Protein 8TIB (pdb70)

B-factor: mean 60.66, std 15.13, range [31.34, 96.5]

Secondary structure (DSSP, 8-state):
-HHHHHHHHHHHHHHHHHHHHHHHHHHHHHHHHSS--EEE-S-EEEETTT-EEEE-EEESS----EEEEESSS-B-EEEES----SSS--EEEEEESS-HHHHHTTTT-EEEEEEEESSS-EEEEEEEEE-/--TTTHHHHHHHHHHHHHHHHHHHHHHHHHHHHSSPEEE--S-EEEETTT-EEEE--EEESS---EEEEEETTEE-B--BS----SSS--EEEE-B-S-HHHHHHTTTSEEEEEEEESSS--EEEEEEEE-/--HHHHHHHHHHHHHHHHHHHHHHHHHHHHHHHTS---EE-S-EEEESSS--EEE-EEE-SS------EEESS-B-EEEES----SEE--EEEEEESS-TTSSGGGTT-EEEEEEE-TTS-EEEEEEEEE-

Solvent-accessible surface area: 20671 Å² total; per-residue (Å²): 132,91,49,73,29,72,53,27,78,116,93,54,49,64,83,102,101,53,109,90,83,77,28,141,55,108,31,80,100,1,80,168,62,66,102,23,19,19,41,43,60,57,80,2,58,0,26,4,55,105,4,59,0,55,1,32,0,71,8,103,29,78,64,29,98,3,80,10,1,55,10,110,74,81,71,20,64,27,60,58,110,30,90,2,52,64,31,103,64,87,15,44,2,44,12,25,69,33,66,67,83,86,6,63,76,63,3,8,21,84,27,76,1,45,1,73,14,64,88,66,66,82,6,94,0,36,0,60,0,49,79,109,95,49,10,80,72,47,59,103,118,45,81,40,66,44,103,110,58,100,98,78,53,40,138,19,148,26,47,82,6,73,98,48,69,30,7,38,14,66,38,59,64,91,0,60,0,22,13,70,108,6,35,0,50,0,29,0,73,5,91,43,53,34,2,36,3,54,12,2,62,7,105,70,84,83,18,63,23,58,52,105,31,74,1,47,68,36,109,64,84,15,45,0,40,9,34,74,34,72,65,68,62,10,119,124,34,61,28,2,57,17,73,0,38,0,75,11,12,9,38,54,62,6,91,0,56,0,67,6,62,114,201,96,42,75,81,71,63,95,105,92,91,90,41,30,80,27,52,45,84,54,13,72,24,80,33,146,42,48,128,11,43,128,92,63,97,32,56,11,60,37,64,52,96,0,55,0,31,6,49,124,11,42,0,51,0,28,1,90,4,40,21,65,67,12,96,3,82,14,2,62,15,130,73,87,90,17,65,29,68,64,112,22,83,1,59,30,25,93,77,75,12,50,0,49,10,25,81,49,72,77,69,92,11,85,125,60,68,57,48,59,30,30,1,36,0,68,5,63,68,50,48,70,13,45,0,16,0,61,2,48,121

Sequence (393 aa):
LSGAVTALILVIASVIIALVVVGFAFGLFGAFTGQGTVTQVGTATLSAGTGTLTVTLKNTGAATQVTGAIINGNAASVSGQVTISAGQNTYSISLGGISSSTLQNLVGSTISLTLQLSNGQTVTVSAIITSLSGAVTALILVIASVIIALVVVGFAFGLFGAFTGQGTVTQVGTATLSAGTGTLTVTLKNTGAATQVTGAIINGNAASVSGQVTISAGQNTYSISLGGISSSTLQNLVGSTISLTLQLSNGQTVTVSAIITSLSGAVTALILVIASVIIALVVVGFAFGLFGAFTGQGTVTQVGTATLSAGTGTLTVTLKNTGAATQVTGAIINGNAASVSGQVTISAGQNTYSISLGGISSSTLQNLVGSTISLTLQLSNGQTVTVSAIITS

Structure (mmCIF, N/CA/C/O backbone):
data_8TIB
#
_entry.id   8TIB
#
loop_
_atom_site.group_PDB
_atom_site.id
_atom_site.type_symbol
_atom_site.label_atom_id
_atom_site.label_alt_id
_atom_site.label_comp_id
_atom_site.label_asym_id
_atom_site.label_entity_id
_atom_site.label_seq_id
_atom_site.pdbx_PDB_ins_code
_atom_site.Cartn_x
_atom_site.Cartn_y
_atom_site.Cartn_z
_atom_site.occupancy
_atom_site.B_iso_or_equiv
_atom_site.auth_seq_id
_atom_site.auth_comp_id
_atom_site.auth_asym_id
_atom_site.auth_atom_id
_atom_site.pdbx_PDB_model_num
ATOM 1 N N . LEU A 1 13 ? 0.878 4.972 -39.685 1.00 39.73 13 LEU A N 1
ATOM 2 C CA . LEU A 1 13 ? 2.041 5.806 -39.960 1.00 39.73 13 LEU A CA 1
ATOM 3 C C . LEU A 1 13 ? 2.955 5.129 -40.973 1.00 39.73 13 LEU A C 1
ATOM 4 O O . LEU A 1 13 ? 3.511 5.783 -41.853 1.00 39.73 13 LEU A O 1
ATOM 9 N N . SER A 1 14 ? 3.112 3.811 -40.838 1.00 37.32 14 SER A N 1
ATOM 10 C CA . SER A 1 14 ? 3.937 3.066 -41.783 1.00 37.32 14 SER A CA 1
ATOM 11 C C . SER A 1 14 ? 3.301 3.030 -43.166 1.00 37.32 14 SER A C 1
ATOM 12 O O . SER A 1 14 ? 3.996 3.157 -44.183 1.00 37.32 14 SER A O 1
ATOM 15 N N . GLY A 1 15 ? 1.980 2.850 -43.226 1.00 37.52 15 GLY A N 1
ATOM 16 C CA . GLY A 1 15 ? 1.312 2.761 -44.514 1.00 37.52 15 GLY A CA 1
ATOM 17 C C . GLY A 1 15 ? 1.441 4.033 -45.329 1.00 37.52 15 GLY A C 1
ATOM 18 O O . GLY A 1 15 ? 1.671 3.985 -46.540 1.00 37.52 15 GLY A O 1
ATOM 19 N N . ALA A 1 16 ? 1.300 5.188 -44.676 1.00 35.00 16 ALA A N 1
ATOM 20 C CA . ALA A 1 16 ? 1.437 6.456 -45.383 1.00 35.00 16 ALA A CA 1
ATOM 21 C C . ALA A 1 16 ? 2.844 6.629 -45.939 1.00 35.00 16 ALA A C 1
ATOM 22 O O . ALA A 1 16 ? 3.020 7.079 -47.078 1.00 35.00 16 ALA A O 1
ATOM 24 N N . VAL A 1 17 ? 3.860 6.275 -45.150 1.00 34.62 17 VAL A N 1
ATOM 25 C CA . VAL A 1 17 ? 5.240 6.410 -45.607 1.00 34.62 17 VAL A CA 1
ATOM 26 C C . VAL A 1 17 ? 5.505 5.487 -46.789 1.00 34.62 17 VAL A C 1
ATOM 27 O O . VAL A 1 17 ? 6.137 5.883 -47.779 1.00 34.62 17 VAL A O 1
ATOM 31 N N . THR A 1 18 ? 5.029 4.241 -46.707 1.00 34.33 18 THR A N 1
ATOM 32 C CA . THR A 1 18 ? 5.206 3.315 -47.820 1.00 34.33 18 THR A CA 1
ATOM 33 C C . THR A 1 18 ? 4.511 3.825 -49.075 1.00 34.33 18 THR A C 1
ATOM 34 O O . THR A 1 18 ? 5.062 3.739 -50.179 1.00 34.33 18 THR A O 1
ATOM 38 N N . ALA A 1 19 ? 3.301 4.368 -48.924 1.00 33.30 19 ALA A N 1
ATOM 39 C CA . ALA A 1 19 ? 2.592 4.915 -50.075 1.00 33.30 19 ALA A CA 1
ATOM 40 C C . ALA A 1 19 ? 3.355 6.080 -50.687 1.00 33.30 19 ALA A C 1
ATOM 41 O O . ALA A 1 19 ? 3.432 6.204 -51.914 1.00 33.30 19 ALA A O 1
ATOM 43 N N . LEU A 1 20 ? 3.927 6.946 -49.850 1.00 34.15 20 LEU A N 1
ATOM 44 C CA . LEU A 1 20 ? 4.692 8.078 -50.366 1.00 34.15 20 LEU A CA 1
ATOM 45 C C . LEU A 1 20 ? 5.910 7.608 -51.153 1.00 34.15 20 LEU A C 1
ATOM 46 O O . LEU A 1 20 ? 6.187 8.105 -52.257 1.00 34.15 20 LEU A O 1
ATOM 51 N N . ILE A 1 21 ? 6.648 6.641 -50.602 1.00 34.26 21 ILE A N 1
ATOM 52 C CA . ILE A 1 21 ? 7.831 6.134 -51.292 1.00 34.26 21 ILE A CA 1
ATOM 53 C C . ILE A 1 21 ? 7.440 5.499 -52.618 1.00 34.26 21 ILE A C 1
ATOM 54 O O . ILE A 1 21 ? 8.097 5.712 -53.646 1.00 34.26 21 ILE A O 1
ATOM 59 N N . LEU A 1 22 ? 6.363 4.710 -52.618 1.00 34.74 22 LEU A N 1
ATOM 60 C CA . LEU A 1 22 ? 5.931 4.060 -53.848 1.00 34.74 22 LEU A CA 1
ATOM 61 C C . LEU A 1 22 ? 5.475 5.078 -54.886 1.00 34.74 22 L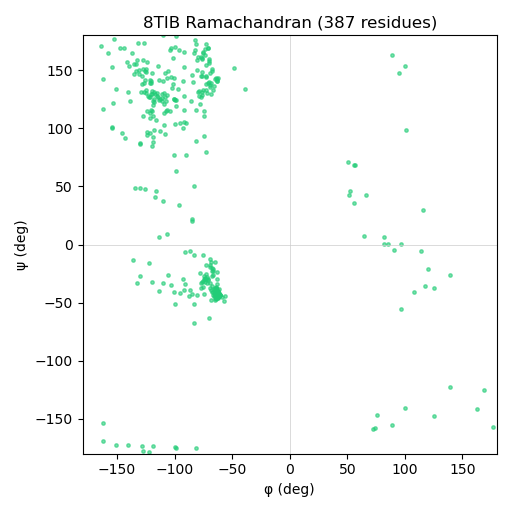EU A C 1
ATOM 62 O O . LEU A 1 22 ? 5.733 4.903 -56.079 1.00 34.74 22 LEU A O 1
ATOM 67 N N . VAL A 1 23 ? 4.809 6.152 -54.455 1.00 34.59 23 VAL A N 1
ATOM 68 C CA . VAL A 1 23 ? 4.372 7.183 -55.395 1.00 34.59 23 VAL A CA 1
ATOM 69 C C . VAL A 1 23 ? 5.574 7.852 -56.051 1.00 34.59 23 VAL A C 1
ATOM 70 O O . VAL A 1 23 ? 5.624 8.025 -57.278 1.00 34.59 23 VAL A O 1
ATOM 74 N N . ILE A 1 24 ? 6.566 8.233 -55.242 1.00 36.08 24 ILE A N 1
ATOM 75 C CA . ILE A 1 24 ? 7.745 8.903 -55.790 1.00 36.08 24 ILE A CA 1
ATOM 76 C C . ILE A 1 24 ? 8.480 7.980 -56.756 1.00 36.08 24 ILE A C 1
ATOM 77 O O . ILE A 1 24 ? 8.871 8.382 -57.864 1.00 36.08 24 ILE A O 1
ATOM 82 N N . ALA A 1 25 ? 8.663 6.720 -56.356 1.00 36.98 25 ALA A N 1
ATOM 83 C CA . ALA A 1 25 ? 9.363 5.772 -57.213 1.00 36.98 25 ALA A CA 1
ATOM 84 C C . ALA A 1 25 ? 8.595 5.516 -58.501 1.00 36.98 25 ALA A C 1
ATOM 85 O O . ALA A 1 25 ? 9.199 5.347 -59.566 1.00 36.98 25 ALA A O 1
ATOM 87 N N . SER A 1 26 ? 7.264 5.466 -58.422 1.00 37.47 26 SER A N 1
ATOM 88 C CA . SER A 1 26 ? 6.457 5.278 -59.619 1.00 37.47 26 SER A CA 1
ATOM 89 C C . SER A 1 26 ? 6.634 6.439 -60.583 1.00 37.47 26 SER A C 1
ATOM 90 O O . SER A 1 26 ? 6.780 6.232 -61.794 1.00 37.47 26 SER A O 1
ATOM 93 N N . VAL A 1 27 ? 6.634 7.668 -60.064 1.00 38.18 27 VAL A N 1
ATOM 94 C CA . VAL A 1 27 ? 6.880 8.826 -60.920 1.00 38.18 27 VAL A CA 1
ATOM 95 C C . VAL A 1 27 ? 8.226 8.686 -61.621 1.00 38.18 27 VAL A C 1
ATOM 96 O O . VAL A 1 27 ? 8.336 8.855 -62.845 1.00 38.18 27 VAL A O 1
ATOM 100 N N . ILE A 1 28 ? 9.268 8.351 -60.854 1.00 39.13 28 ILE A N 1
ATOM 101 C CA . ILE A 1 28 ? 10.614 8.295 -61.423 1.00 39.13 28 ILE A CA 1
ATOM 102 C C . ILE A 1 28 ? 10.704 7.212 -62.496 1.00 39.13 28 ILE A C 1
ATOM 103 O O . ILE A 1 28 ? 11.249 7.438 -63.584 1.00 39.13 28 ILE A O 1
ATOM 108 N N . ILE A 1 29 ? 10.166 6.023 -62.212 1.00 40.16 29 ILE A N 1
ATOM 109 C CA . ILE A 1 29 ? 10.300 4.917 -63.157 1.00 40.16 29 ILE A CA 1
ATOM 110 C C . ILE A 1 29 ? 9.475 5.175 -64.413 1.00 40.16 29 ILE A C 1
ATOM 111 O O . ILE A 1 29 ? 9.903 4.846 -65.527 1.00 40.16 29 ILE A O 1
ATOM 116 N N . ALA A 1 30 ? 8.287 5.770 -64.265 1.00 40.60 30 ALA A N 1
ATOM 117 C CA . ALA A 1 30 ? 7.492 6.098 -65.442 1.00 40.60 30 ALA A CA 1
ATOM 118 C C . ALA A 1 30 ? 8.216 7.105 -66.321 1.00 40.60 30 ALA A C 1
ATOM 119 O O . ALA A 1 30 ? 8.250 6.957 -67.550 1.00 40.60 30 ALA A O 1
ATOM 121 N N . LEU A 1 31 ? 8.820 8.128 -65.710 1.00 42.59 31 LEU A N 1
ATOM 122 C CA . LEU A 1 31 ? 9.559 9.107 -66.499 1.00 42.59 31 LEU A CA 1
ATOM 123 C C . LEU A 1 31 ? 10.761 8.470 -67.185 1.00 42.59 31 LEU A C 1
ATOM 124 O O . LEU A 1 31 ? 11.081 8.807 -68.332 1.00 42.59 31 LEU A O 1
ATOM 129 N N . VAL A 1 32 ? 11.435 7.541 -66.504 1.00 43.31 32 VAL A N 1
ATOM 130 C CA . VAL A 1 32 ? 12.584 6.865 -67.104 1.00 43.31 32 VAL A CA 1
ATOM 131 C C . VAL A 1 32 ? 12.154 6.053 -68.321 1.00 43.31 32 VAL A C 1
ATOM 132 O O . VAL A 1 32 ? 12.802 6.087 -69.375 1.00 43.31 32 VAL A O 1
ATOM 136 N N . VAL A 1 33 ? 11.051 5.309 -68.194 1.00 43.14 33 VAL A N 1
ATOM 137 C CA . VAL A 1 33 ? 10.566 4.504 -69.314 1.00 43.14 33 VAL A CA 1
ATOM 138 C C . VAL A 1 33 ? 10.165 5.397 -70.482 1.00 43.14 33 VAL A C 1
ATOM 139 O O . VAL A 1 33 ? 10.440 5.085 -71.650 1.00 43.14 33 VAL A O 1
ATOM 143 N N . VAL A 1 34 ? 9.506 6.520 -70.188 1.00 46.19 34 VAL A N 1
ATOM 144 C CA . VAL A 1 34 ? 9.106 7.446 -71.245 1.00 46.19 34 VAL A CA 1
ATOM 145 C C . VAL A 1 34 ? 10.329 8.002 -71.963 1.00 46.19 34 VAL A C 1
ATOM 146 O O . VAL A 1 34 ? 10.357 8.095 -73.199 1.00 46.19 34 VAL A O 1
ATOM 150 N N . GLY A 1 35 ? 11.352 8.392 -71.202 1.00 49.41 35 GLY A N 1
ATOM 151 C CA . GLY A 1 35 ? 12.577 8.867 -71.821 1.00 49.41 35 GLY A CA 1
ATOM 152 C C . GLY A 1 35 ? 13.236 7.810 -72.684 1.00 49.41 35 GLY A C 1
ATOM 153 O O . GLY A 1 35 ? 13.770 8.113 -73.753 1.00 49.41 35 GLY A O 1
ATOM 154 N N . PHE A 1 36 ? 13.208 6.555 -72.232 1.00 49.05 36 PHE A N 1
ATOM 155 C CA . PHE A 1 36 ? 13.771 5.473 -73.034 1.00 49.05 36 PHE A CA 1
ATOM 156 C C . PHE A 1 36 ? 13.023 5.317 -74.351 1.00 49.05 36 PHE A C 1
ATOM 157 O O . PHE A 1 36 ? 13.640 5.135 -75.406 1.00 49.05 36 PHE A O 1
ATOM 165 N N . ALA A 1 37 ? 11.690 5.383 -74.309 1.00 50.02 37 ALA A N 1
ATOM 166 C CA . ALA A 1 37 ? 10.911 5.274 -75.541 1.00 50.02 37 ALA A CA 1
ATOM 167 C C . ALA A 1 37 ? 11.211 6.429 -76.490 1.00 50.02 37 ALA A C 1
ATOM 168 O O . ALA A 1 37 ? 11.346 6.231 -77.706 1.00 50.02 37 ALA A O 1
ATOM 170 N N . PHE A 1 38 ? 11.315 7.645 -75.951 1.00 52.88 38 PHE A N 1
ATOM 171 C CA . PHE A 1 38 ? 11.631 8.795 -76.793 1.00 52.88 38 PHE A CA 1
ATOM 172 C C . PHE A 1 38 ? 13.012 8.656 -77.422 1.00 52.88 38 PHE A C 1
ATOM 173 O O . PHE A 1 38 ? 13.201 8.975 -78.602 1.00 52.88 38 PHE A O 1
ATOM 181 N N . GLY A 1 39 ? 13.990 8.189 -76.646 1.00 55.95 39 GLY A N 1
ATOM 182 C CA . GLY A 1 39 ? 15.314 7.963 -77.200 1.00 55.95 39 GLY A CA 1
ATOM 183 C C . GLY A 1 39 ? 15.315 6.893 -78.272 1.00 55.95 39 GLY A C 1
ATOM 184 O O . GLY A 1 39 ? 16.047 6.990 -79.259 1.00 55.95 39 GLY A O 1
ATOM 185 N N . LEU A 1 40 ? 14.499 5.853 -78.089 1.00 55.49 40 LEU A N 1
ATOM 186 C CA . LEU A 1 40 ? 14.366 4.828 -79.119 1.00 55.49 40 LEU A CA 1
ATOM 187 C C . LEU A 1 40 ? 13.819 5.422 -80.410 1.00 55.49 40 LEU A C 1
ATOM 188 O O . LEU A 1 40 ? 14.327 5.134 -81.502 1.00 55.49 40 LEU A O 1
ATOM 193 N N . PHE A 1 41 ? 12.787 6.263 -80.304 1.00 58.72 41 PHE A N 1
ATOM 194 C CA . PHE A 1 41 ? 12.253 6.911 -81.500 1.00 58.72 41 PHE A CA 1
ATOM 195 C C . PHE A 1 41 ? 13.304 7.787 -82.166 1.00 58.72 41 PHE A C 1
ATOM 196 O O . PHE A 1 41 ? 13.450 7.772 -83.395 1.00 58.72 41 PHE A O 1
ATOM 204 N N . GLY A 1 42 ? 14.038 8.566 -81.371 1.00 59.69 42 GLY A N 1
ATOM 205 C CA . GLY A 1 42 ? 15.058 9.433 -81.938 1.00 59.69 42 GLY A CA 1
ATOM 206 C C . GLY A 1 42 ? 16.158 8.659 -82.638 1.00 59.69 42 GLY A C 1
ATOM 207 O O . GLY A 1 42 ? 16.624 9.054 -83.708 1.00 59.69 42 GLY A O 1
ATOM 208 N N . ALA A 1 43 ? 16.590 7.548 -82.042 1.00 58.81 43 ALA A N 1
ATOM 209 C CA . ALA A 1 43 ? 17.592 6.708 -82.688 1.00 58.81 43 ALA A CA 1
ATOM 210 C C . ALA A 1 43 ? 17.061 6.120 -83.987 1.00 58.81 43 ALA A C 1
ATOM 211 O O . ALA A 1 43 ? 17.786 6.045 -84.984 1.00 58.81 43 ALA A O 1
ATOM 213 N N . PHE A 1 44 ? 15.797 5.691 -83.993 1.00 61.46 44 PHE A N 1
ATOM 214 C CA . PHE A 1 44 ? 15.232 5.097 -85.201 1.00 61.46 44 PHE A CA 1
ATOM 215 C C . PHE A 1 44 ? 15.123 6.112 -86.333 1.00 61.46 44 PHE A C 1
ATOM 216 O O . PHE A 1 44 ? 15.468 5.807 -87.480 1.00 61.46 44 PHE A O 1
ATOM 224 N N . THR A 1 45 ? 14.647 7.325 -86.036 1.00 62.80 45 THR A N 1
ATOM 225 C CA . THR A 1 45 ? 14.393 8.282 -87.109 1.00 62.80 45 THR A CA 1
ATOM 226 C C . THR A 1 45 ? 15.676 8.860 -87.693 1.00 62.80 45 THR A C 1
ATOM 227 O O . THR A 1 45 ? 15.700 9.225 -88.873 1.00 62.80 45 THR A O 1
ATOM 231 N N . GLY A 1 46 ? 16.742 8.952 -86.902 1.00 64.37 46 GLY A N 1
ATOM 232 C CA . GLY A 1 46 ? 17.995 9.481 -87.403 1.00 64.37 46 GLY A CA 1
ATOM 233 C C . GLY A 1 46 ? 18.549 10.641 -86.602 1.00 64.37 46 GLY A C 1
ATOM 234 O O . GLY A 1 46 ? 19.765 10.751 -86.425 1.00 64.37 46 GLY A O 1
ATOM 235 N N . GLN A 1 47 ? 17.675 11.514 -86.113 1.00 66.84 47 GLN A N 1
ATOM 236 C CA . GLN A 1 47 ? 18.087 12.670 -85.333 1.00 66.84 47 GLN A CA 1
ATOM 237 C C . GLN A 1 47 ? 17.820 12.438 -83.852 1.00 66.84 47 GLN A C 1
ATOM 238 O O . GLN A 1 47 ? 16.831 11.810 -83.469 1.00 66.84 47 GLN A O 1
ATOM 244 N N . GLY A 1 48 ? 18.713 12.960 -83.019 1.00 72.30 48 GLY A N 1
ATOM 245 C CA . GLY A 1 48 ? 18.593 12.776 -81.589 1.00 72.30 48 GLY A CA 1
ATOM 246 C C . GLY A 1 48 ? 17.467 13.595 -80.991 1.00 72.30 48 GLY A C 1
ATOM 247 O O . GLY A 1 48 ? 16.837 14.430 -81.640 1.00 72.30 48 GLY A O 1
ATOM 248 N N . THR A 1 49 ? 17.213 13.341 -79.710 1.00 70.75 49 THR A N 1
ATOM 249 C CA . THR A 1 49 ? 16.125 13.982 -78.987 1.00 70.75 49 THR A CA 1
ATOM 250 C C . THR A 1 49 ? 16.658 14.631 -77.720 1.00 70.75 49 THR A C 1
ATOM 251 O O . THR A 1 49 ? 17.503 14.059 -77.027 1.00 70.75 49 THR A O 1
ATOM 255 N N . VAL A 1 50 ? 16.155 15.825 -77.422 1.00 68.56 50 VAL A N 1
ATOM 256 C CA . VAL A 1 50 ? 16.538 16.542 -76.210 1.00 68.56 50 VAL A CA 1
ATOM 257 C C . VAL A 1 50 ? 15.733 15.988 -75.043 1.00 68.56 50 VAL A C 1
ATOM 258 O O . VAL A 1 50 ? 14.505 16.110 -75.009 1.00 68.56 50 VAL A O 1
ATOM 262 N N . THR A 1 51 ? 16.422 15.373 -74.084 1.00 68.41 51 THR A N 1
ATOM 263 C CA . THR A 1 51 ? 15.787 14.827 -72.893 1.00 68.41 51 THR A CA 1
ATOM 264 C C . THR A 1 51 ? 16.455 15.415 -71.662 1.00 68.41 51 THR A C 1
ATOM 265 O O . THR A 1 51 ? 17.685 15.406 -71.558 1.00 68.41 51 THR A O 1
ATOM 269 N N . GLN A 1 52 ? 15.647 15.919 -70.734 1.00 64.89 52 GLN A N 1
ATOM 270 C CA . GLN A 1 52 ? 16.182 16.449 -69.489 1.00 64.89 52 GLN A CA 1
ATOM 271 C C . GLN A 1 52 ? 16.689 15.317 -68.605 1.00 64.89 52 GLN A C 1
ATOM 272 O O . GLN A 1 52 ? 16.061 14.261 -68.499 1.00 64.89 52 GLN A O 1
ATOM 278 N N . VAL A 1 53 ? 17.835 15.540 -67.969 1.00 65.80 53 VAL A N 1
ATOM 279 C CA . VAL A 1 53 ? 18.431 14.581 -67.047 1.00 65.80 53 VAL A CA 1
ATOM 280 C C . VAL A 1 53 ? 18.257 15.120 -65.635 1.00 65.80 53 VAL A C 1
ATOM 281 O O . VAL A 1 53 ? 18.694 16.237 -65.332 1.00 65.80 53 VAL A O 1
ATOM 285 N N . GLY A 1 54 ? 17.623 14.330 -64.774 1.00 68.64 54 GLY A N 1
ATOM 286 C CA . GLY A 1 54 ? 17.399 14.774 -63.415 1.00 68.64 54 GLY A CA 1
ATOM 287 C C . GLY A 1 54 ? 16.328 15.852 -63.336 1.00 68.64 54 GLY A C 1
ATOM 288 O O . GLY A 1 54 ? 15.489 16.014 -64.225 1.00 68.64 54 GLY A O 1
ATOM 289 N N . THR A 1 55 ? 16.370 16.600 -62.239 1.00 68.71 55 THR A N 1
ATOM 290 C CA . THR A 1 55 ? 15.422 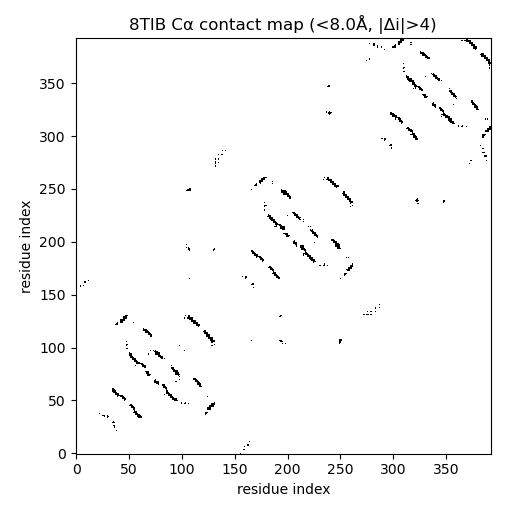17.674 -61.988 1.00 68.71 55 THR A CA 1
ATOM 291 C C . THR A 1 55 ? 16.035 19.024 -62.349 1.00 68.71 55 THR A C 1
ATOM 292 O O . THR A 1 55 ? 17.233 19.147 -62.611 1.00 68.71 55 THR A O 1
ATOM 296 N N . ALA A 1 56 ? 15.185 20.047 -62.361 1.00 65.26 56 ALA A N 1
ATOM 297 C CA . ALA A 1 56 ? 15.587 21.401 -62.705 1.00 65.26 56 ALA A CA 1
ATOM 298 C C . ALA A 1 56 ? 15.016 22.373 -61.684 1.00 65.26 56 ALA A C 1
ATOM 299 O O . ALA A 1 56 ? 14.008 22.096 -61.030 1.00 65.26 56 ALA A O 1
ATOM 301 N N . THR A 1 57 ? 15.676 23.519 -61.548 1.00 65.92 57 THR A N 1
ATOM 302 C CA . THR A 1 57 ? 15.263 24.559 -60.615 1.00 65.92 57 THR A CA 1
ATOM 303 C C . THR A 1 57 ? 14.923 25.823 -61.388 1.00 65.92 57 THR A C 1
ATOM 304 O O . THR A 1 57 ? 15.696 26.256 -62.248 1.00 65.92 57 THR A O 1
ATOM 308 N N . LEU A 1 58 ? 13.769 26.410 -61.080 1.00 65.27 58 LEU A N 1
ATOM 309 C CA . LEU A 1 58 ? 13.301 27.637 -61.716 1.00 65.27 58 LEU A CA 1
ATOM 310 C C . LEU A 1 58 ? 13.106 28.689 -60.633 1.00 65.27 58 LEU A C 1
ATOM 311 O O . LEU A 1 58 ? 12.220 28.552 -59.783 1.00 65.27 58 LEU A O 1
ATOM 316 N N . SER A 1 59 ? 13.928 29.733 -60.663 1.00 71.40 59 SER A N 1
ATOM 317 C CA . SER A 1 59 ? 13.875 30.775 -59.646 1.00 71.40 59 SER A CA 1
ATOM 318 C C . SER A 1 59 ? 12.697 31.700 -59.922 1.00 71.40 59 SER A C 1
ATOM 319 O O . SER A 1 59 ? 12.621 32.316 -60.990 1.00 71.40 59 SER A O 1
ATOM 322 N N . ALA A 1 60 ? 11.780 31.799 -58.960 1.00 75.16 60 ALA A N 1
ATOM 323 C CA . ALA A 1 60 ? 10.599 32.634 -59.140 1.00 75.16 60 ALA A CA 1
ATOM 324 C C . ALA A 1 60 ? 10.915 34.117 -59.014 1.00 75.16 60 ALA A C 1
ATOM 325 O O . ALA A 1 60 ? 10.253 34.942 -59.653 1.00 75.16 60 ALA A O 1
ATOM 327 N N . GLY A 1 61 ? 11.904 34.476 -58.194 1.00 76.48 61 GLY A N 1
ATOM 328 C CA . GLY A 1 61 ? 12.231 35.882 -58.020 1.00 76.48 61 GLY A CA 1
ATOM 329 C C . GLY A 1 61 ? 12.789 36.522 -59.276 1.00 76.48 61 GLY A C 1
ATOM 330 O O . GLY A 1 61 ? 12.415 37.643 -59.631 1.00 76.48 61 GLY A O 1
ATOM 331 N N . THR A 1 62 ? 13.688 35.822 -59.967 1.00 73.25 62 THR A N 1
ATOM 332 C CA . THR A 1 62 ? 14.334 36.346 -61.165 1.00 73.25 62 THR A CA 1
ATOM 333 C C . THR A 1 62 ? 13.704 35.822 -62.449 1.00 73.25 62 THR A C 1
ATOM 334 O O . THR A 1 62 ? 13.360 36.606 -63.337 1.00 73.25 62 THR A O 1
ATOM 338 N N . GLY A 1 63 ? 13.543 34.508 -62.562 1.00 72.71 63 GLY A N 1
ATOM 339 C CA . GLY A 1 63 ? 13.021 33.883 -63.759 1.00 72.71 63 GLY A CA 1
ATOM 340 C C . GLY A 1 63 ? 14.012 33.003 -64.483 1.00 72.71 63 GLY A C 1
ATOM 341 O O . GLY A 1 63 ? 13.631 32.343 -65.458 1.00 72.71 63 GLY A O 1
ATOM 342 N N . THR A 1 64 ? 15.268 32.969 -64.044 1.00 70.22 64 THR A N 1
ATOM 343 C CA . THR A 1 64 ? 16.265 32.128 -64.689 1.00 70.22 64 THR A CA 1
ATOM 344 C C . THR A 1 64 ? 15.966 30.656 -64.439 1.00 70.22 64 THR A C 1
ATOM 345 O O . THR A 1 64 ? 15.623 30.255 -63.324 1.00 70.22 64 THR A O 1
ATOM 349 N N . LEU A 1 65 ? 16.106 29.850 -65.484 1.00 66.61 65 LEU A N 1
ATOM 350 C CA . LEU A 1 65 ? 15.823 28.422 -65.430 1.00 66.61 65 LEU A CA 1
ATOM 351 C C . LEU A 1 65 ? 17.128 27.658 -65.604 1.00 66.61 65 LEU A C 1
ATOM 352 O O . LEU A 1 65 ? 17.845 27.866 -66.587 1.00 66.61 65 LEU A O 1
ATOM 357 N N . THR A 1 66 ? 17.433 26.779 -64.653 1.00 64.94 66 THR A N 1
ATOM 358 C CA . THR A 1 66 ? 18.630 25.946 -64.698 1.00 64.94 66 THR A CA 1
ATOM 359 C C . THR A 1 66 ? 18.203 24.526 -65.041 1.00 64.94 66 THR A C 1
ATOM 360 O O . THR A 1 66 ? 17.496 23.881 -64.261 1.00 64.94 66 THR A O 1
ATOM 364 N N . VAL A 1 67 ? 18.638 24.039 -66.202 1.00 64.72 67 VAL A N 1
ATOM 365 C CA . VAL A 1 67 ? 18.230 22.737 -66.708 1.00 64.72 67 VAL A CA 1
ATOM 366 C C . VAL A 1 67 ? 19.467 21.986 -67.185 1.00 64.72 67 VAL A C 1
ATOM 367 O O . VAL A 1 67 ? 20.507 22.578 -67.482 1.00 64.72 67 VAL A O 1
ATOM 371 N N . THR A 1 68 ? 19.343 20.661 -67.251 1.00 65.23 68 THR A N 1
ATOM 372 C CA . THR A 1 68 ? 20.460 19.794 -67.608 1.00 65.23 68 THR A CA 1
ATOM 373 C C . THR A 1 68 ? 20.176 19.059 -68.913 1.00 65.23 68 THR A C 1
ATOM 374 O O . THR A 1 68 ? 20.379 17.845 -69.007 1.00 65.23 68 THR A O 1
ATOM 378 N N . LEU A 1 69 ? 19.687 19.784 -69.917 1.00 66.14 69 LEU A N 1
ATOM 379 C CA . LEU A 1 69 ? 19.281 19.161 -71.169 1.00 66.14 69 LEU A CA 1
ATOM 380 C C . LEU A 1 69 ? 20.461 18.500 -71.869 1.00 66.14 69 LEU A C 1
ATOM 381 O O . LEU A 1 69 ? 21.582 19.014 -71.857 1.00 66.14 69 LEU A O 1
ATOM 386 N N . LYS A 1 70 ? 20.198 17.347 -72.479 1.00 69.19 70 LYS A N 1
ATOM 387 C CA . LYS A 1 70 ? 21.175 16.630 -73.281 1.00 69.19 70 LYS A CA 1
ATOM 388 C C . LYS A 1 70 ? 20.526 16.199 -74.588 1.00 69.19 70 LYS A C 1
ATOM 389 O O . LYS A 1 70 ? 19.319 15.950 -74.645 1.00 69.19 70 LYS A O 1
ATOM 395 N N . ASN A 1 71 ? 21.332 16.126 -75.645 1.00 71.53 71 ASN A N 1
ATOM 396 C CA . ASN A 1 71 ? 20.822 15.703 -76.941 1.00 71.53 71 ASN A CA 1
ATOM 397 C C . ASN A 1 71 ? 21.928 15.027 -77.733 1.00 71.53 71 ASN A C 1
ATOM 398 O O . ASN A 1 71 ? 23.055 15.524 -77.796 1.00 71.53 71 ASN A O 1
ATOM 403 N N . THR A 1 72 ? 21.600 13.879 -78.319 1.00 75.17 72 THR A N 1
ATOM 404 C CA . THR A 1 72 ? 22.513 13.174 -79.212 1.00 75.17 72 THR A CA 1
ATOM 405 C C . THR A 1 72 ? 22.144 13.483 -80.663 1.00 75.17 72 THR A C 1
ATOM 406 O O . THR A 1 72 ? 21.773 12.611 -81.448 1.00 75.17 72 THR A O 1
ATOM 410 N N . GLY A 1 73 ? 22.262 14.761 -81.010 1.00 75.27 73 GLY A N 1
ATOM 411 C CA . GLY A 1 73 ? 21.913 15.208 -82.344 1.00 75.27 73 GLY A CA 1
ATOM 412 C C . GLY A 1 73 ? 22.494 16.560 -82.698 1.00 75.27 73 GLY A C 1
ATOM 413 O O . GLY A 1 73 ? 23.526 16.961 -82.153 1.00 75.27 73 GLY A O 1
ATOM 414 N N . ALA A 1 74 ? 21.841 17.274 -83.609 1.00 76.09 74 ALA A N 1
ATOM 415 C CA . ALA A 1 74 ? 22.322 18.578 -84.032 1.00 76.09 74 ALA A CA 1
ATOM 416 C C . ALA A 1 74 ? 22.071 19.620 -82.946 1.00 76.09 74 ALA A C 1
ATOM 417 O O . ALA A 1 74 ? 21.353 19.385 -81.970 1.00 76.09 74 ALA A O 1
ATOM 419 N N . ALA A 1 75 ? 22.679 20.789 -83.124 1.00 77.93 75 ALA A N 1
ATOM 420 C CA . ALA A 1 75 ? 22.551 21.888 -82.173 1.00 77.93 75 ALA A CA 1
ATOM 421 C C . ALA A 1 75 ? 21.390 22.776 -82.604 1.00 77.93 75 ALA A C 1
ATOM 422 O O . ALA A 1 75 ? 21.508 23.542 -83.566 1.00 77.93 75 ALA A O 1
ATOM 424 N N . THR A 1 76 ? 20.270 22.673 -81.895 1.00 74.01 76 THR A N 1
ATOM 425 C CA . THR A 1 76 ? 19.070 23.444 -82.190 1.00 74.01 76 THR A CA 1
ATOM 426 C C . THR A 1 76 ? 18.670 24.247 -80.963 1.00 74.01 76 THR A C 1
ATOM 427 O O . THR A 1 76 ? 18.534 23.690 -79.869 1.00 74.01 76 THR A O 1
ATOM 431 N N . GLN A 1 77 ? 18.478 25.549 -81.147 1.00 72.36 77 GLN A N 1
ATOM 432 C CA . GLN A 1 77 ? 18.081 26.417 -80.052 1.00 72.36 77 GLN A CA 1
ATOM 433 C C . GLN A 1 77 ? 16.599 26.241 -79.740 1.00 72.36 77 GLN A C 1
ATOM 434 O O . GLN A 1 77 ? 15.823 25.729 -80.549 1.00 72.36 77 GLN A O 1
ATOM 440 N N . VAL A 1 78 ? 16.210 26.672 -78.543 1.00 71.36 78 VAL A N 1
ATOM 441 C CA . VAL A 1 78 ? 14.812 26.675 -78.133 1.00 71.36 78 VAL A CA 1
ATOM 442 C C . VAL A 1 78 ? 14.274 28.089 -78.292 1.00 71.36 78 VAL A C 1
ATOM 443 O O . VAL A 1 78 ? 14.994 29.071 -78.072 1.00 71.36 78 VAL A O 1
ATOM 447 N N . THR A 1 79 ? 13.016 28.199 -78.713 1.00 73.54 79 THR A N 1
ATOM 448 C CA . THR A 1 79 ? 12.427 29.493 -79.028 1.00 73.54 79 THR A CA 1
ATOM 449 C C . THR A 1 79 ? 11.369 29.949 -78.038 1.00 73.54 79 THR A C 1
ATOM 450 O O . THR A 1 79 ? 11.243 31.152 -77.806 1.00 73.54 79 THR A O 1
ATOM 454 N N . GLY A 1 80 ? 10.607 29.028 -77.449 1.00 71.50 80 GLY A N 1
ATOM 455 C CA . GLY A 1 80 ? 9.560 29.409 -76.525 1.00 71.50 80 GLY A CA 1
ATOM 456 C C . GLY A 1 80 ? 9.380 28.369 -75.442 1.00 71.50 80 GLY A C 1
ATOM 457 O O . GLY A 1 80 ? 9.930 27.268 -75.506 1.00 71.50 80 GLY A O 1
ATOM 458 N N . ALA A 1 81 ? 8.596 28.741 -74.434 1.00 69.99 81 ALA A N 1
ATOM 459 C CA . ALA A 1 81 ? 8.300 27.859 -73.317 1.00 69.99 81 ALA A CA 1
ATOM 460 C C . ALA A 1 81 ? 6.846 28.037 -72.911 1.00 69.99 81 ALA A C 1
ATOM 461 O O . ALA A 1 81 ? 6.228 29.071 -73.177 1.00 69.99 81 ALA A O 1
ATOM 463 N N . ILE A 1 82 ? 6.304 27.013 -72.260 1.00 69.34 82 ILE A N 1
ATOM 464 C CA . ILE A 1 82 ? 4.918 27.001 -71.807 1.00 69.34 82 ILE A CA 1
ATOM 465 C C . ILE A 1 82 ? 4.922 26.890 -70.290 1.00 69.34 82 ILE A C 1
ATOM 466 O O . ILE A 1 82 ? 5.487 25.941 -69.734 1.00 69.34 82 ILE A O 1
ATOM 471 N N . ILE A 1 83 ? 4.292 27.852 -69.623 1.00 70.08 83 ILE A N 1
ATOM 472 C CA . ILE A 1 83 ? 4.191 27.872 -68.169 1.00 70.08 83 ILE A CA 1
ATOM 473 C C . ILE A 1 83 ? 2.714 27.932 -67.811 1.00 70.08 83 ILE A C 1
ATOM 474 O O . ILE A 1 83 ? 2.033 28.920 -68.119 1.00 70.08 83 ILE A O 1
ATOM 479 N N . ASN A 1 84 ? 2.217 26.872 -67.170 1.00 69.75 84 ASN A N 1
ATOM 480 C CA . ASN A 1 84 ? 0.847 26.820 -66.658 1.00 69.75 84 ASN A CA 1
ATOM 481 C C . ASN A 1 84 ? -0.169 27.192 -67.735 1.00 69.75 84 ASN A C 1
ATOM 482 O O . ASN A 1 84 ? -1.127 27.927 -67.490 1.00 69.75 84 ASN A O 1
ATOM 487 N N . GLY A 1 85 ? 0.044 26.681 -68.942 1.00 73.55 85 GLY A N 1
ATOM 488 C CA . GLY A 1 85 ? -0.829 27.013 -70.054 1.00 73.55 85 GLY A CA 1
ATOM 489 C C . GLY A 1 85 ? -0.770 28.466 -70.471 1.00 73.55 85 GLY A C 1
ATOM 490 O O . GLY A 1 85 ? -1.816 29.075 -70.731 1.00 73.55 85 GLY A O 1
ATOM 491 N N . ASN A 1 86 ? 0.428 29.041 -70.539 1.00 75.38 86 ASN A N 1
ATOM 492 C CA . ASN A 1 86 ? 0.589 30.437 -70.928 1.00 75.38 86 ASN A CA 1
ATOM 493 C C . ASN A 1 86 ? 1.976 30.561 -71.538 1.00 75.38 86 ASN A C 1
ATOM 494 O O . ASN A 1 86 ? 2.972 30.258 -70.874 1.00 75.38 86 ASN A O 1
ATOM 499 N N . ALA A 1 87 ? 2.041 31.005 -72.790 1.00 76.90 87 ALA A N 1
ATOM 500 C CA . ALA A 1 87 ? 3.310 31.069 -73.501 1.00 76.90 87 ALA A CA 1
ATOM 501 C C . ALA A 1 87 ? 4.204 32.163 -72.927 1.00 76.90 87 ALA A C 1
ATOM 502 O O . ALA A 1 87 ? 3.736 33.127 -72.318 1.00 76.90 87 ALA A O 1
ATOM 504 N N . ALA A 1 88 ? 5.509 32.004 -73.130 1.00 78.87 88 ALA A N 1
ATOM 505 C CA . ALA A 1 88 ? 6.492 32.942 -72.604 1.00 78.87 88 ALA A CA 1
ATOM 506 C C . ALA A 1 88 ? 7.583 33.140 -73.650 1.00 78.87 88 ALA A C 1
ATOM 507 O O . ALA A 1 88 ? 7.479 32.666 -74.785 1.00 78.87 88 ALA A O 1
ATOM 509 N N . SER A 1 89 ? 8.638 33.851 -73.261 1.00 80.72 89 SER A N 1
ATOM 510 C CA . SER A 1 89 ? 9.777 34.121 -74.125 1.00 80.72 89 SER A CA 1
ATOM 511 C C . SER A 1 89 ? 11.055 33.719 -73.405 1.00 80.72 89 SER A C 1
ATOM 512 O O . SER A 1 89 ? 11.119 33.754 -72.173 1.00 80.72 89 SER A O 1
ATOM 515 N N . VAL A 1 90 ? 12.072 33.339 -74.176 1.00 77.87 90 VAL A N 1
ATOM 516 C CA . VAL A 1 90 ? 13.305 32.804 -73.619 1.00 77.87 90 VAL A CA 1
ATOM 517 C C . VAL A 1 90 ? 14.487 33.626 -74.115 1.00 77.87 90 VAL A C 1
ATOM 518 O O . VAL A 1 90 ? 14.431 34.284 -75.156 1.00 77.87 90 VAL A O 1
ATOM 522 N N . SER A 1 91 ? 15.571 33.577 -73.344 1.00 75.92 91 SER A N 1
ATOM 523 C CA . SER A 1 91 ? 16.812 34.261 -73.681 1.00 75.92 91 SER A CA 1
ATOM 524 C C . SER A 1 91 ? 17.925 33.680 -72.817 1.00 75.92 91 SER A C 1
ATOM 525 O O . SER A 1 91 ? 17.676 32.906 -71.889 1.00 75.92 91 SER A O 1
ATOM 528 N N . GLY A 1 92 ? 19.160 34.065 -73.127 1.00 75.41 92 GLY A N 1
ATOM 529 C CA . GLY A 1 92 ? 20.307 33.602 -72.370 1.00 75.41 92 GLY A CA 1
ATOM 530 C C . GLY A 1 92 ? 21.062 32.474 -73.044 1.00 75.41 92 GLY A C 1
ATOM 531 O O . GLY A 1 92 ? 21.236 32.479 -74.266 1.00 75.41 92 GLY A O 1
ATOM 532 N N . GLN A 1 93 ? 21.515 31.499 -72.257 1.00 73.51 93 GLN A N 1
ATOM 533 C CA . GLN A 1 93 ? 22.218 30.345 -72.803 1.00 73.51 93 GLN A CA 1
ATOM 534 C C . GLN A 1 93 ? 21.223 29.441 -73.515 1.00 73.51 93 GLN A C 1
ATOM 535 O O . GLN A 1 93 ? 20.794 28.421 -72.969 1.00 73.51 93 GLN A O 1
ATOM 541 N N . VAL A 1 94 ? 20.862 29.807 -74.743 1.00 70.90 94 VAL A N 1
ATOM 542 C CA . VAL A 1 94 ? 19.701 29.239 -75.414 1.00 70.90 94 VAL A CA 1
ATOM 543 C C . VAL A 1 94 ? 20.138 28.423 -76.623 1.00 70.90 94 VAL A C 1
ATOM 544 O O . VAL A 1 94 ? 19.304 27.934 -77.393 1.00 70.90 94 VAL A O 1
ATOM 548 N N . THR A 1 95 ? 21.447 28.244 -76.788 1.00 72.83 95 THR A N 1
ATOM 549 C CA . THR A 1 95 ? 21.993 27.596 -77.974 1.00 72.83 95 THR A CA 1
ATOM 550 C C . THR A 1 95 ? 21.800 26.084 -77.982 1.00 72.83 95 THR A C 1
ATOM 551 O O . THR A 1 95 ? 21.536 25.519 -79.049 1.00 72.83 95 THR A O 1
ATOM 555 N N . ILE A 1 96 ? 21.897 25.425 -76.826 1.00 72.11 96 ILE A N 1
ATOM 556 C CA . ILE A 1 96 ? 21.741 23.976 -76.713 1.00 72.11 96 ILE A CA 1
ATOM 557 C C . ILE A 1 96 ? 22.743 23.281 -77.628 1.00 72.11 96 ILE A C 1
ATOM 558 O O . ILE A 1 96 ? 22.368 22.678 -78.640 1.00 72.11 96 ILE A O 1
ATOM 563 N N . SER A 1 97 ? 24.026 23.384 -77.293 1.00 74.89 97 SER A N 1
ATOM 564 C CA . SER A 1 97 ? 25.054 22.697 -78.061 1.00 74.89 97 SER A CA 1
ATOM 565 C C . SER A 1 97 ? 24.966 21.192 -77.837 1.00 74.89 97 SER A C 1
ATOM 566 O O . SER A 1 97 ? 24.390 20.719 -76.854 1.00 74.89 97 SER A O 1
ATOM 569 N N . ALA A 1 98 ? 25.538 20.436 -78.771 1.00 72.44 98 ALA A N 1
ATOM 570 C CA . ALA A 1 98 ? 25.496 18.981 -78.698 1.00 72.44 98 ALA A CA 1
ATOM 571 C C . ALA A 1 98 ? 26.231 18.477 -77.464 1.00 72.44 98 ALA A C 1
ATOM 572 O O . ALA A 1 98 ? 27.284 19.002 -77.094 1.00 72.44 98 ALA A O 1
ATOM 574 N N . GLY A 1 99 ? 25.671 17.462 -76.832 1.00 73.11 99 GLY A N 1
ATOM 575 C CA . GLY A 1 99 ? 26.258 16.874 -75.648 1.00 73.11 99 GLY A CA 1
ATOM 576 C C . GLY A 1 99 ? 25.585 17.371 -74.380 1.00 73.11 99 GLY A C 1
ATOM 577 O O . GLY A 1 99 ? 25.019 18.471 -74.330 1.00 73.11 99 GLY A O 1
ATOM 578 N N . GLN A 1 100 ? 25.647 16.546 -73.337 1.00 71.18 100 GLN A N 1
ATOM 579 C CA . GLN A 1 100 ? 25.037 16.904 -72.063 1.00 71.18 100 GLN A CA 1
ATOM 580 C C . GLN A 1 100 ? 25.762 18.089 -71.438 1.00 71.18 100 GLN A C 1
ATOM 581 O O . GLN A 1 100 ? 26.993 18.113 -71.367 1.00 71.18 100 GLN A O 1
ATOM 587 N N . ASN A 1 101 ? 24.992 19.072 -70.980 1.00 70.87 101 ASN A N 1
ATOM 588 C CA . ASN A 1 101 ? 25.548 20.275 -70.376 1.00 70.87 101 ASN A CA 1
ATOM 589 C C . ASN A 1 101 ? 24.546 20.810 -69.360 1.00 70.87 101 ASN A C 1
ATOM 590 O O . ASN A 1 101 ? 23.530 20.173 -69.068 1.00 70.87 101 ASN A O 1
ATOM 595 N N . THR A 1 102 ? 24.834 21.991 -68.819 1.00 68.89 102 THR A N 1
ATOM 596 C CA . THR A 1 102 ? 23.971 22.662 -67.849 1.00 68.89 102 THR A CA 1
ATOM 597 C C . THR A 1 102 ? 23.648 24.048 -68.399 1.00 68.89 102 THR A C 1
ATOM 598 O O . THR A 1 102 ? 24.434 24.986 -68.250 1.00 68.89 102 THR A O 1
ATOM 602 N N . TYR A 1 103 ? 22.487 24.172 -69.035 1.00 70.67 103 TYR A N 1
ATOM 603 C CA . TYR A 1 103 ? 22.073 25.421 -69.657 1.00 70.67 103 TYR A CA 1
ATOM 604 C C . TYR A 1 103 ? 21.241 26.252 -68.691 1.00 70.67 103 TYR A C 1
ATOM 605 O O . TYR A 1 103 ? 20.415 25.721 -67.946 1.00 70.67 103 TYR A O 1
ATOM 614 N N . SER A 1 104 ? 21.466 27.564 -68.712 1.00 69.84 104 SER A N 1
ATOM 615 C CA . SER A 1 104 ? 20.739 28.509 -67.871 1.00 69.84 104 SER A CA 1
ATOM 616 C C . SER A 1 104 ? 20.050 29.524 -68.772 1.00 69.84 104 SER A C 1
ATOM 617 O O . SER A 1 104 ? 20.713 30.377 -69.371 1.00 69.84 104 SER A O 1
ATOM 620 N N . ILE A 1 105 ? 18.726 29.436 -68.863 1.00 71.11 105 ILE A N 1
ATOM 621 C CA . ILE A 1 105 ? 17.937 30.340 -69.689 1.00 71.11 105 ILE A CA 1
ATOM 622 C C . ILE A 1 105 ? 17.043 31.173 -68.783 1.00 71.11 105 ILE A C 1
ATOM 623 O O . ILE A 1 105 ? 16.689 30.758 -67.675 1.00 71.11 105 ILE A O 1
ATOM 628 N N . SER A 1 106 ? 16.688 32.363 -69.257 1.00 74.34 106 SER A N 1
ATOM 629 C CA . SER A 1 106 ? 15.873 33.307 -68.500 1.00 74.34 106 SER A CA 1
ATOM 630 C C . SER A 1 106 ? 14.483 33.353 -69.121 1.00 74.34 106 SER A C 1
ATOM 631 O O . SER A 1 106 ? 14.321 33.791 -70.264 1.00 74.34 106 SER A O 1
ATOM 634 N N . LEU A 1 107 ? 13.486 32.902 -68.366 1.00 76.47 107 LEU A N 1
ATOM 635 C CA . LEU A 1 107 ? 12.112 32.941 -68.843 1.00 76.47 107 LEU A CA 1
ATOM 636 C C . LEU A 1 107 ? 11.592 34.372 -68.833 1.00 76.47 107 LEU A C 1
ATOM 637 O O . LEU A 1 107 ? 11.924 35.165 -67.947 1.00 76.47 107 LEU A O 1
ATOM 642 N N . GLY A 1 108 ? 10.771 34.703 -69.825 1.00 81.99 108 GLY A N 1
ATOM 643 C CA . GLY A 1 108 ? 10.219 36.040 -69.920 1.00 81.99 108 GLY A CA 1
ATOM 644 C C . GLY A 1 108 ? 8.769 36.064 -70.352 1.00 81.99 108 GLY A C 1
ATOM 645 O O . GLY A 1 108 ? 8.397 35.421 -71.338 1.00 81.99 108 GLY A O 1
ATOM 646 N N . GLY A 1 109 ? 7.940 36.806 -69.622 1.00 89.69 109 GLY A N 1
ATOM 647 C CA . GLY A 1 109 ? 6.525 36.934 -69.915 1.00 89.69 109 GLY A CA 1
ATOM 648 C C . GLY A 1 109 ? 5.610 36.476 -68.799 1.00 89.69 109 GLY A C 1
ATOM 649 O O . GLY A 1 109 ? 4.439 36.880 -68.768 1.00 89.69 109 GLY A O 1
ATOM 650 N N . ILE A 1 110 ? 6.099 35.647 -67.883 1.00 89.21 110 ILE A N 1
ATOM 651 C CA . ILE A 1 110 ? 5.292 35.165 -66.769 1.00 89.21 110 ILE A CA 1
ATOM 652 C C . ILE A 1 110 ? 5.159 36.261 -65.720 1.00 89.21 110 ILE A C 1
ATOM 653 O O . ILE A 1 110 ? 6.058 37.090 -65.533 1.00 89.21 110 ILE A O 1
ATOM 658 N N . SER A 1 111 ? 4.021 36.270 -65.029 1.00 90.25 111 SER A N 1
ATOM 659 C CA . SER A 1 111 ? 3.776 37.242 -63.970 1.00 90.25 111 SER A CA 1
ATOM 660 C C . SER A 1 111 ? 4.555 36.834 -62.725 1.00 90.25 111 SER A C 1
ATOM 661 O O . SER A 1 111 ? 4.444 35.693 -62.264 1.00 90.25 111 SER A O 1
ATOM 664 N N . SER A 1 112 ? 5.331 37.772 -62.174 1.00 88.87 112 SER A N 1
ATOM 665 C CA . SER A 1 112 ? 6.254 37.438 -61.093 1.00 88.87 112 SER A CA 1
ATOM 666 C C . SER A 1 112 ? 5.517 36.966 -59.845 1.00 88.87 112 SER A C 1
ATOM 667 O O . SER A 1 112 ? 5.956 36.022 -59.180 1.00 88.87 112 SER A O 1
ATOM 670 N N . SER A 1 113 ? 4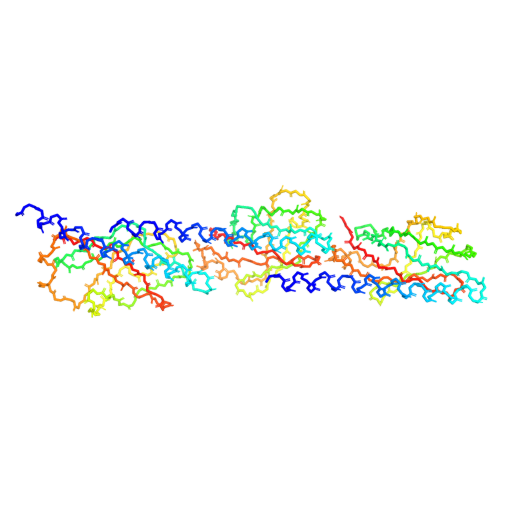.404 37.618 -59.503 1.00 88.08 113 SER A N 1
ATOM 671 C CA . SER A 1 113 ? 3.705 37.290 -58.264 1.00 88.08 113 SER A CA 1
ATOM 672 C C . SER A 1 113 ? 3.140 35.873 -58.293 1.00 88.08 113 SER A C 1
ATOM 673 O O . SER A 1 113 ? 3.208 35.149 -57.291 1.00 88.08 113 SER A O 1
ATOM 676 N N . THR A 1 114 ? 2.574 35.461 -59.430 1.00 84.59 114 THR A N 1
ATOM 677 C CA . THR A 1 114 ? 1.952 34.143 -59.509 1.00 84.59 114 THR A CA 1
ATOM 678 C C . THR A 1 114 ? 2.971 33.033 -59.286 1.00 84.59 114 THR A C 1
ATOM 679 O O . THR A 1 114 ? 2.708 32.079 -58.544 1.00 84.59 114 THR A O 1
ATOM 683 N N . LEU A 1 115 ? 4.143 33.139 -59.915 1.00 80.17 115 LEU A N 1
ATOM 684 C CA . LEU A 1 115 ? 5.170 32.122 -59.719 1.00 80.17 115 LEU A CA 1
ATOM 685 C C . LEU A 1 115 ? 5.834 32.255 -58.356 1.00 80.17 115 LEU A C 1
ATOM 686 O O . LEU A 1 115 ? 6.290 31.255 -57.790 1.00 80.17 115 LEU A O 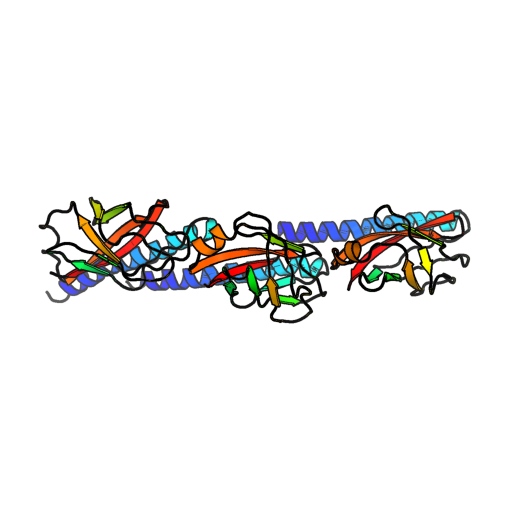1
ATOM 691 N N . GLN A 1 116 ? 5.902 33.476 -57.821 1.00 78.84 116 GLN A N 1
ATOM 692 C CA . GLN A 1 116 ? 6.422 33.683 -56.475 1.00 78.84 116 GLN A CA 1
ATOM 693 C C . GLN A 1 116 ? 5.545 32.981 -55.446 1.00 78.84 116 GLN A C 1
ATOM 694 O O . GLN A 1 116 ? 6.046 32.469 -54.440 1.00 78.84 116 GLN A O 1
ATOM 700 N N . ASN A 1 117 ? 4.239 32.926 -55.700 1.00 75.78 117 ASN A N 1
ATOM 701 C CA . ASN A 1 117 ? 3.295 32.309 -54.777 1.00 75.78 117 ASN A CA 1
ATOM 702 C C . ASN A 1 117 ? 3.507 30.806 -54.612 1.00 75.78 117 ASN A C 1
ATOM 703 O O . ASN A 1 117 ? 2.975 30.228 -53.660 1.00 75.78 117 ASN A O 1
ATOM 708 N N . LEU A 1 118 ? 4.268 30.162 -55.496 1.00 68.13 118 LEU A N 1
ATOM 709 C CA . LEU A 1 118 ? 4.386 28.707 -55.531 1.00 68.13 118 LEU A CA 1
ATOM 710 C C . LEU A 1 118 ? 5.805 28.223 -55.247 1.00 68.13 118 LEU A C 1
ATOM 711 O O . LEU A 1 118 ? 6.290 27.286 -55.882 1.00 68.13 118 LEU A O 1
ATOM 716 N N . VAL A 1 119 ? 6.485 28.839 -54.282 1.00 65.04 119 VAL A N 1
ATOM 717 C CA . VAL A 1 119 ? 7.861 28.458 -53.983 1.00 65.04 119 VAL A CA 1
ATOM 718 C C . VAL A 1 119 ? 7.885 27.099 -53.299 1.00 65.04 119 VAL A C 1
ATOM 719 O O . VAL A 1 119 ? 7.149 26.857 -52.334 1.00 65.04 119 VAL A O 1
ATOM 723 N N . GLY A 1 120 ? 8.735 26.205 -53.797 1.00 62.27 120 GLY A N 1
ATOM 724 C CA . GLY A 1 120 ? 8.935 24.913 -53.172 1.00 62.27 120 GLY A CA 1
ATOM 725 C C . GLY A 1 120 ? 8.333 23.752 -53.935 1.00 62.27 120 GLY A C 1
ATOM 726 O O . GLY A 1 120 ? 8.945 22.685 -54.033 1.00 62.27 120 GLY A O 1
ATOM 727 N N . SER A 1 121 ? 7.135 23.943 -54.475 1.00 61.93 121 SER A N 1
ATOM 728 C CA . SER A 1 121 ? 6.475 22.880 -55.214 1.00 61.93 121 SER A CA 1
ATOM 729 C C . SER A 1 121 ? 7.103 22.716 -56.594 1.00 61.93 121 SER A C 1
ATOM 730 O O . SER A 1 121 ? 7.844 23.575 -57.077 1.00 61.93 121 SER A O 1
ATOM 733 N N . THR A 1 122 ? 6.794 21.592 -57.232 1.00 60.95 122 THR A N 1
ATOM 734 C CA . THR A 1 122 ? 7.319 21.262 -58.549 1.00 60.95 122 THR A CA 1
ATOM 735 C C . THR A 1 122 ? 6.203 21.329 -59.582 1.00 60.95 122 THR A C 1
ATOM 736 O O . THR A 1 122 ? 5.071 20.915 -59.314 1.00 60.95 122 THR A O 1
ATOM 740 N N . ILE A 1 123 ? 6.528 21.851 -60.762 1.00 58.91 123 ILE A N 1
ATOM 741 C CA . ILE A 1 123 ? 5.590 21.975 -61.863 1.00 58.91 123 ILE A CA 1
ATOM 742 C C . ILE A 1 123 ? 6.212 21.341 -63.102 1.00 58.91 123 ILE A C 1
ATOM 743 O O . ILE A 1 123 ? 7.309 20.788 -63.056 1.00 58.91 123 ILE A O 1
ATOM 748 N N . SER A 1 124 ? 5.491 21.423 -64.216 1.00 57.58 124 SER A N 1
ATOM 749 C CA . SER A 1 124 ? 5.945 20.879 -65.488 1.00 57.58 124 SER A CA 1
ATOM 750 C C . SER A 1 124 ? 6.013 21.993 -66.521 1.00 57.58 124 SER A C 1
ATOM 751 O O . SER A 1 124 ? 5.031 22.712 -66.729 1.00 57.58 124 SER A O 1
ATOM 754 N N . LEU A 1 125 ? 7.167 22.127 -67.165 1.00 60.83 125 LEU A N 1
ATOM 755 C CA . LEU A 1 125 ? 7.361 23.090 -68.234 1.00 60.83 125 LEU A CA 1
ATOM 756 C C . LEU A 1 125 ? 7.228 22.392 -69.583 1.00 60.83 125 LEU A C 1
ATOM 757 O O . LEU A 1 125 ? 7.005 21.183 -69.671 1.00 60.83 125 LEU A O 1
ATOM 762 N N . THR A 1 126 ? 7.367 23.172 -70.655 1.00 65.70 126 THR A N 1
ATOM 763 C CA . THR A 1 126 ? 7.369 22.609 -72.002 1.00 65.70 126 THR A CA 1
ATOM 764 C C . THR A 1 126 ? 8.158 23.572 -72.888 1.00 65.70 126 THR A C 1
ATOM 765 O O . THR A 1 126 ? 7.627 24.603 -73.307 1.00 65.70 126 THR A O 1
ATOM 769 N N . LEU A 1 127 ? 9.413 23.231 -73.154 1.00 64.08 127 LEU A N 1
ATOM 770 C CA . LEU A 1 127 ? 10.245 24.046 -74.022 1.00 64.08 127 LEU A CA 1
ATOM 771 C C . LEU A 1 127 ? 9.926 23.748 -75.480 1.00 64.08 127 LEU A C 1
ATOM 772 O O . LEU A 1 127 ? 9.527 22.636 -75.834 1.00 64.08 127 LEU A O 1
ATOM 777 N N . GLN A 1 128 ? 10.101 24.755 -76.331 1.00 69.94 128 GLN A N 1
ATOM 778 C CA . GLN A 1 128 ? 9.801 24.639 -77.754 1.00 69.94 128 GLN A CA 1
ATOM 779 C C . GLN A 1 128 ? 11.092 24.814 -78.539 1.00 69.94 128 GLN A C 1
ATOM 780 O O . GLN A 1 128 ? 11.612 25.929 -78.648 1.00 69.94 128 GLN A O 1
ATOM 786 N N . LEU A 1 129 ? 11.602 23.717 -79.089 1.00 67.07 129 LEU A N 1
ATOM 787 C CA . LEU A 1 129 ? 12.829 23.765 -79.864 1.00 67.07 129 LEU A CA 1
ATOM 788 C C . LEU A 1 129 ? 12.575 24.370 -81.240 1.00 67.07 129 LEU A C 1
ATOM 789 O O . LEU A 1 129 ? 11.436 24.499 -81.695 1.00 67.07 129 LEU A O 1
ATOM 794 N N . SER A 1 130 ? 13.667 24.748 -81.907 1.00 71.15 130 SER A N 1
ATOM 795 C CA . SER A 1 130 ? 13.553 25.333 -83.238 1.00 71.15 130 SER A CA 1
ATOM 796 C C . SER A 1 130 ? 13.258 24.281 -84.298 1.00 71.15 130 SER A C 1
ATOM 797 O O . SER A 1 130 ? 12.578 24.577 -85.287 1.00 71.15 130 SER A O 1
ATOM 800 N N . ASN A 1 131 ? 13.760 23.057 -84.119 1.00 71.65 131 ASN A N 1
ATOM 801 C CA . ASN A 1 131 ? 13.590 22.026 -85.137 1.00 71.65 131 ASN A CA 1
ATOM 802 C C . ASN A 1 131 ? 12.139 21.600 -85.305 1.00 71.65 131 ASN A C 1
ATOM 803 O O . ASN A 1 131 ? 11.779 21.083 -86.367 1.00 71.65 131 ASN A O 1
ATOM 808 N N . GLY A 1 132 ? 11.303 21.801 -84.292 1.00 69.61 132 GLY A N 1
ATOM 809 C CA . GLY A 1 132 ? 9.911 21.413 -84.384 1.00 69.61 132 GLY A CA 1
ATOM 810 C C . GLY A 1 132 ? 9.536 20.326 -83.401 1.00 69.61 132 GLY A C 1
ATOM 811 O O . GLY A 1 132 ? 8.642 19.517 -83.664 1.00 69.61 132 GLY A O 1
ATOM 812 N N . GLN A 1 133 ? 10.220 20.297 -82.261 1.00 68.76 133 GLN A N 1
ATOM 813 C CA . GLN A 1 133 ? 9.957 19.314 -81.223 1.00 68.76 133 GLN A CA 1
ATOM 814 C C . GLN A 1 133 ? 9.968 20.009 -79.872 1.00 68.76 133 GLN A C 1
ATOM 815 O O . GLN A 1 133 ? 10.432 21.143 -79.738 1.00 68.76 133 GLN A O 1
ATOM 821 N N . THR A 1 134 ? 9.445 19.317 -78.867 1.00 66.50 134 THR A N 1
ATOM 822 C CA . THR A 1 134 ? 9.345 19.851 -77.520 1.00 66.50 134 THR A CA 1
ATOM 823 C C . THR A 1 134 ? 9.998 18.897 -76.531 1.00 66.50 134 THR A C 1
ATOM 824 O O . THR A 1 134 ? 10.015 17.680 -76.735 1.00 66.50 134 THR A O 1
ATOM 828 N N . VAL A 1 135 ? 10.541 19.464 -75.458 1.00 61.81 135 VAL A N 1
ATOM 829 C CA . VAL A 1 135 ? 11.125 18.696 -74.366 1.00 61.81 135 VAL A CA 1
ATOM 830 C C . VAL A 1 135 ? 10.414 19.079 -73.077 1.00 61.81 135 VAL A C 1
ATOM 831 O O . VAL A 1 135 ? 10.310 20.265 -72.746 1.00 61.81 135 VAL A O 1
ATOM 835 N N . THR A 1 136 ? 9.910 18.077 -72.362 1.00 59.54 136 THR A N 1
ATOM 836 C CA . THR A 1 136 ? 9.257 18.311 -71.083 1.00 59.54 136 THR A CA 1
ATOM 837 C C . THR A 1 136 ? 10.308 18.499 -69.999 1.00 59.54 136 THR A C 1
ATOM 838 O O . THR A 1 136 ? 11.248 17.706 -69.892 1.00 59.54 136 THR A O 1
ATOM 842 N N . VAL A 1 137 ? 10.151 19.549 -69.198 1.00 59.27 137 VAL A N 1
ATOM 843 C CA . VAL A 1 137 ? 11.108 19.904 -68.155 1.00 59.27 137 VAL A CA 1
ATOM 844 C C . VAL A 1 137 ? 10.326 20.055 -66.857 1.00 59.27 137 VAL A C 1
ATOM 845 O O . VAL A 1 137 ? 9.548 21.002 -66.702 1.00 59.27 137 VAL A O 1
ATOM 849 N N . SER A 1 138 ? 10.523 19.127 -65.925 1.00 60.39 138 SER A N 1
ATOM 850 C CA . SER A 1 138 ? 9.942 19.278 -64.599 1.00 60.39 138 SER A CA 1
ATOM 851 C C . SER A 1 138 ? 10.870 20.120 -63.736 1.00 60.39 138 SER A C 1
ATOM 852 O O . SER A 1 138 ? 12.045 19.786 -63.563 1.00 60.39 138 SER A O 1
ATOM 855 N N . ALA A 1 139 ? 10.345 21.213 -63.191 1.00 60.80 139 ALA A N 1
ATOM 856 C CA . ALA A 1 139 ? 11.175 22.204 -62.527 1.00 60.80 139 ALA A CA 1
ATOM 857 C C . ALA A 1 139 ? 10.673 22.461 -61.117 1.00 60.80 139 ALA A C 1
ATOM 858 O O . ALA A 1 139 ? 9.464 22.497 -60.876 1.00 60.80 139 ALA A O 1
ATOM 860 N N . ILE A 1 140 ? 11.610 22.639 -60.194 1.00 61.95 140 ILE A N 1
ATOM 861 C CA . ILE A 1 140 ? 11.300 23.006 -58.819 1.00 61.95 140 ILE A CA 1
ATOM 862 C C . ILE A 1 140 ? 11.321 24.523 -58.713 1.00 61.95 140 ILE A C 1
ATOM 863 O O . ILE A 1 140 ? 12.298 25.167 -59.111 1.00 61.95 140 ILE A O 1
ATOM 868 N N . ILE A 1 141 ? 10.248 25.097 -58.177 1.00 63.51 141 ILE A N 1
ATOM 869 C CA . ILE A 1 141 ? 10.144 26.546 -58.064 1.00 63.51 141 ILE A CA 1
ATOM 870 C C . ILE A 1 141 ? 10.906 27.007 -56.832 1.00 63.51 141 ILE A C 1
ATOM 871 O O . ILE A 1 141 ? 10.342 27.100 -55.737 1.00 63.51 141 ILE A O 1
ATOM 876 N N . THR A 1 142 ? 12.190 27.298 -57.000 1.00 69.37 142 THR A N 1
ATOM 877 C CA . THR A 1 142 ? 13.015 27.775 -55.904 1.00 69.37 142 THR A CA 1
ATOM 878 C C . THR A 1 142 ? 13.006 29.298 -55.852 1.00 69.37 142 THR A C 1
ATOM 879 O O . THR A 1 142 ? 12.592 29.974 -56.796 1.00 69.37 142 THR A O 1
ATOM 883 N N . SER A 1 143 ? 13.469 29.830 -54.727 1.00 75.17 143 SER A N 1
ATOM 884 C CA . SER A 1 143 ? 13.565 31.273 -54.540 1.00 75.17 143 SER A CA 1
ATOM 885 C C . SER A 1 143 ? 14.476 31.606 -53.367 1.00 75.17 143 SER A C 1
ATOM 886 O O . SER A 1 143 ? 14.816 30.737 -52.565 1.00 75.17 143 SER A O 1
ATOM 890 N N . LEU B 1 13 ? -1.634 3.957 -2.276 1.00 36.55 13 LEU B N 1
ATOM 891 C CA . LEU B 1 13 ? -1.110 5.316 -2.308 1.00 36.55 13 LEU B CA 1
ATOM 892 C C . LEU B 1 13 ? 0.156 5.371 -3.157 1.00 36.55 13 LEU B C 1
ATOM 893 O O . LEU B 1 13 ? 0.411 6.354 -3.850 1.00 36.55 13 LEU B O 1
ATOM 898 N N . SER B 1 14 ? 0.947 4.299 -3.095 1.00 36.66 14 SER B N 1
ATOM 899 C CA . SER B 1 14 ? 2.167 4.224 -3.890 1.00 36.66 14 SER B CA 1
ATOM 900 C C . SER B 1 14 ? 1.875 3.901 -5.349 1.00 36.66 14 SER B C 1
ATOM 901 O O . SER B 1 14 ? 2.587 4.365 -6.244 1.00 36.66 14 SER B O 1
ATOM 904 N N . GLY B 1 15 ? 0.840 3.104 -5.606 1.00 36.36 15 GLY B N 1
ATOM 905 C CA . GLY B 1 15 ? 0.527 2.693 -6.961 1.00 36.36 15 GLY B CA 1
ATOM 906 C C . GLY B 1 15 ? -0.121 3.750 -7.824 1.00 36.36 15 GLY B C 1
ATOM 907 O O . GLY B 1 15 ? -0.265 3.538 -9.030 1.00 36.36 15 GLY B O 1
ATOM 908 N N . ALA B 1 16 ? -0.519 4.877 -7.240 1.00 34.84 16 ALA B N 1
ATOM 909 C CA . ALA B 1 16 ? -1.125 5.959 -8.000 1.00 34.84 16 ALA B CA 1
ATOM 910 C C . ALA B 1 16 ? -0.111 6.972 -8.510 1.00 34.84 16 ALA B C 1
ATOM 911 O O . ALA B 1 16 ? -0.487 7.870 -9.268 1.00 34.84 16 ALA B O 1
ATOM 913 N N . VAL B 1 17 ? 1.152 6.856 -8.111 1.00 34.98 17 VAL B N 1
ATOM 914 C CA . VAL B 1 17 ? 2.193 7.751 -8.606 1.00 34.98 17 VAL B CA 1
ATOM 915 C C . VAL B 1 17 ? 2.936 7.132 -9.782 1.00 34.98 17 VAL B C 1
ATOM 916 O O . VAL B 1 17 ? 3.246 7.817 -10.762 1.00 34.98 17 VAL B O 1
ATOM 920 N N . THR B 1 18 ? 3.240 5.836 -9.698 1.00 33.50 18 THR B N 1
ATOM 921 C CA . THR B 1 18 ? 3.816 5.142 -10.839 1.00 33.50 18 THR B CA 1
ATOM 922 C C . THR B 1 18 ? 2.824 5.011 -11.984 1.00 33.50 18 THR B C 1
ATOM 923 O O . THR B 1 18 ? 3.240 4.790 -13.123 1.00 33.50 18 THR B O 1
ATOM 927 N N . ALA B 1 19 ? 1.528 5.139 -11.710 1.00 33.98 19 ALA B N 1
ATOM 928 C CA . ALA B 1 19 ? 0.522 5.136 -12.760 1.00 33.98 19 ALA B CA 1
ATOM 929 C C . ALA B 1 19 ? 0.346 6.501 -13.404 1.00 33.98 19 ALA B C 1
ATOM 930 O O . ALA B 1 19 ? -0.353 6.604 -14.417 1.00 33.98 19 ALA B O 1
ATOM 932 N N . LEU B 1 20 ? 0.950 7.542 -12.840 1.00 32.89 20 LEU B N 1
ATOM 933 C CA . LEU B 1 20 ? 0.944 8.867 -13.442 1.00 32.89 20 LEU B CA 1
ATOM 934 C C . LEU B 1 20 ? 2.262 9.210 -14.114 1.00 32.89 20 LEU B C 1
ATOM 935 O O . LEU B 1 20 ? 2.261 9.893 -15.145 1.00 32.89 20 LEU B O 1
ATOM 940 N N . ILE B 1 21 ? 3.382 8.747 -13.557 1.00 33.32 21 ILE B N 1
ATOM 941 C CA . ILE B 1 21 ? 4.667 8.954 -14.218 1.00 33.32 21 ILE B CA 1
ATOM 942 C C . ILE B 1 21 ? 4.660 8.299 -15.591 1.00 33.32 21 ILE B C 1
ATOM 943 O O . ILE B 1 21 ? 5.115 8.886 -16.582 1.00 33.32 21 ILE B O 1
ATOM 948 N N . LEU B 1 22 ? 4.132 7.079 -15.675 1.00 32.76 22 LEU B N 1
ATOM 949 C CA . LEU B 1 22 ? 4.026 6.381 -16.946 1.00 32.76 22 LEU B CA 1
ATOM 950 C C . LEU B 1 22 ? 3.095 7.073 -17.930 1.00 32.76 22 LEU B C 1
ATOM 951 O O . LEU B 1 22 ? 3.410 7.104 -19.120 1.00 32.76 22 LEU B O 1
ATOM 956 N N . VAL B 1 23 ? 1.972 7.625 -17.480 1.00 33.28 23 VAL B N 1
ATOM 957 C CA . VAL B 1 23 ? 1.101 8.386 -18.374 1.00 33.28 23 VAL B CA 1
ATOM 958 C C . VAL B 1 23 ? 1.806 9.624 -18.914 1.00 33.28 23 VAL B C 1
ATOM 959 O O . VAL B 1 23 ? 1.749 9.909 -20.117 1.00 33.28 23 VAL B O 1
ATOM 963 N N . ILE B 1 24 ? 2.489 10.359 -18.033 1.00 32.40 24 ILE B N 1
ATOM 964 C CA . ILE B 1 24 ? 3.205 11.559 -18.453 1.00 32.40 24 ILE B CA 1
ATOM 965 C C . ILE B 1 24 ? 4.278 11.209 -19.475 1.00 32.40 24 ILE B C 1
ATOM 966 O O . ILE B 1 24 ? 4.450 11.908 -20.480 1.00 32.40 24 ILE B O 1
ATOM 971 N N . ALA B 1 25 ? 5.010 10.119 -19.243 1.00 32.29 25 ALA B N 1
ATOM 972 C CA . ALA B 1 25 ? 6.053 9.719 -20.180 1.00 32.29 25 ALA B CA 1
ATOM 973 C C . ALA B 1 25 ? 5.489 9.158 -21.479 1.00 32.29 25 ALA B C 1
ATOM 974 O O . ALA B 1 25 ? 6.112 9.313 -22.536 1.00 32.29 25 ALA B O 1
ATOM 976 N N . SER B 1 26 ? 4.340 8.485 -21.421 1.00 34.11 26 SER B N 1
ATOM 977 C CA . SER B 1 26 ? 3.740 7.936 -22.627 1.00 34.11 26 SER B CA 1
ATOM 978 C C . SER B 1 26 ? 3.177 9.031 -23.515 1.00 34.11 26 SER B C 1
ATOM 979 O O . SER B 1 26 ? 3.129 8.871 -24.738 1.00 34.11 26 SER B O 1
ATOM 982 N N . VAL B 1 27 ? 2.743 10.141 -22.924 1.00 33.17 27 VAL B N 1
ATOM 983 C CA . VAL B 1 27 ? 2.307 11.288 -23.712 1.00 33.17 27 VAL B CA 1
ATOM 984 C C . VAL B 1 27 ? 3.489 11.814 -24.521 1.00 33.17 27 VAL B C 1
ATOM 985 O O . VAL B 1 27 ? 3.316 12.338 -25.627 1.00 33.17 27 VAL B O 1
ATOM 989 N N . ILE B 1 28 ? 4.702 11.637 -24.000 1.00 32.97 28 ILE B N 1
ATOM 990 C CA . ILE B 1 28 ? 5.904 12.200 -24.598 1.00 32.97 28 ILE B CA 1
ATOM 991 C C . ILE B 1 28 ? 6.510 11.273 -25.646 1.00 32.97 28 ILE B C 1
ATOM 992 O O . ILE B 1 28 ? 6.907 11.729 -26.721 1.00 32.97 28 ILE B O 1
ATOM 997 N N . ILE B 1 29 ? 6.608 9.973 -25.349 1.00 34.88 29 ILE B N 1
ATOM 998 C CA . ILE B 1 29 ? 7.208 9.045 -26.311 1.00 34.88 29 ILE B CA 1
ATOM 999 C C . ILE B 1 29 ? 6.378 8.987 -27.585 1.00 34.88 29 ILE B C 1
ATOM 1000 O O . ILE B 1 29 ? 6.919 8.969 -28.700 1.00 34.88 29 ILE B O 1
ATOM 1005 N N . ALA B 1 30 ? 5.053 8.929 -27.440 1.00 32.56 30 ALA B N 1
ATOM 1006 C CA . ALA B 1 30 ? 4.186 8.891 -28.609 1.00 32.56 30 ALA B CA 1
ATOM 1007 C C . ALA B 1 30 ? 4.359 10.142 -29.455 1.00 32.56 30 ALA B C 1
ATOM 1008 O O . ALA B 1 30 ? 4.429 10.061 -30.685 1.00 32.56 30 ALA B O 1
ATOM 1010 N N . LEU B 1 31 ? 4.446 11.307 -28.813 1.00 32.48 31 LEU B N 1
ATOM 1011 C CA . LEU B 1 31 ? 4.642 12.547 -29.554 1.00 32.48 31 LEU B CA 1
ATOM 1012 C C . LEU B 1 31 ? 5.996 12.579 -30.253 1.00 32.48 31 LEU B C 1
ATOM 1013 O O . LEU B 1 31 ? 6.097 13.082 -31.378 1.00 32.48 31 LEU B O 1
ATOM 1018 N N . VAL B 1 32 ? 7.041 12.052 -29.613 1.00 32.22 32 VAL B N 1
ATOM 1019 C CA . VAL B 1 32 ? 8.358 12.020 -30.244 1.00 32.22 32 VAL B CA 1
ATOM 1020 C C . VAL B 1 32 ? 8.335 11.131 -31.481 1.00 32.22 32 VAL B C 1
ATOM 1021 O O . VAL B 1 32 ? 8.846 11.503 -32.546 1.00 32.22 32 VAL B O 1
ATOM 1025 N N . VAL B 1 33 ? 7.737 9.944 -31.361 1.00 31.34 33 VAL B N 1
ATOM 1026 C CA . VAL B 1 33 ? 7.647 9.044 -32.509 1.00 31.34 33 VAL B CA 1
ATOM 1027 C C . VAL B 1 33 ? 6.808 9.673 -33.613 1.00 31.34 33 VAL B C 1
ATOM 1028 O O . VAL B 1 33 ? 7.117 9.541 -34.805 1.00 31.34 33 VAL B O 1
ATOM 1032 N N . VAL B 1 34 ? 5.738 10.375 -33.235 1.00 32.81 34 VAL B N 1
ATOM 1033 C CA . VAL B 1 34 ? 4.886 11.033 -34.219 1.00 32.81 34 VAL B CA 1
ATOM 1034 C C . VAL B 1 34 ? 5.664 12.103 -34.969 1.00 32.81 34 VAL B C 1
ATOM 1035 O O . VAL B 1 34 ? 5.551 12.227 -36.191 1.00 32.81 34 VAL B O 1
ATOM 1039 N N . GLY B 1 35 ? 6.461 12.896 -34.253 1.00 34.02 35 GLY B N 1
ATOM 1040 C CA . GLY B 1 35 ? 7.280 13.895 -34.923 1.00 34.02 35 GLY B CA 1
ATOM 1041 C C . GLY B 1 35 ? 8.307 13.276 -35.851 1.00 34.02 35 GLY B C 1
ATOM 1042 O O . GLY B 1 35 ? 8.542 13.772 -36.959 1.00 34.02 35 GLY B O 1
ATOM 1043 N N . PHE B 1 36 ? 8.932 12.180 -35.414 1.00 34.52 36 PHE B N 1
ATOM 1044 C CA . PHE B 1 36 ? 9.913 11.510 -36.261 1.00 34.52 36 PHE B CA 1
ATOM 1045 C C . PHE B 1 36 ? 9.267 10.979 -37.534 1.00 34.52 36 PHE B C 1
ATOM 1046 O O . PHE B 1 36 ? 9.859 11.059 -38.615 1.00 34.52 36 PHE B O 1
ATOM 1054 N N . ALA B 1 37 ? 8.056 10.432 -37.428 1.00 34.84 37 ALA B N 1
ATOM 1055 C CA . ALA B 1 37 ? 7.348 9.957 -38.610 1.00 34.84 37 ALA B CA 1
ATOM 1056 C C . ALA B 1 37 ? 6.827 11.093 -39.479 1.00 34.84 37 ALA B C 1
ATOM 1057 O O . ALA B 1 37 ? 6.708 10.919 -40.695 1.00 34.84 37 ALA B O 1
ATOM 1059 N N . PHE B 1 38 ? 6.497 12.241 -38.884 1.00 37.82 38 PHE B N 1
ATOM 1060 C CA . PHE B 1 38 ? 6.121 13.410 -39.671 1.00 37.82 38 PHE B CA 1
ATOM 1061 C C . PHE B 1 38 ? 7.291 13.886 -40.518 1.00 37.82 38 PHE B C 1
ATOM 1062 O O . PHE B 1 38 ? 7.127 14.216 -41.697 1.00 37.82 38 PHE B O 1
ATOM 1070 N N . GLY B 1 39 ? 8.484 13.932 -39.925 1.00 39.96 39 GLY B N 1
ATOM 1071 C CA . GLY B 1 39 ? 9.656 14.396 -40.647 1.00 39.96 39 GLY B CA 1
ATOM 1072 C C . GLY B 1 39 ? 10.039 13.547 -41.841 1.00 39.96 39 GLY B C 1
ATOM 1073 O O . GLY B 1 39 ? 10.690 14.059 -42.759 1.00 39.96 39 GLY B O 1
ATOM 1074 N N . LEU B 1 40 ? 9.647 12.272 -41.853 1.00 39.14 40 LEU B N 1
ATOM 1075 C CA . LEU B 1 40 ? 9.993 11.387 -42.957 1.00 39.14 40 LEU B CA 1
ATOM 1076 C C . LEU B 1 40 ? 9.306 11.780 -44.256 1.00 39.14 40 LEU B C 1
ATOM 1077 O O . LEU B 1 40 ? 9.789 11.411 -45.331 1.00 39.14 40 LEU B O 1
ATOM 1082 N N . PHE B 1 41 ? 8.190 12.506 -44.188 1.00 41.43 41 PHE B N 1
ATOM 1083 C CA . PHE B 1 41 ? 7.558 12.982 -45.411 1.00 41.43 41 PHE B CA 1
ATOM 1084 C C . PHE B 1 41 ? 8.408 14.035 -46.107 1.00 41.43 41 PHE B C 1
ATOM 1085 O O . PHE B 1 41 ? 8.643 13.939 -47.317 1.00 41.43 41 PHE B O 1
ATOM 1093 N N . GLY B 1 42 ? 8.888 15.027 -45.366 1.00 44.56 42 GLY B N 1
ATOM 1094 C CA . GLY B 1 42 ? 9.748 16.038 -45.939 1.00 44.56 42 GLY B CA 1
ATOM 1095 C C . GLY B 1 42 ? 11.132 15.515 -46.255 1.00 44.56 42 GLY B C 1
ATOM 1096 O O . GLY B 1 42 ? 11.796 16.018 -47.165 1.00 44.56 42 GLY B O 1
ATOM 1097 N N . ALA B 1 43 ? 11.583 14.501 -45.514 1.00 43.43 43 ALA B N 1
ATOM 1098 C CA . ALA B 1 43 ? 12.895 13.931 -45.794 1.00 43.43 43 ALA B CA 1
ATOM 1099 C C . ALA B 1 43 ? 12.920 13.214 -47.136 1.00 43.43 43 ALA B C 1
ATOM 1100 O O . ALA B 1 43 ? 13.935 13.255 -47.839 1.00 43.43 43 ALA B O 1
ATOM 1102 N N . PHE B 1 44 ? 11.821 12.563 -47.511 1.00 42.76 44 PHE B N 1
ATOM 1103 C CA . PHE B 1 44 ? 11.763 11.816 -48.760 1.00 42.76 44 PHE B CA 1
ATOM 1104 C C . PHE B 1 44 ? 11.256 12.651 -49.925 1.00 42.76 44 PHE B C 1
ATOM 1105 O O . PHE B 1 44 ? 11.706 12.450 -51.059 1.00 42.76 44 PHE B O 1
ATOM 1113 N N . THR B 1 45 ? 10.329 13.579 -49.679 1.00 46.25 45 THR B N 1
ATOM 1114 C CA . THR B 1 45 ? 9.829 14.420 -50.762 1.00 46.25 45 THR B CA 1
ATOM 1115 C C . THR B 1 45 ? 10.905 15.361 -51.284 1.00 46.25 45 THR B C 1
ATOM 1116 O O . THR B 1 45 ? 10.863 15.762 -52.452 1.00 46.25 45 THR B O 1
ATOM 1120 N N . GLY B 1 46 ? 11.876 15.716 -50.448 1.00 50.81 46 GLY B N 1
ATOM 1121 C CA . GLY B 1 46 ? 12.909 16.657 -50.820 1.00 50.81 46 GLY B CA 1
ATOM 1122 C C . GLY B 1 46 ? 12.661 18.081 -50.378 1.00 50.81 46 GLY B C 1
ATOM 1123 O O . GLY B 1 46 ? 13.489 18.952 -50.665 1.00 50.81 46 GLY B O 1
ATOM 1124 N N . GLN B 1 47 ? 11.555 18.345 -49.692 1.00 53.43 47 GLN B N 1
ATOM 1125 C CA . GLN B 1 47 ? 11.230 19.671 -49.192 1.00 53.43 47 GLN B CA 1
ATOM 1126 C C . GLN B 1 47 ? 11.423 19.708 -47.684 1.00 53.43 47 GLN B C 1
ATOM 1127 O O . GLN B 1 47 ? 11.148 18.726 -46.989 1.00 53.43 47 GLN B O 1
ATOM 1133 N N . GLY B 1 48 ? 11.898 20.842 -47.182 1.00 57.08 48 GLY B N 1
ATOM 1134 C CA . GLY B 1 48 ? 12.103 20.978 -45.756 1.00 57.08 48 GLY B CA 1
ATOM 1135 C C . GLY B 1 48 ? 10.797 20.985 -44.986 1.00 57.08 48 GLY B C 1
ATOM 1136 O O . GLY B 1 48 ? 9.751 21.403 -45.482 1.00 57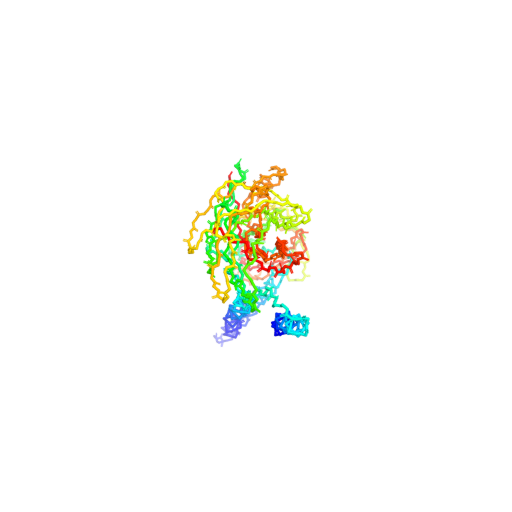.08 48 GLY B O 1
ATOM 1137 N N . THR B 1 49 ? 10.866 20.513 -43.746 1.00 55.50 49 THR B N 1
ATOM 1138 C CA . THR B 1 49 ? 9.720 20.485 -42.849 1.00 55.50 49 THR B CA 1
ATOM 1139 C C . THR B 1 49 ? 9.820 21.660 -41.886 1.00 55.50 49 THR B C 1
ATOM 1140 O O . THR B 1 49 ? 10.831 21.814 -41.193 1.00 55.50 49 THR B O 1
ATOM 1144 N N . VAL B 1 50 ? 8.774 22.479 -41.841 1.00 54.46 50 VAL B N 1
ATOM 1145 C CA . VAL B 1 50 ? 8.729 23.656 -40.984 1.00 54.46 50 VAL B CA 1
ATOM 1146 C C . VAL B 1 50 ? 7.929 23.320 -39.736 1.00 54.46 50 VAL B C 1
ATOM 1147 O O . VAL B 1 50 ? 6.775 22.882 -39.828 1.00 54.46 50 VAL B O 1
ATOM 1151 N N . THR B 1 51 ? 8.539 23.519 -38.572 1.00 55.80 51 THR B N 1
ATOM 1152 C CA . THR B 1 51 ? 7.872 23.299 -37.300 1.00 55.80 51 THR B CA 1
ATOM 1153 C C . THR B 1 51 ? 8.174 24.467 -36.376 1.00 55.80 51 THR B C 1
ATOM 1154 O O . THR B 1 51 ? 9.255 25.057 -36.431 1.00 55.80 51 THR B O 1
ATOM 1158 N N . GLN B 1 52 ? 7.206 24.801 -35.530 1.00 56.35 52 GLN B N 1
ATOM 1159 C CA . GLN B 1 52 ? 7.375 25.920 -34.621 1.00 56.35 52 GLN B CA 1
ATOM 1160 C C . GLN B 1 52 ? 8.204 25.507 -33.409 1.00 56.35 52 GLN B C 1
ATOM 1161 O O . GLN B 1 52 ? 8.325 24.326 -33.075 1.00 56.35 52 GLN B O 1
ATOM 1167 N N . VAL B 1 53 ? 8.791 26.506 -32.756 1.00 57.54 53 VAL B N 1
ATOM 1168 C CA . VAL B 1 53 ? 9.605 26.309 -31.564 1.00 57.54 53 VAL B CA 1
ATOM 1169 C C . VAL B 1 53 ? 9.098 27.259 -30.490 1.00 57.54 53 VAL B C 1
ATOM 1170 O O . VAL B 1 53 ? 8.917 28.453 -30.750 1.00 57.54 53 VAL B O 1
ATOM 1174 N N . GLY B 1 54 ? 8.867 26.733 -29.289 1.00 59.84 54 GLY B N 1
ATOM 1175 C CA . GLY B 1 54 ? 8.353 27.581 -28.234 1.00 59.84 54 GLY B CA 1
ATOM 1176 C C . GLY B 1 54 ? 6.877 27.883 -28.430 1.00 59.84 54 GLY B C 1
ATOM 1177 O O . GLY B 1 54 ? 6.104 27.062 -28.931 1.00 59.84 54 GLY B O 1
ATOM 1178 N N . THR B 1 55 ? 6.480 29.087 -28.027 1.00 61.61 55 THR B N 1
ATOM 1179 C CA . THR B 1 55 ? 5.093 29.513 -28.118 1.00 61.61 55 THR B CA 1
ATOM 1180 C C . THR B 1 55 ? 5.008 30.846 -28.848 1.00 61.61 55 THR B C 1
ATOM 1181 O O . THR B 1 55 ? 5.983 31.595 -28.941 1.00 61.61 55 THR B O 1
ATOM 1185 N N . ALA B 1 56 ? 3.821 31.125 -29.377 1.00 64.17 56 ALA B N 1
ATOM 1186 C CA . ALA B 1 56 ? 3.550 32.342 -30.124 1.00 64.17 56 ALA B CA 1
ATOM 1187 C C . ALA B 1 56 ? 2.445 33.130 -29.436 1.00 64.17 56 ALA B C 1
ATOM 1188 O O . ALA B 1 56 ? 1.541 32.556 -28.823 1.00 64.17 56 ALA B O 1
ATOM 1190 N N . THR B 1 57 ? 2.526 34.453 -29.538 1.00 67.49 57 THR B N 1
ATOM 1191 C CA . THR B 1 57 ? 1.573 35.354 -28.893 1.00 67.49 57 THR B CA 1
ATOM 1192 C C . THR B 1 57 ? 0.871 36.174 -29.969 1.00 67.49 57 THR B C 1
ATOM 1193 O O . THR B 1 57 ? 1.357 37.238 -30.363 1.00 67.49 57 THR B O 1
ATOM 1197 N N . LEU B 1 58 ? -0.271 35.683 -30.441 1.00 69.34 58 LEU B N 1
ATOM 1198 C CA . LEU B 1 58 ? -1.081 36.430 -31.392 1.00 69.34 58 LEU B CA 1
ATOM 1199 C C . LEU B 1 58 ? -1.766 37.587 -30.678 1.00 69.34 58 LEU B C 1
ATOM 1200 O O . LEU B 1 58 ? -2.338 37.409 -29.599 1.00 69.34 58 LEU B O 1
ATOM 1205 N N . SER B 1 59 ? -1.707 38.772 -31.277 1.00 73.37 59 SER B N 1
ATOM 1206 C CA . SER B 1 59 ? -2.256 39.978 -30.674 1.00 73.37 59 SER B CA 1
ATOM 1207 C C . SER B 1 59 ? -3.607 40.297 -31.297 1.00 73.37 59 SER B C 1
ATOM 1208 O O . SER B 1 59 ? -3.720 40.415 -32.520 1.00 73.37 59 SER B O 1
ATOM 1211 N N . ALA B 1 60 ? -4.629 40.438 -30.451 1.00 80.39 60 ALA B N 1
ATOM 1212 C CA . ALA B 1 60 ? -5.965 40.739 -30.952 1.00 80.39 60 ALA B CA 1
ATOM 1213 C C . ALA B 1 60 ? -6.081 42.180 -31.427 1.00 80.39 60 ALA B C 1
ATOM 1214 O O . ALA B 1 60 ? -6.833 42.462 -32.367 1.00 80.39 60 ALA B O 1
ATOM 1216 N N . GLY B 1 61 ? -5.356 43.103 -30.793 1.00 76.91 61 GLY B N 1
ATOM 1217 C CA . GLY B 1 61 ? -5.469 44.503 -31.166 1.00 76.91 61 GLY B CA 1
ATOM 1218 C C . GLY B 1 61 ? -4.948 44.793 -32.561 1.00 76.91 61 GLY B C 1
ATOM 1219 O O . GLY B 1 61 ? -5.552 45.566 -33.310 1.00 76.91 61 GLY B O 1
ATOM 1220 N N . THR B 1 62 ? -3.825 44.181 -32.931 1.00 73.90 62 THR B N 1
ATOM 1221 C CA . THR B 1 62 ? -3.192 44.441 -34.218 1.00 73.90 62 THR B CA 1
ATOM 1222 C C . THR B 1 62 ? -3.381 43.316 -35.224 1.00 73.90 62 THR B C 1
ATOM 1223 O O . THR B 1 62 ? -3.359 43.571 -36.432 1.00 73.90 62 THR B O 1
ATOM 1227 N N . GLY B 1 63 ? -3.579 42.085 -34.762 1.00 69.69 63 GLY B N 1
ATOM 1228 C CA . GLY B 1 63 ? -3.609 40.938 -35.640 1.00 69.69 63 GLY B CA 1
ATOM 1229 C C . GLY B 1 63 ? -2.252 40.352 -35.954 1.00 69.69 63 GLY B C 1
ATOM 1230 O O . GLY B 1 63 ? -2.177 39.374 -36.708 1.00 69.69 63 GLY B O 1
ATOM 1231 N N . THR B 1 64 ? -1.183 40.916 -35.402 1.00 67.64 64 THR B N 1
ATOM 1232 C CA . THR B 1 64 ? 0.165 40.424 -35.647 1.00 67.64 64 THR B CA 1
ATOM 1233 C C . THR B 1 64 ? 0.406 39.134 -34.874 1.00 67.64 64 THR B C 1
ATOM 1234 O O . THR B 1 64 ? 0.097 39.047 -33.682 1.00 67.64 64 THR B O 1
ATOM 1238 N N . LEU B 1 65 ? 0.957 38.135 -35.555 1.00 62.18 65 LEU B N 1
ATOM 1239 C CA . LEU B 1 65 ? 1.309 36.859 -34.949 1.00 62.18 65 LEU B CA 1
ATOM 1240 C C . LEU B 1 65 ? 2.825 36.738 -34.901 1.00 62.18 65 LEU B C 1
ATOM 1241 O O . LEU B 1 65 ? 3.495 36.892 -35.927 1.00 62.18 65 LEU B O 1
ATOM 1246 N N . THR B 1 66 ? 3.362 36.467 -33.717 1.00 61.42 66 THR B N 1
ATOM 1247 C CA . THR B 1 66 ? 4.805 36.413 -33.491 1.00 61.42 66 THR B CA 1
ATOM 1248 C C . THR B 1 66 ? 5.201 34.955 -33.276 1.00 61.42 66 THR B C 1
ATOM 1249 O O . THR B 1 66 ? 5.134 34.437 -32.161 1.00 61.42 66 THR B O 1
ATOM 1253 N N . VAL B 1 67 ? 5.627 34.301 -34.349 1.00 58.84 67 VAL B N 1
ATOM 1254 C CA . VAL B 1 67 ? 6.000 32.903 -34.307 1.00 58.84 67 VAL B CA 1
ATOM 1255 C C . VAL B 1 67 ? 7.519 32.781 -34.332 1.00 58.84 67 VAL B C 1
ATOM 1256 O O . VAL B 1 67 ? 8.239 33.738 -34.602 1.00 58.84 67 VAL B O 1
ATOM 1260 N N . THR B 1 68 ? 8.013 31.580 -34.045 1.00 56.21 68 THR B N 1
ATOM 1261 C CA . THR B 1 68 ? 9.438 31.266 -34.055 1.00 56.21 68 THR B CA 1
ATOM 1262 C C . THR B 1 68 ? 9.689 30.007 -34.876 1.00 56.21 68 THR B C 1
ATOM 1263 O O . THR B 1 68 ? 10.363 29.070 -34.444 1.00 56.21 68 THR B O 1
ATOM 1267 N N . LEU B 1 69 ? 9.123 29.969 -36.080 1.00 55.87 69 LEU B N 1
ATOM 1268 C CA . LEU B 1 69 ? 9.195 28.773 -36.907 1.00 55.87 69 LEU B CA 1
ATOM 1269 C C . LEU B 1 69 ? 10.633 28.452 -37.290 1.00 55.87 69 LEU B C 1
ATOM 1270 O O . LEU B 1 69 ? 11.432 29.345 -37.582 1.00 55.87 69 LEU B O 1
ATOM 1275 N N . LYS B 1 70 ? 10.955 27.162 -37.291 1.00 55.94 70 LYS B N 1
ATOM 1276 C CA . LYS B 1 70 ? 12.251 26.660 -37.725 1.00 55.94 70 LYS B CA 1
ATOM 1277 C C . LYS B 1 70 ? 12.030 25.629 -38.820 1.00 55.94 70 LYS B C 1
ATOM 1278 O O . LYS B 1 70 ? 11.185 24.740 -38.674 1.00 55.94 70 LYS B O 1
ATOM 1284 N N . ASN B 1 71 ? 12.783 25.745 -39.911 1.00 57.72 71 ASN B N 1
ATOM 1285 C CA . ASN B 1 71 ? 12.656 24.829 -41.032 1.00 57.72 71 ASN B CA 1
ATOM 1286 C C . ASN B 1 71 ? 14.028 24.318 -41.444 1.00 57.72 71 ASN B C 1
ATOM 1287 O O . ASN B 1 71 ? 15.032 25.026 -41.334 1.00 57.72 71 ASN B O 1
ATOM 1292 N N . THR B 1 72 ? 14.060 23.073 -41.911 1.00 59.08 72 THR B N 1
ATOM 1293 C CA . THR B 1 72 ? 15.287 22.413 -42.354 1.00 59.08 72 THR B CA 1
ATOM 1294 C C . THR B 1 72 ? 15.119 22.051 -43.824 1.00 59.08 72 THR B C 1
ATOM 1295 O O . THR B 1 72 ? 14.752 20.924 -44.160 1.00 59.08 72 THR B O 1
ATOM 1299 N N . GLY B 1 73 ? 15.416 23.004 -44.703 1.00 59.24 73 GLY B N 1
ATOM 1300 C CA . GLY B 1 73 ? 15.272 22.779 -46.127 1.00 59.24 73 GLY B CA 1
ATOM 1301 C C . GLY B 1 73 ? 15.241 24.053 -46.943 1.00 59.24 73 GLY B C 1
ATOM 1302 O O . GLY B 1 73 ? 15.977 25.002 -46.656 1.00 59.24 73 GLY B O 1
ATOM 1303 N N . ALA B 1 74 ? 14.395 24.085 -47.969 1.00 59.98 74 ALA B N 1
ATOM 1304 C CA . ALA B 1 74 ? 14.303 25.249 -48.833 1.00 59.98 74 ALA B CA 1
ATOM 1305 C C . ALA B 1 74 ? 13.583 26.394 -48.125 1.00 59.98 74 ALA B C 1
ATOM 1306 O O . ALA B 1 74 ? 12.904 26.209 -47.111 1.00 59.98 74 ALA B O 1
ATOM 1308 N N . ALA B 1 75 ? 13.741 27.595 -48.676 1.00 59.20 75 ALA B N 1
ATOM 1309 C CA . ALA B 1 75 ? 13.108 28.796 -48.136 1.00 59.20 75 ALA B CA 1
ATOM 1310 C C . ALA B 1 75 ? 11.743 28.956 -48.794 1.00 59.20 75 ALA B C 1
ATOM 1311 O O . ALA B 1 75 ? 11.644 29.361 -49.953 1.00 59.20 75 ALA B O 1
ATOM 1313 N N . THR B 1 76 ? 10.686 28.639 -48.050 1.00 59.99 76 THR B N 1
ATOM 1314 C CA . THR B 1 76 ? 9.321 28.692 -48.550 1.00 59.99 76 THR B CA 1
ATOM 1315 C C . THR B 1 76 ? 8.491 29.642 -47.699 1.00 59.99 76 THR B C 1
ATOM 1316 O O . THR B 1 76 ? 8.636 29.686 -46.476 1.00 59.99 76 THR B O 1
ATOM 1320 N N . GLN B 1 77 ? 7.606 30.390 -48.352 1.00 61.62 77 GLN B N 1
ATOM 1321 C CA . GLN B 1 77 ? 6.777 31.391 -47.696 1.00 61.62 77 GLN B CA 1
ATOM 1322 C C . GLN B 1 77 ? 5.346 30.886 -47.575 1.00 61.62 77 GLN B C 1
ATOM 1323 O O . GLN B 1 77 ? 4.877 30.113 -48.413 1.00 61.62 77 GLN B O 1
ATOM 1329 N N . VAL B 1 78 ? 4.650 31.320 -46.519 1.00 60.94 78 VAL B N 1
ATOM 1330 C CA . VAL B 1 78 ? 3.281 30.863 -46.312 1.00 60.94 78 VAL B CA 1
ATOM 1331 C C . VAL B 1 78 ? 2.337 31.653 -47.212 1.00 60.94 78 VAL B C 1
ATOM 1332 O O . VAL B 1 78 ? 2.668 32.727 -47.720 1.00 60.94 78 VAL B O 1
ATOM 1336 N N . THR B 1 79 ? 1.144 31.109 -47.412 1.00 63.68 79 THR B N 1
ATOM 1337 C CA . THR B 1 79 ? 0.150 31.721 -48.284 1.00 63.68 79 THR B CA 1
ATOM 1338 C C . THR B 1 79 ? -1.137 32.084 -47.566 1.00 63.68 79 THR B C 1
ATOM 1339 O O . THR B 1 79 ? -1.787 33.065 -47.936 1.00 63.68 79 THR B O 1
ATOM 1343 N N . GLY B 1 80 ? -1.525 31.320 -46.550 1.00 61.98 80 GLY B N 1
ATOM 1344 C CA . GLY B 1 80 ? -2.743 31.603 -45.817 1.00 61.98 80 GLY B CA 1
ATOM 1345 C C . GLY B 1 80 ? -2.691 30.981 -44.440 1.00 61.98 80 GLY B C 1
ATOM 1346 O O . GLY B 1 80 ? -1.858 30.116 -44.155 1.00 61.98 80 GLY B O 1
ATOM 1347 N N . ALA B 1 81 ? -3.595 31.438 -43.583 1.00 61.37 81 ALA B N 1
ATOM 1348 C CA . ALA B 1 81 ? -3.700 30.947 -42.221 1.00 61.37 81 ALA B CA 1
ATOM 1349 C C . ALA B 1 81 ? -5.149 30.603 -41.911 1.00 61.37 81 ALA B C 1
ATOM 1350 O O . ALA B 1 81 ? -6.077 31.202 -42.460 1.00 61.37 81 ALA B O 1
ATOM 1352 N N . ILE B 1 82 ? -5.335 29.628 -41.027 1.00 63.12 82 ILE B N 1
ATOM 1353 C CA . ILE B 1 82 ? -6.658 29.170 -40.623 1.00 63.12 82 ILE B CA 1
ATOM 1354 C C . ILE B 1 82 ? -6.798 29.409 -39.128 1.00 63.12 82 ILE B C 1
ATOM 1355 O O . ILE B 1 82 ? -6.020 28.869 -38.332 1.00 63.12 82 ILE B O 1
ATOM 1360 N N . ILE B 1 83 ? -7.786 30.214 -38.747 1.00 67.66 83 ILE B N 1
ATOM 1361 C CA . ILE B 1 83 ? -8.053 30.537 -37.350 1.00 67.66 83 ILE B CA 1
ATOM 1362 C C . ILE B 1 83 ? -9.461 30.069 -37.018 1.00 67.66 83 ILE B C 1
ATOM 1363 O O . ILE B 1 83 ? -10.439 30.591 -37.570 1.00 67.66 83 ILE B O 1
ATOM 1368 N N . ASN B 1 84 ? -9.563 29.090 -36.118 1.00 71.70 84 ASN B N 1
ATOM 1369 C CA . ASN B 1 84 ? -10.849 28.582 -35.637 1.00 71.70 84 ASN B CA 1
ATOM 1370 C C . ASN B 1 84 ? -11.737 28.119 -36.790 1.00 71.70 84 ASN B C 1
ATOM 1371 O O . ASN B 1 84 ? -12.960 28.266 -36.754 1.00 71.70 84 ASN B O 1
ATOM 1376 N N . GLY B 1 85 ? -11.118 27.551 -37.821 1.00 71.16 85 GLY B N 1
ATOM 1377 C CA . GLY B 1 85 ? -11.855 27.083 -38.976 1.00 71.16 85 GLY B CA 1
ATOM 1378 C C . GLY B 1 85 ? -12.207 28.144 -39.992 1.00 71.16 85 GLY B C 1
ATOM 1379 O O . GLY B 1 85 ? -12.845 27.822 -41.000 1.00 71.16 85 GLY B O 1
ATOM 1380 N N . ASN B 1 86 ? -11.814 29.393 -39.768 1.00 71.46 86 ASN B N 1
ATOM 1381 C CA . ASN B 1 86 ? -12.086 30.485 -40.693 1.00 71.46 86 ASN B CA 1
ATOM 1382 C C . ASN B 1 86 ? -10.800 30.867 -41.409 1.00 71.46 86 ASN B C 1
ATOM 1383 O O . ASN B 1 86 ? -9.772 31.097 -40.765 1.00 71.46 86 ASN B O 1
ATOM 1388 N N . ALA B 1 87 ? -10.861 30.933 -42.734 1.00 67.10 87 ALA B N 1
ATOM 1389 C CA . ALA B 1 87 ? -9.682 31.262 -43.520 1.00 67.10 87 ALA B CA 1
ATOM 1390 C C . ALA B 1 87 ? -9.275 32.715 -43.309 1.00 67.10 87 ALA B C 1
ATOM 1391 O O . ALA B 1 87 ? -10.111 33.595 -43.095 1.00 67.10 87 ALA B O 1
ATOM 1393 N N . ALA B 1 88 ? -7.970 32.960 -43.375 1.00 64.50 88 ALA B N 1
ATOM 1394 C CA . ALA B 1 88 ? -7.406 34.291 -43.222 1.00 64.50 88 ALA B CA 1
ATOM 1395 C C . ALA B 1 88 ? -6.476 34.577 -44.395 1.00 64.50 88 ALA B C 1
ATOM 1396 O O . ALA B 1 88 ? -6.386 33.801 -45.349 1.00 64.50 88 ALA B O 1
ATOM 1398 N N . SER B 1 89 ? -5.782 35.711 -44.320 1.00 66.58 89 SER B N 1
ATOM 1399 C CA . SER B 1 89 ? -4.832 36.115 -45.349 1.00 66.58 89 SER B CA 1
ATOM 1400 C C . SER B 1 89 ? -3.608 36.698 -44.665 1.00 66.58 89 SER B C 1
ATOM 1401 O O . SER B 1 89 ? -3.725 37.648 -43.887 1.00 66.58 89 SER B O 1
ATOM 1404 N N . VAL B 1 90 ? -2.439 36.131 -44.955 1.00 63.88 90 VAL B N 1
ATOM 1405 C CA . VAL B 1 90 ? -1.207 36.516 -44.276 1.00 63.88 90 VAL B CA 1
ATOM 1406 C C . VAL B 1 90 ? -0.610 37.760 -44.918 1.00 63.88 90 VAL B C 1
ATOM 1407 O O . VAL B 1 90 ? -0.992 38.148 -46.028 1.00 63.88 90 VAL B O 1
ATOM 1411 N N . SER B 1 91 ? 0.330 38.386 -44.220 1.00 65.01 91 SER B N 1
ATOM 1412 C CA . SER B 1 91 ? 1.030 39.571 -44.700 1.00 65.01 91 SER B CA 1
ATOM 1413 C C . SER B 1 91 ? 2.298 39.728 -43.869 1.00 65.01 91 SER B C 1
ATOM 1414 O O . SER B 1 91 ? 2.680 38.828 -43.114 1.00 65.01 91 SER B O 1
ATOM 1417 N N . GLY B 1 92 ? 2.955 40.875 -44.006 1.00 64.01 92 GLY B N 1
ATOM 1418 C CA . GLY B 1 92 ? 4.133 41.127 -43.203 1.00 64.01 92 GLY B CA 1
ATOM 1419 C C . GLY B 1 92 ? 5.337 40.321 -43.667 1.00 64.01 92 GLY B C 1
ATOM 1420 O O . GLY B 1 92 ? 5.424 39.868 -44.810 1.00 64.01 92 GLY B O 1
ATOM 1421 N N . GLN B 1 93 ? 6.279 40.143 -42.744 1.00 61.71 93 GLN B N 1
ATOM 1422 C CA . GLN B 1 93 ? 7.534 39.454 -43.041 1.00 61.71 93 GLN B CA 1
ATOM 1423 C C . GLN B 1 93 ? 7.257 37.962 -43.149 1.00 61.71 93 GLN B C 1
ATOM 1424 O O . GLN B 1 93 ? 7.266 37.226 -42.161 1.00 61.71 93 GLN B O 1
ATOM 1430 N N . VAL B 1 94 ? 7.007 37.512 -44.370 1.00 60.34 94 VAL B N 1
ATOM 1431 C CA . VAL B 1 94 ? 6.725 36.108 -44.657 1.00 60.34 94 VAL B CA 1
ATOM 1432 C C . VAL B 1 94 ? 7.729 35.638 -45.707 1.00 60.34 94 VAL B C 1
ATOM 1433 O O . VAL B 1 94 ? 7.559 35.825 -46.915 1.00 60.34 94 VAL B O 1
ATOM 1437 N N . THR B 1 95 ? 8.825 35.044 -45.243 1.00 60.76 95 THR B N 1
ATOM 1438 C CA . THR B 1 95 ? 9.754 34.383 -46.148 1.00 60.76 95 THR B CA 1
ATOM 1439 C C . THR B 1 95 ? 10.119 33.004 -45.612 1.00 60.76 95 THR B C 1
ATOM 1440 O O . THR B 1 95 ? 10.287 32.054 -46.385 1.00 60.76 95 THR B O 1
ATOM 1444 N N . ILE B 1 96 ? 10.179 32.878 -44.285 1.00 59.22 96 ILE B N 1
ATOM 1445 C CA . ILE B 1 96 ? 10.607 31.658 -43.604 1.00 59.22 96 ILE B CA 1
ATOM 1446 C C . ILE B 1 96 ? 11.931 31.173 -44.181 1.00 59.22 96 ILE B C 1
ATOM 1447 O O . ILE B 1 96 ? 11.984 30.150 -44.871 1.00 59.22 96 ILE B O 1
ATOM 1452 N N . SER B 1 97 ? 13.006 31.904 -43.901 1.00 60.89 97 SER B N 1
ATOM 1453 C CA . SER B 1 97 ? 14.325 31.518 -44.373 1.00 60.89 97 SER B CA 1
ATOM 1454 C C . SER B 1 97 ? 14.821 30.288 -43.615 1.00 60.89 97 SER B C 1
ATOM 1455 O O . SER B 1 97 ? 14.244 29.867 -42.610 1.00 60.89 97 SER B O 1
ATOM 1458 N N . ALA B 1 98 ? 15.909 29.708 -44.115 1.00 59.21 98 ALA B N 1
ATOM 1459 C CA . ALA B 1 98 ? 16.484 28.527 -43.486 1.00 59.21 98 ALA B CA 1
ATOM 1460 C C . ALA B 1 98 ? 17.012 28.860 -42.097 1.00 59.21 98 ALA B C 1
ATOM 1461 O O . ALA B 1 98 ? 17.559 29.941 -41.864 1.00 59.21 98 ALA B O 1
ATOM 1463 N N . GLY B 1 99 ? 16.845 27.923 -41.172 1.00 59.96 99 GLY B N 1
ATOM 1464 C CA . GLY B 1 99 ? 17.260 28.120 -39.800 1.00 59.96 99 GLY B CA 1
ATOM 1465 C C . GLY B 1 99 ? 16.173 28.755 -38.949 1.00 59.96 99 GLY B C 1
ATOM 1466 O O . GLY B 1 99 ? 15.206 29.333 -39.443 1.00 59.96 99 GLY B O 1
ATOM 1467 N N . GLN B 1 100 ? 16.346 28.637 -37.636 1.00 60.20 100 GLN B N 1
ATOM 1468 C CA . GLN B 1 100 ? 15.374 29.185 -36.701 1.00 60.20 100 GLN B CA 1
ATOM 1469 C C . GLN B 1 100 ? 15.401 30.708 -36.725 1.00 60.20 100 GLN B C 1
ATOM 1470 O O . GLN B 1 100 ? 16.468 31.327 -36.721 1.00 60.20 100 GLN B O 1
ATOM 1476 N N . ASN B 1 101 ? 14.215 31.314 -36.742 1.00 59.45 101 ASN B N 1
ATOM 1477 C CA . ASN B 1 101 ? 14.089 32.762 -36.810 1.00 59.45 101 ASN B CA 1
ATOM 1478 C C . ASN B 1 101 ? 12.775 33.175 -36.158 1.00 59.45 101 ASN B C 1
ATOM 1479 O O . ASN B 1 101 ? 11.981 32.336 -35.726 1.00 59.45 101 ASN B O 1
ATOM 1484 N N . THR B 1 102 ? 12.552 34.486 -36.088 1.00 58.16 102 THR B N 1
ATOM 1485 C CA . THR B 1 102 ? 11.345 35.062 -35.511 1.00 58.16 102 THR B CA 1
ATOM 1486 C C . THR B 1 102 ? 10.640 35.895 -36.571 1.00 58.16 102 THR B C 1
ATOM 1487 O O . THR B 1 102 ? 11.266 36.747 -37.210 1.00 58.16 102 THR B O 1
ATOM 1491 N N . TYR B 1 103 ? 9.342 35.655 -36.755 1.00 58.88 103 TYR B N 1
ATOM 1492 C CA . TYR B 1 103 ? 8.574 36.288 -37.819 1.00 58.88 103 TYR B CA 1
ATOM 1493 C C . TYR B 1 103 ? 7.347 36.974 -37.240 1.00 58.88 103 TYR B C 1
ATOM 1494 O O . TYR B 1 103 ? 6.611 36.372 -36.452 1.00 58.88 103 TYR B O 1
ATOM 1503 N N . SER B 1 104 ? 7.132 38.229 -37.630 1.00 58.80 104 SER B N 1
ATOM 1504 C CA . SER B 1 104 ? 5.954 38.987 -37.211 1.00 58.80 104 SER B CA 1
ATOM 1505 C C . SER B 1 104 ? 4.916 38.997 -38.334 1.00 58.80 104 SER B C 1
ATOM 1506 O O . SER B 1 104 ? 4.737 39.977 -39.056 1.00 58.80 104 SER B O 1
ATOM 1509 N N . ILE B 1 105 ? 4.221 37.868 -38.468 1.00 61.38 105 ILE B N 1
ATOM 1510 C CA . ILE B 1 105 ? 3.177 37.748 -39.477 1.00 61.38 105 ILE B CA 1
ATOM 1511 C C . ILE B 1 105 ? 1.911 38.437 -38.989 1.00 61.38 105 ILE B C 1
ATOM 1512 O O . ILE B 1 105 ? 1.469 38.231 -37.851 1.00 61.38 105 ILE B O 1
ATOM 1517 N N . SER B 1 106 ? 1.317 39.259 -39.849 1.00 64.90 106 SER B N 1
ATOM 1518 C CA . SER B 1 106 ? 0.098 39.997 -39.523 1.00 64.90 106 SER B CA 1
ATOM 1519 C C . SER B 1 106 ? -1.034 39.444 -40.380 1.00 64.90 106 SER B C 1
ATOM 1520 O O . SER B 1 106 ? -1.189 39.835 -41.541 1.00 64.90 106 SER B O 1
ATOM 1523 N N . LEU B 1 107 ? -1.822 38.539 -39.810 1.00 66.67 107 LEU B N 1
ATOM 1524 C CA . LEU B 1 107 ? -2.946 37.957 -40.528 1.00 66.67 107 LEU B CA 1
ATOM 1525 C C . LEU B 1 107 ? -4.179 38.842 -40.407 1.00 66.67 107 LEU B C 1
ATOM 1526 O O . LEU B 1 107 ? -4.394 39.499 -39.386 1.00 66.67 107 LEU B O 1
ATOM 1531 N N . GLY B 1 108 ? -4.980 38.863 -41.461 1.00 71.10 108 GLY B N 1
ATOM 1532 C CA . GLY B 1 108 ? -6.182 39.678 -41.480 1.00 71.10 108 GLY B CA 1
ATOM 1533 C C . GLY B 1 108 ? -7.207 39.097 -42.423 1.00 71.10 108 GLY B C 1
ATOM 1534 O O . GLY B 1 108 ? -6.869 38.416 -43.396 1.00 71.10 108 GLY B O 1
ATOM 1535 N N . GLY B 1 109 ? -8.474 39.376 -42.134 1.00 81.33 109 GLY B N 1
ATOM 1536 C CA . GLY B 1 109 ? -9.565 38.871 -42.941 1.00 81.33 109 GLY B CA 1
ATOM 1537 C C . GLY B 1 109 ? -10.738 38.411 -42.102 1.00 81.33 109 GLY B C 1
ATOM 1538 O O . GLY B 1 109 ? -11.882 38.406 -42.566 1.00 81.33 109 GLY B O 1
ATOM 1539 N N . ILE B 1 110 ? -10.465 38.024 -40.866 1.00 86.78 110 ILE B N 1
ATOM 1540 C CA . ILE B 1 110 ? -11.499 37.592 -39.934 1.00 86.78 110 ILE B CA 1
ATOM 1541 C C . ILE B 1 110 ? -11.970 38.793 -39.130 1.00 86.78 110 ILE B C 1
ATOM 1542 O O . ILE B 1 110 ? -11.232 39.763 -38.929 1.00 86.78 110 ILE B O 1
ATOM 1547 N N . SER B 1 111 ? -13.216 38.730 -38.667 1.00 94.78 111 SER B N 1
ATOM 1548 C CA . SER B 1 111 ? -13.751 39.794 -37.830 1.00 94.78 111 SER B CA 1
ATOM 1549 C C . SER B 1 111 ? -13.004 39.848 -36.504 1.00 94.78 111 SER B C 1
ATOM 1550 O O . SER B 1 111 ? -12.727 38.817 -35.885 1.00 94.78 111 SER B O 1
ATOM 1553 N N . SER B 1 112 ? -12.678 41.065 -36.067 1.00 95.87 112 SER B N 1
ATOM 1554 C CA . SER B 1 112 ? -11.920 41.245 -34.835 1.00 95.87 112 SER B CA 1
ATOM 1555 C C . SER B 1 112 ? -12.716 40.883 -33.589 1.00 95.87 112 SER B C 1
ATOM 1556 O O . SER B 1 112 ? -12.119 40.767 -32.511 1.00 95.87 112 SER B O 1
ATOM 1559 N N . SER B 1 113 ? -14.033 40.696 -33.712 1.00 96.06 113 SER B N 1
ATOM 1560 C CA . SER B 1 113 ? -14.858 40.403 -32.544 1.00 96.06 113 SER B CA 1
ATOM 1561 C C . SER B 1 113 ? -14.425 39.108 -31.870 1.00 96.06 113 SER B C 1
ATOM 1562 O O . SER B 1 113 ? -14.328 39.043 -30.639 1.00 96.06 113 SER B O 1
ATOM 1565 N N . THR B 1 114 ? -14.154 38.068 -32.661 1.00 95.85 114 THR B N 1
ATOM 1566 C CA . THR B 1 114 ? -13.685 36.811 -32.089 1.00 95.85 114 THR B CA 1
ATOM 1567 C C . THR B 1 114 ? -12.348 36.996 -31.385 1.00 95.85 114 THR B C 1
ATOM 1568 O O . THR B 1 114 ? -12.117 36.426 -30.312 1.00 95.85 114 THR B O 1
ATOM 1572 N N . LEU B 1 115 ? -11.453 37.791 -31.976 1.00 92.88 115 LEU B N 1
ATOM 1573 C CA . LEU B 1 115 ? -10.147 38.013 -31.366 1.00 92.88 115 LEU B CA 1
ATOM 1574 C C . LEU B 1 115 ? -10.267 38.735 -30.029 1.00 92.88 115 LEU B C 1
ATOM 1575 O O . LEU B 1 115 ? -9.587 38.370 -29.064 1.00 92.88 115 LEU B O 1
ATOM 1580 N N . GLN B 1 116 ? -11.123 39.757 -29.943 1.00 95.01 116 GLN B N 1
ATOM 1581 C CA . GLN B 1 116 ? -11.250 40.462 -28.670 1.00 95.01 116 GLN B CA 1
ATOM 1582 C C . GLN B 1 116 ? -12.029 39.643 -27.649 1.00 95.01 116 GLN B C 1
ATOM 1583 O O . GLN B 1 116 ? -11.824 39.807 -26.441 1.00 95.01 116 GLN B O 1
ATOM 1589 N N . ASN B 1 117 ? -12.922 38.763 -28.106 1.00 92.99 117 ASN B N 1
ATOM 1590 C CA . ASN B 1 117 ? -13.688 37.942 -27.175 1.00 92.99 117 ASN B CA 1
ATOM 1591 C C . ASN B 1 117 ? -12.806 36.845 -26.587 1.00 92.99 117 ASN B C 1
ATOM 1592 O O . ASN B 1 117 ? -12.833 36.600 -25.375 1.00 92.99 117 ASN B O 1
ATOM 1597 N N . LEU B 1 118 ? -11.984 36.208 -27.420 1.00 84.10 118 LEU B N 1
ATOM 1598 C CA . LEU B 1 118 ? -11.248 35.012 -27.039 1.00 84.10 118 LEU B CA 1
ATOM 1599 C C . LEU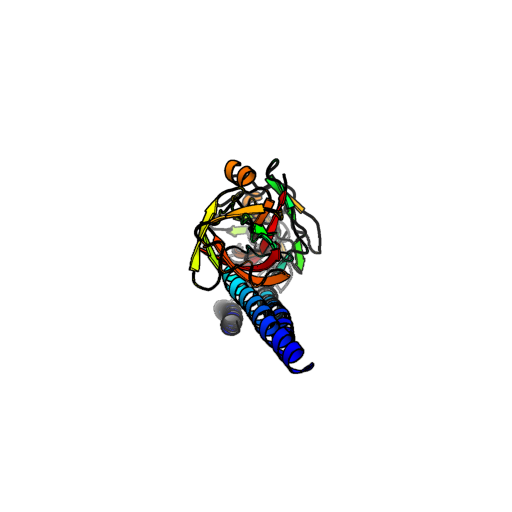 B 1 118 ? -9.939 35.329 -26.319 1.00 84.10 118 LEU B C 1
ATOM 1600 O O . LEU B 1 118 ? -9.037 34.485 -26.290 1.00 84.10 118 LEU B O 1
ATOM 1605 N N . VAL B 1 119 ? -9.817 36.523 -25.736 1.00 81.99 119 VAL B N 1
ATOM 1606 C CA . VAL B 1 119 ? -8.566 36.936 -25.110 1.00 81.99 119 VAL B CA 1
ATOM 1607 C C . VAL B 1 119 ? -8.307 36.096 -23.868 1.00 81.99 119 VAL B C 1
ATOM 1608 O O . VAL B 1 119 ? -9.174 35.962 -22.995 1.00 81.99 119 VAL B O 1
ATOM 1612 N N . GLY B 1 120 ? -7.100 35.530 -23.779 1.00 74.63 120 GLY B N 1
ATOM 1613 C CA . GLY B 1 120 ? -6.661 34.759 -22.628 1.00 74.63 120 GLY B CA 1
ATOM 1614 C C . GLY B 1 120 ? -6.359 33.307 -22.944 1.00 74.63 120 GLY B C 1
ATOM 1615 O O . GLY B 1 120 ? -5.435 32.731 -22.361 1.00 74.63 120 GLY B O 1
ATOM 1616 N N . SER B 1 121 ? -7.117 32.708 -23.856 1.00 73.57 121 SER B N 1
ATOM 1617 C CA . SER B 1 121 ? -6.951 31.302 -24.181 1.00 73.57 121 SER B CA 1
ATOM 1618 C C . SER B 1 121 ? -5.807 31.105 -25.171 1.00 73.57 121 SER B C 1
ATOM 1619 O O . SER B 1 121 ? -5.192 32.057 -25.656 1.00 73.57 121 SER B O 1
ATOM 1622 N N . THR B 1 122 ? -5.525 29.839 -25.471 1.00 70.87 122 THR B N 1
ATOM 1623 C CA . THR B 1 122 ? -4.486 29.455 -26.424 1.00 70.87 122 THR B CA 1
ATOM 1624 C C . THR B 1 122 ? -5.150 28.706 -27.576 1.00 70.87 122 THR B C 1
ATOM 1625 O O . THR B 1 122 ? -5.433 27.509 -27.466 1.00 70.87 122 THR B O 1
ATOM 1629 N N . ILE B 1 123 ? -5.397 29.409 -28.680 1.00 67.73 123 ILE B N 1
ATOM 1630 C CA . ILE B 1 123 ? -5.982 28.800 -29.868 1.00 67.73 123 ILE B CA 1
ATOM 1631 C C . ILE B 1 123 ? -4.884 28.110 -30.663 1.00 67.73 123 ILE B C 1
ATOM 1632 O O . ILE B 1 123 ? -3.694 28.313 -30.401 1.00 67.73 123 ILE B O 1
ATOM 1637 N N . SER B 1 124 ? -5.272 27.289 -31.637 1.00 63.06 124 SER B N 1
ATOM 1638 C CA . SER B 1 124 ? -4.329 26.557 -32.477 1.00 63.06 124 SER B CA 1
ATOM 1639 C C . SER B 1 124 ? -4.528 26.985 -33.925 1.00 63.06 124 SER B C 1
ATOM 1640 O O . SER B 1 124 ? -5.554 26.668 -34.535 1.00 63.06 124 SER B O 1
ATOM 1643 N N . LEU B 1 125 ? -3.547 27.698 -34.471 1.00 61.02 125 LEU B N 1
ATOM 1644 C CA . LEU B 1 125 ? -3.578 28.116 -35.861 1.00 61.02 125 LEU B CA 1
ATOM 1645 C C . LEU B 1 125 ? -3.117 26.981 -36.770 1.00 61.02 125 LEU B C 1
ATOM 1646 O O . LEU B 1 125 ? -2.654 25.932 -36.318 1.00 61.02 125 LEU B O 1
ATOM 1651 N N . THR B 1 126 ? -3.253 27.201 -38.077 1.00 59.81 126 THR B N 1
ATOM 1652 C CA . THR B 1 126 ? -2.741 26.272 -39.087 1.00 59.81 126 THR B CA 1
ATOM 1653 C C . THR B 1 126 ? -2.214 27.114 -40.247 1.00 59.81 126 THR B C 1
ATOM 1654 O O . THR B 1 126 ? -2.960 27.458 -41.166 1.00 59.81 126 THR B O 1
ATOM 1658 N N . LEU B 1 127 ? -0.926 27.441 -40.198 1.00 55.68 127 LEU B N 1
ATOM 1659 C CA . LEU B 1 127 ? -0.317 28.218 -41.268 1.00 55.68 127 LEU B CA 1
ATOM 1660 C C . LEU B 1 127 ? -0.079 27.336 -42.485 1.00 55.68 127 LEU B C 1
ATOM 1661 O O . LEU B 1 127 ? 0.482 26.244 -42.379 1.00 55.68 127 LEU B O 1
ATOM 1666 N N . GLN B 1 128 ? -0.501 27.819 -43.649 1.00 57.96 128 GLN B N 1
ATOM 1667 C CA . GLN B 1 128 ? -0.449 27.046 -44.883 1.00 57.96 128 GLN B CA 1
ATOM 1668 C C . GLN B 1 128 ? 0.779 27.452 -45.687 1.00 57.96 128 GLN B C 1
ATOM 1669 O O . GLN B 1 128 ? 0.906 28.611 -46.091 1.00 57.96 128 GLN B O 1
ATOM 1675 N N . LEU B 1 129 ? 1.669 26.495 -45.926 1.00 57.48 129 LEU B N 1
ATOM 1676 C CA . LEU B 1 129 ? 2.862 26.750 -46.713 1.00 57.48 129 LEU B CA 1
ATOM 1677 C C . LEU B 1 129 ? 2.522 26.826 -48.197 1.00 57.48 129 LEU B C 1
ATOM 1678 O O . LEU B 1 129 ? 1.476 26.354 -48.649 1.00 57.48 129 LEU B O 1
ATOM 1683 N N . SER B 1 130 ? 3.428 27.437 -48.960 1.00 59.16 130 SER B N 1
ATOM 1684 C CA . SER B 1 130 ? 3.262 27.470 -50.408 1.00 59.16 130 SER B CA 1
ATOM 1685 C C . SER B 1 130 ? 3.636 26.136 -51.039 1.00 59.16 130 SER B C 1
ATOM 1686 O O . SER B 1 130 ? 2.989 25.692 -51.993 1.00 59.16 130 SER B O 1
ATOM 1689 N N . ASN B 1 131 ? 4.673 25.481 -50.515 1.00 57.70 131 ASN B N 1
ATOM 1690 C CA . ASN B 1 131 ? 5.209 24.299 -51.178 1.00 57.70 131 ASN B CA 1
ATOM 1691 C C . ASN B 1 131 ? 4.297 23.090 -51.025 1.00 57.70 131 ASN B C 1
ATOM 1692 O O . ASN B 1 131 ? 4.267 22.226 -51.908 1.00 57.70 131 ASN B O 1
ATOM 1697 N N . GLY B 1 132 ? 3.554 23.008 -49.929 1.00 55.70 132 GLY B N 1
ATOM 1698 C CA . GLY B 1 132 ? 2.878 21.772 -49.598 1.00 55.70 132 GLY B CA 1
ATOM 1699 C C . GLY B 1 132 ? 2.292 21.754 -48.204 1.00 55.70 132 GLY B C 1
ATOM 1700 O O . GLY B 1 132 ? 1.492 22.623 -47.843 1.00 55.70 132 GLY B O 1
ATOM 1701 N N . GLN B 1 133 ? 2.671 20.735 -47.433 1.00 53.34 133 GLN B N 1
ATOM 1702 C CA . GLN B 1 133 ? 2.134 20.513 -46.098 1.00 53.34 133 GLN B CA 1
ATOM 1703 C C . GLN B 1 133 ? 2.160 21.787 -45.263 1.00 53.34 133 GLN B C 1
ATOM 1704 O O . GLN B 1 133 ? 2.998 22.672 -45.456 1.00 53.34 133 GLN B O 1
ATOM 1710 N N . THR B 1 134 ? 1.222 21.870 -44.328 1.00 56.33 134 THR B N 1
ATOM 1711 C CA . THR B 1 134 ? 1.054 23.028 -43.468 1.00 56.33 134 THR B CA 1
ATOM 1712 C C . THR B 1 134 ? 1.757 22.809 -42.134 1.00 56.33 134 THR B C 1
ATOM 1713 O O . THR B 1 134 ? 2.164 21.699 -41.789 1.00 56.33 134 THR B O 1
ATOM 1717 N N . VAL B 1 135 ? 1.891 23.893 -41.377 1.00 55.51 135 VAL B N 1
ATOM 1718 C CA . VAL B 1 135 ? 2.491 23.867 -40.049 1.00 55.51 135 VAL B CA 1
ATOM 1719 C C . VAL B 1 135 ? 1.436 24.289 -39.036 1.00 55.51 135 VAL B C 1
ATOM 1720 O O . VAL B 1 135 ? 0.763 25.309 -39.218 1.00 55.51 135 VAL B O 1
ATOM 1724 N N . THR B 1 136 ? 1.277 23.489 -37.985 1.00 56.97 136 THR B N 1
ATOM 1725 C CA . THR B 1 136 ? 0.285 23.748 -36.948 1.00 56.97 136 THR B CA 1
ATOM 1726 C C . THR B 1 136 ? 0.936 24.567 -35.841 1.00 56.97 136 THR B C 1
ATOM 1727 O O . THR B 1 136 ? 1.859 24.095 -35.171 1.00 56.97 136 THR B O 1
ATOM 1731 N N . VAL B 1 137 ? 0.451 25.788 -35.644 1.00 58.98 137 VAL B N 1
ATOM 1732 C CA . VAL B 1 137 ? 1.011 26.711 -34.665 1.00 58.98 137 VAL B CA 1
ATOM 1733 C C . VAL B 1 137 ? 0.027 26.851 -33.514 1.00 58.98 137 VAL B C 1
ATOM 1734 O O . VAL B 1 137 ? -1.122 27.261 -33.715 1.00 58.98 137 VAL B O 1
ATOM 1738 N N . SER B 1 138 ? 0.477 26.513 -32.309 1.00 63.20 138 SER B N 1
ATOM 1739 C CA . SER B 1 138 ? -0.302 26.699 -31.090 1.00 63.20 138 SER B CA 1
ATOM 1740 C C . SER B 1 138 ? 0.111 28.029 -30.473 1.00 63.20 138 SER B C 1
ATOM 1741 O O . SER B 1 138 ? 1.187 28.135 -29.877 1.00 63.20 138 SER B O 1
ATOM 1744 N N . ALA B 1 139 ? -0.742 29.038 -30.613 1.00 65.63 139 ALA B N 1
ATOM 1745 C CA . ALA B 1 139 ? -0.407 30.404 -30.237 1.00 65.63 139 ALA B CA 1
ATOM 1746 C C . ALA B 1 139 ? -1.358 30.903 -29.162 1.00 65.63 139 ALA B C 1
ATOM 1747 O O . ALA B 1 139 ? -2.577 30.753 -29.287 1.00 65.63 139 ALA B O 1
ATOM 1749 N N . ILE B 1 140 ? -0.796 31.497 -28.112 1.00 66.90 140 ILE B N 1
ATOM 1750 C CA . ILE B 1 140 ? -1.603 32.161 -27.099 1.00 66.90 140 ILE B CA 1
ATOM 1751 C C . ILE B 1 140 ? -2.081 33.508 -27.633 1.00 66.90 140 ILE B C 1
ATOM 1752 O O . ILE B 1 140 ? -1.516 34.072 -28.574 1.00 66.90 140 ILE B O 1
ATOM 1757 N N . ILE B 1 141 ? -3.144 34.028 -27.028 1.00 70.40 141 ILE B N 1
ATOM 1758 C CA . ILE B 1 141 ? -3.742 35.293 -27.437 1.00 70.40 141 ILE B CA 1
ATOM 1759 C C . ILE B 1 141 ? -3.481 36.319 -26.346 1.00 70.40 141 ILE B C 1
ATOM 1760 O O . ILE B 1 141 ? -3.849 36.109 -25.184 1.00 70.40 141 ILE B O 1
ATOM 1765 N N . THR B 1 142 ? -2.849 37.424 -26.718 1.00 76.70 142 THR B N 1
ATOM 1766 C CA . THR B 1 142 ? -2.571 38.517 -25.801 1.00 76.70 142 THR B CA 1
ATOM 1767 C C . THR B 1 142 ? -3.543 39.667 -26.044 1.00 76.70 142 THR B C 1
ATOM 1768 O O . THR B 1 142 ? -4.286 39.693 -27.027 1.00 76.70 142 THR B O 1
ATOM 1772 N N . SER B 1 143 ? -3.531 40.625 -25.124 1.00 82.77 143 SER B N 1
ATOM 1773 C CA . SER B 1 143 ? -4.425 41.775 -25.204 1.00 82.77 143 SER B CA 1
ATOM 1774 C C . SER B 1 143 ? -4.102 42.649 -26.409 1.00 82.77 143 SER B C 1
ATOM 1775 O O . SER B 1 143 ? -4.936 43.430 -26.865 1.00 82.77 143 SER B O 1
ATOM 1779 N N . LEU C 1 13 ? -4.377 -0.433 18.360 1.00 37.23 13 LEU C N 1
ATOM 1780 C CA . LEU C 1 13 ? -5.209 0.751 18.526 1.00 37.23 13 LEU C CA 1
ATOM 1781 C C . LEU C 1 13 ? -4.632 1.925 17.746 1.00 37.23 13 LEU C C 1
ATOM 1782 O O . LEU C 1 13 ? -5.365 2.795 17.280 1.00 37.23 13 LEU C O 1
ATOM 1787 N N . SER C 1 14 ? -3.308 1.941 17.606 1.00 37.46 14 SER C N 1
ATOM 1788 C CA . SER C 1 14 ? -2.635 2.997 16.863 1.00 37.46 14 SER C CA 1
ATOM 1789 C C . SER C 1 14 ? -2.548 2.691 15.375 1.00 37.46 14 SER C C 1
ATOM 1790 O O . SER C 1 14 ? -2.709 3.594 14.549 1.00 37.46 14 SER C O 1
ATOM 1793 N N . GLY C 1 15 ? -2.291 1.433 15.016 1.00 37.80 15 GLY C N 1
ATOM 1794 C CA . GLY C 1 15 ? -2.191 1.083 13.611 1.00 37.80 15 GLY C CA 1
ATOM 1795 C C . GLY C 1 15 ? -3.526 1.079 12.896 1.00 37.80 15 GLY C C 1
ATOM 1796 O O . GLY C 1 15 ? -3.581 1.279 11.680 1.00 37.80 15 GLY C O 1
ATOM 1797 N N . ALA C 1 16 ? -4.617 0.868 13.634 1.00 35.79 16 ALA C N 1
ATOM 1798 C CA . ALA C 1 16 ? -5.933 0.796 13.015 1.00 35.79 16 ALA C CA 1
ATOM 1799 C C . ALA C 1 16 ? -6.398 2.139 12.474 1.00 35.79 16 ALA C C 1
ATOM 1800 O O . ALA C 1 16 ? -7.295 2.170 11.626 1.00 35.79 16 ALA C O 1
ATOM 1802 N N . VAL C 1 17 ? -5.822 3.241 12.941 1.00 37.79 17 VAL C N 1
ATOM 1803 C CA . VAL C 1 17 ? -6.178 4.560 12.430 1.00 37.79 17 VAL C CA 1
ATOM 1804 C C . VAL C 1 17 ? -5.277 4.964 11.270 1.00 37.79 17 VAL C C 1
ATOM 1805 O O . VAL C 1 17 ? -5.739 5.564 10.293 1.00 37.79 17 VAL C O 1
ATOM 1809 N N . THR C 1 18 ? -3.984 4.652 11.363 1.00 36.02 18 THR C N 1
ATOM 1810 C CA . THR C 1 18 ? -3.076 4.954 10.267 1.00 36.02 18 THR C CA 1
ATOM 1811 C C . THR C 1 18 ? -3.282 4.024 9.081 1.00 36.02 18 THR C C 1
ATOM 1812 O O . THR C 1 18 ? -2.836 4.346 7.976 1.00 36.02 18 THR C O 1
ATOM 1816 N N . ALA C 1 19 ? -3.943 2.885 9.276 1.00 36.81 19 ALA C N 1
ATOM 1817 C CA . ALA C 1 19 ? -4.330 2.028 8.167 1.00 36.81 19 ALA C CA 1
ATOM 1818 C C . ALA C 1 19 ? -5.671 2.421 7.569 1.00 36.81 19 ALA C C 1
ATOM 1819 O O . ALA C 1 19 ? -6.077 1.843 6.556 1.00 36.81 19 ALA C O 1
ATOM 1821 N N . LEU C 1 20 ? -6.367 3.380 8.173 1.00 36.70 20 LEU C N 1
ATOM 1822 C CA . LEU C 1 20 ? -7.607 3.922 7.636 1.00 36.70 20 LEU C CA 1
ATOM 1823 C C . LEU C 1 20 ? -7.401 5.256 6.937 1.00 36.70 20 LEU C C 1
ATOM 1824 O O . LEU C 1 20 ? -7.988 5.492 5.873 1.00 36.70 20 LEU C O 1
ATOM 1829 N N . ILE C 1 21 ? -6.573 6.131 7.514 1.00 35.98 21 ILE C N 1
ATOM 1830 C CA . ILE C 1 21 ? -6.259 7.396 6.852 1.00 35.98 21 ILE C CA 1
ATOM 1831 C C . ILE C 1 21 ? -5.629 7.135 5.494 1.00 35.98 21 ILE C C 1
ATOM 1832 O O . ILE C 1 21 ? -5.994 7.760 4.488 1.00 35.98 21 ILE C O 1
ATOM 1837 N N . LEU C 1 22 ? -4.676 6.204 5.442 1.00 35.27 22 LEU C N 1
ATOM 1838 C CA . LEU C 1 22 ? -4.006 5.872 4.195 1.00 35.27 22 LEU C CA 1
ATOM 1839 C C . LEU C 1 22 ? -4.955 5.310 3.150 1.00 35.27 22 LEU C C 1
ATOM 1840 O O . LEU C 1 22 ? -4.843 5.692 1.987 1.00 35.27 22 LEU C O 1
ATOM 1845 N N . VAL C 1 23 ? -5.886 4.438 3.525 1.00 35.62 23 VAL C N 1
ATOM 1846 C CA . VAL C 1 23 ? -6.863 3.916 2.572 1.00 35.62 23 VAL C CA 1
ATOM 1847 C C . VAL C 1 23 ? -7.779 5.018 2.050 1.00 35.62 23 VAL C C 1
ATOM 1848 O O . VAL C 1 23 ? -7.995 5.137 0.835 1.00 35.62 23 VAL C O 1
ATOM 1852 N N . ILE C 1 24 ? -8.313 5.838 2.960 1.00 36.25 24 ILE C N 1
ATOM 1853 C CA . ILE C 1 24 ? -9.247 6.887 2.562 1.00 36.25 24 ILE C CA 1
ATOM 1854 C C . ILE C 1 24 ? -8.575 7.857 1.602 1.00 36.25 24 ILE C C 1
ATOM 1855 O O . ILE C 1 24 ? -9.155 8.257 0.587 1.00 36.25 24 ILE C O 1
ATOM 1860 N N . ALA C 1 25 ? -7.337 8.246 1.903 1.00 35.71 25 ALA C N 1
ATOM 1861 C CA . ALA C 1 25 ? -6.635 9.180 1.035 1.00 35.71 25 ALA C CA 1
ATOM 1862 C C . ALA C 1 25 ? -6.067 8.522 -0.216 1.00 35.71 25 ALA C C 1
ATOM 1863 O O . ALA C 1 25 ? -5.866 9.209 -1.224 1.00 35.71 25 ALA C O 1
ATOM 1865 N N . SER C 1 26 ? -5.802 7.214 -0.181 1.00 36.33 26 SER C N 1
ATOM 1866 C CA . SER C 1 26 ? -5.395 6.508 -1.388 1.00 36.33 26 SER C CA 1
ATOM 1867 C C . SER C 1 26 ? -6.517 6.497 -2.408 1.00 36.33 26 SER C C 1
ATOM 1868 O O . SER C 1 26 ? -6.277 6.655 -3.611 1.00 36.33 26 SER C O 1
ATOM 1871 N N . VAL C 1 27 ? -7.754 6.316 -1.943 1.00 36.75 27 VAL C N 1
ATOM 1872 C CA . VAL C 1 27 ? -8.894 6.443 -2.847 1.00 36.75 27 VAL C CA 1
ATOM 1873 C C . VAL C 1 27 ? -8.889 7.813 -3.515 1.00 36.75 27 VAL C C 1
ATOM 1874 O O . VAL C 1 27 ? -9.082 7.929 -4.732 1.00 36.75 27 VAL C O 1
ATOM 1878 N N . ILE C 1 28 ? -8.640 8.868 -2.735 1.00 38.17 28 ILE C N 1
ATOM 1879 C CA . ILE C 1 28 ? -8.687 10.228 -3.267 1.00 38.17 28 ILE C CA 1
ATOM 1880 C C . ILE C 1 28 ? -7.591 10.443 -4.305 1.00 38.17 28 ILE C C 1
ATOM 1881 O O . ILE C 1 28 ? -7.835 11.003 -5.380 1.00 38.17 28 ILE C O 1
ATOM 1886 N N . ILE C 1 29 ? -6.364 10.015 -3.997 1.00 36.60 29 ILE C N 1
ATOM 1887 C CA . ILE C 1 29 ? -5.262 10.274 -4.923 1.00 36.60 29 ILE C CA 1
ATOM 1888 C C . ILE C 1 29 ? -5.433 9.458 -6.199 1.00 36.60 29 ILE C C 1
ATOM 1889 O O . ILE C 1 29 ? -5.168 9.951 -7.302 1.00 36.60 29 ILE C O 1
ATOM 1894 N N . ALA C 1 30 ? -5.891 8.206 -6.082 1.00 36.07 30 ALA C N 1
ATOM 1895 C CA . ALA C 1 30 ? -6.164 7.420 -7.279 1.00 36.07 30 ALA C CA 1
ATOM 1896 C C . ALA C 1 30 ? -7.269 8.033 -8.125 1.00 36.07 30 ALA C C 1
ATOM 1897 O O . ALA C 1 30 ? -7.143 8.068 -9.355 1.00 36.07 30 ALA C O 1
ATOM 1899 N N . LEU C 1 31 ? -8.339 8.527 -7.498 1.00 37.11 31 LEU C N 1
ATOM 1900 C CA . LEU C 1 31 ? -9.404 9.174 -8.253 1.00 37.11 31 LEU C CA 1
ATOM 1901 C C . LEU C 1 31 ? -8.911 10.437 -8.947 1.00 37.11 31 LEU C C 1
ATOM 1902 O O . LEU C 1 31 ? -9.280 10.695 -10.094 1.00 37.11 31 LEU C O 1
ATOM 1907 N N . VAL C 1 32 ? -8.077 11.232 -8.274 1.00 36.41 32 VAL C N 1
ATOM 1908 C CA . VAL C 1 32 ? -7.547 12.445 -8.896 1.00 36.41 32 VAL C CA 1
ATOM 1909 C C . VAL C 1 32 ? -6.648 12.095 -10.076 1.00 36.41 32 VAL C C 1
ATOM 1910 O O . VAL C 1 32 ? -6.723 12.721 -11.143 1.00 36.41 32 VAL C O 1
ATOM 1914 N N . VAL C 1 33 ? -5.785 11.090 -9.907 1.00 35.75 33 VAL C N 1
ATOM 1915 C CA . VAL C 1 33 ? -4.880 10.695 -10.984 1.00 35.75 33 VAL C CA 1
ATOM 1916 C C . VAL C 1 33 ? -5.672 10.209 -12.190 1.00 35.75 33 VAL C C 1
ATOM 1917 O O . VAL C 1 33 ? -5.389 10.583 -13.336 1.00 35.75 33 VAL C O 1
ATOM 1921 N N . VAL C 1 34 ? -6.682 9.370 -11.953 1.00 36.28 34 VAL C N 1
ATOM 1922 C CA . VAL C 1 34 ? -7.444 8.857 -13.082 1.00 36.28 34 VAL C CA 1
ATOM 1923 C C . VAL C 1 34 ? -8.310 9.949 -13.695 1.00 36.28 34 VAL C C 1
ATOM 1924 O O . VAL C 1 34 ? -8.568 9.933 -14.901 1.00 36.28 34 VAL C O 1
ATOM 1928 N N . GLY C 1 35 ? -8.763 10.918 -12.900 1.00 38.74 35 GLY C N 1
ATOM 1929 C CA . GLY C 1 35 ? -9.468 12.049 -13.475 1.00 38.74 35 GLY C CA 1
ATOM 1930 C C . GLY C 1 35 ? -8.584 12.861 -14.397 1.00 38.74 35 GLY C C 1
ATOM 1931 O O . GLY C 1 35 ? -9.019 13.300 -15.463 1.00 38.74 35 GLY C O 1
ATOM 1932 N N . PHE C 1 36 ? -7.327 13.068 -14.001 1.00 37.43 36 PHE C N 1
ATOM 1933 C CA . PHE C 1 36 ? -6.381 13.751 -14.876 1.00 37.43 36 PHE C CA 1
ATOM 1934 C C . PHE C 1 36 ? -6.155 12.960 -16.159 1.00 37.43 36 PHE C C 1
ATOM 1935 O O . PHE C 1 36 ? -6.188 13.517 -17.263 1.00 37.43 36 PHE C O 1
ATOM 1943 N N . ALA C 1 37 ? -5.940 11.648 -16.031 1.00 37.95 37 ALA C N 1
ATOM 1944 C CA . ALA C 1 37 ? -5.700 10.819 -17.208 1.00 37.95 37 ALA C CA 1
ATOM 1945 C C . ALA C 1 37 ? -6.923 10.718 -18.110 1.00 37.95 37 ALA C C 1
ATOM 1946 O O . ALA C 1 37 ? -6.772 10.487 -19.313 1.00 37.95 37 ALA C O 1
ATOM 1948 N N . PHE C 1 38 ? -8.125 10.875 -17.556 1.00 43.16 38 PHE C N 1
ATOM 1949 C CA . PHE C 1 38 ? -9.340 10.840 -18.360 1.00 43.16 38 PHE C CA 1
ATOM 1950 C C . PHE C 1 38 ? -9.589 12.172 -19.050 1.00 43.16 38 PHE C C 1
ATOM 1951 O O . PHE C 1 38 ? -9.954 12.203 -20.230 1.00 43.16 38 PHE C O 1
ATOM 1959 N N . GLY C 1 39 ? -9.401 13.281 -18.333 1.00 43.11 39 GLY C N 1
ATOM 1960 C CA . GLY C 1 39 ? -9.517 14.587 -18.949 1.00 43.11 39 GLY C CA 1
ATOM 1961 C C . GLY C 1 39 ? -8.442 14.869 -19.971 1.00 43.11 39 GLY C C 1
ATOM 1962 O O . GLY C 1 39 ? -8.634 15.731 -20.836 1.00 43.11 39 GLY C O 1
ATOM 1963 N N . LEU C 1 40 ? -7.314 14.160 -19.893 1.00 43.76 40 LEU C N 1
ATOM 1964 C CA . LEU C 1 40 ? -6.297 14.292 -20.928 1.00 43.76 40 LEU C CA 1
ATOM 1965 C C . LEU C 1 40 ? -6.836 13.891 -22.294 1.00 43.76 40 LEU C C 1
ATOM 1966 O O . LEU C 1 40 ? -6.587 14.585 -23.283 1.00 43.76 40 LEU C O 1
ATOM 1971 N N . PHE C 1 41 ? -7.587 12.791 -22.370 1.00 45.46 41 PHE C N 1
ATOM 1972 C CA . PHE C 1 41 ? -8.156 12.369 -23.646 1.00 45.46 41 PHE C CA 1
ATOM 1973 C C . PHE C 1 41 ? -9.122 13.413 -24.193 1.00 45.46 41 PHE C C 1
ATOM 1974 O O . PHE C 1 41 ? -9.082 13.744 -25.386 1.00 45.46 41 PHE C O 1
ATOM 1982 N N . GLY C 1 42 ? -9.993 13.945 -23.335 1.00 50.91 42 GLY C N 1
ATOM 1983 C CA . GLY C 1 42 ? -10.933 14.957 -23.783 1.00 50.91 42 GLY C CA 1
ATOM 1984 C C . GLY C 1 42 ? -10.247 16.221 -24.262 1.00 50.91 42 GLY C C 1
ATOM 1985 O O . GLY C 1 42 ? -10.618 16.785 -25.294 1.00 50.91 42 GLY C O 1
ATOM 1986 N N . ALA C 1 43 ? -9.237 16.683 -23.523 1.00 51.36 43 ALA C N 1
ATOM 1987 C CA . ALA C 1 43 ? -8.468 17.838 -23.963 1.00 51.36 43 ALA C CA 1
ATOM 1988 C C . ALA C 1 43 ? -7.618 17.537 -25.185 1.00 51.36 43 ALA C C 1
ATOM 1989 O O . ALA C 1 43 ? -7.175 18.473 -25.858 1.00 51.36 43 ALA C O 1
ATOM 1991 N N . PHE C 1 44 ? -7.378 16.264 -25.481 1.00 50.10 44 PHE C N 1
ATOM 1992 C CA . PHE C 1 44 ? -6.577 15.870 -26.628 1.00 50.10 44 PHE C CA 1
ATOM 1993 C C . PHE C 1 44 ? -7.377 15.800 -27.918 1.00 50.10 44 PHE C C 1
ATOM 1994 O O . PHE C 1 44 ? -6.892 16.248 -28.961 1.00 50.10 44 PHE C O 1
ATOM 2002 N N . THR C 1 45 ? -8.588 15.242 -27.888 1.00 51.73 45 THR C N 1
ATOM 2003 C CA . THR C 1 45 ? -9.319 15.075 -29.145 1.00 51.73 45 THR C CA 1
ATOM 2004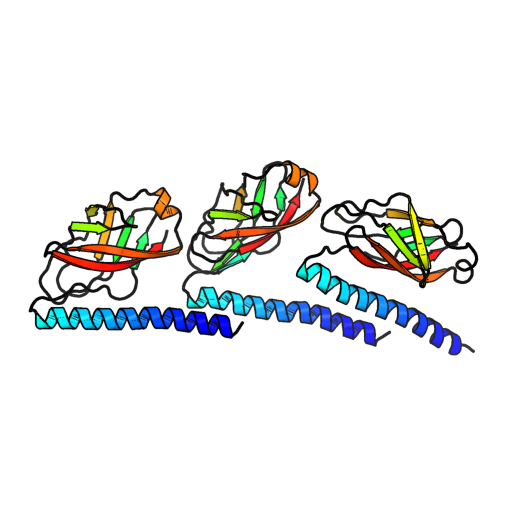 C C . THR C 1 45 ? -10.056 16.347 -29.565 1.00 51.73 45 THR C C 1
ATOM 2005 O O . THR C 1 45 ? -9.698 16.976 -30.565 1.00 51.73 45 THR C O 1
ATOM 2009 N N . GLY C 1 46 ? -11.086 16.748 -28.821 1.00 59.09 46 GLY C N 1
ATOM 2010 C CA . GLY C 1 46 ? -11.859 17.908 -29.221 1.00 59.09 46 GLY C CA 1
ATOM 2011 C C . GLY C 1 46 ? -12.116 18.991 -28.193 1.00 59.09 46 GLY C C 1
ATOM 2012 O O . GLY C 1 46 ? -12.299 20.156 -28.554 1.00 59.09 46 GLY C O 1
ATOM 2013 N N . GLN C 1 47 ? -12.126 18.633 -26.913 1.00 61.14 47 GLN C N 1
ATOM 2014 C CA . GLN C 1 47 ? -12.738 19.468 -25.891 1.00 61.14 47 GLN C CA 1
ATOM 2015 C C . GLN C 1 47 ? -11.695 20.307 -25.156 1.00 61.14 47 GLN C C 1
ATOM 2016 O O . GLN C 1 47 ? -10.508 20.317 -25.489 1.00 61.14 47 GLN C O 1
ATOM 2022 N N . GLY C 1 48 ? -12.163 21.028 -24.135 1.00 64.79 48 GLY C N 1
ATOM 2023 C CA . GLY C 1 48 ? -11.319 21.918 -23.370 1.00 64.79 48 GLY C CA 1
ATOM 2024 C C . GLY C 1 48 ? -10.517 21.196 -22.306 1.00 64.79 48 GLY C C 1
ATOM 2025 O O . GLY C 1 48 ? -10.535 19.972 -22.182 1.00 64.79 48 GLY C O 1
ATOM 2026 N N . THR C 1 49 ? -9.798 21.988 -21.516 1.00 67.07 49 THR C N 1
ATOM 2027 C CA . THR C 1 49 ? -8.870 21.480 -20.511 1.00 67.07 49 THR C CA 1
ATOM 2028 C C . THR C 1 49 ? -9.048 22.215 -19.187 1.00 67.07 49 THR C C 1
ATOM 2029 O O . THR C 1 49 ? -8.088 22.680 -18.569 1.00 67.07 49 THR C O 1
ATOM 2033 N N . VAL C 1 50 ? -10.292 22.329 -18.731 1.00 64.23 50 VAL C N 1
ATOM 2034 C CA . VAL C 1 50 ? -10.569 22.962 -17.444 1.00 64.23 50 VAL C CA 1
ATOM 2035 C C . VAL C 1 50 ? -10.169 21.989 -16.340 1.00 64.23 50 VAL C C 1
ATOM 2036 O O . VAL C 1 50 ? -10.813 20.954 -16.151 1.00 64.23 50 VAL C O 1
ATOM 2040 N N . THR C 1 51 ? -9.105 22.314 -15.608 1.00 62.80 51 THR C N 1
ATOM 2041 C CA . THR C 1 51 ? -8.619 21.483 -14.517 1.00 62.80 51 THR C CA 1
ATOM 2042 C C . THR C 1 51 ? -8.497 22.323 -13.253 1.00 62.80 51 THR C C 1
ATOM 2043 O O . THR C 1 51 ? -8.675 23.544 -13.270 1.00 62.80 51 THR C O 1
ATOM 2047 N N . GLN C 1 52 ? -8.184 21.653 -12.149 1.00 59.05 52 GLN C N 1
ATOM 2048 C CA . GLN C 1 52 ? -8.001 22.304 -10.860 1.00 59.05 52 GLN C CA 1
ATOM 2049 C C . GLN C 1 52 ? -6.518 22.434 -10.545 1.00 59.05 52 GLN C C 1
ATOM 2050 O O . GLN C 1 52 ? -5.749 21.486 -10.725 1.00 59.05 52 GLN C O 1
ATOM 2056 N N . VAL C 1 53 ? -6.123 23.613 -10.077 1.00 58.28 53 VAL C N 1
ATOM 2057 C CA . VAL C 1 53 ? -4.755 23.885 -9.654 1.00 58.28 53 VAL C CA 1
ATOM 2058 C C . VAL C 1 53 ? -4.767 24.011 -8.138 1.00 58.28 53 VAL C C 1
ATOM 2059 O O . VAL C 1 53 ? -5.352 24.952 -7.588 1.00 58.28 53 VAL C O 1
ATOM 2063 N N . GLY C 1 54 ? -4.121 23.072 -7.458 1.00 58.71 54 GLY C N 1
ATOM 2064 C CA . GLY C 1 54 ? -4.103 23.069 -6.010 1.00 58.71 54 GLY C CA 1
ATOM 2065 C C . GLY C 1 54 ? -5.276 22.312 -5.417 1.00 58.71 54 GLY C C 1
ATOM 2066 O O . GLY C 1 54 ? -5.861 21.418 -6.033 1.00 58.71 54 GLY C O 1
ATOM 2067 N N . THR C 1 55 ? -5.616 22.681 -4.183 1.00 61.05 55 THR C N 1
ATOM 2068 C CA . THR C 1 55 ? -6.739 22.086 -3.473 1.00 61.05 55 THR C CA 1
ATOM 2069 C C . THR C 1 55 ? -7.697 23.179 -3.025 1.00 61.05 55 THR C C 1
ATOM 2070 O O . THR C 1 55 ? -7.288 24.306 -2.733 1.00 61.05 55 THR C O 1
ATOM 2074 N N . ALA C 1 56 ? -8.978 22.833 -2.973 1.00 63.51 56 ALA C N 1
ATOM 2075 C CA . ALA C 1 56 ? -10.034 23.761 -2.600 1.00 63.51 56 ALA C CA 1
ATOM 2076 C C . ALA C 1 56 ? -10.469 23.529 -1.159 1.00 63.51 56 ALA C C 1
ATOM 2077 O O . ALA C 1 56 ? -10.238 22.468 -0.579 1.00 63.51 56 ALA C O 1
ATOM 2079 N N . THR C 1 57 ? -11.108 24.546 -0.585 1.00 65.27 57 THR C N 1
ATOM 2080 C CA . THR C 1 57 ? -11.632 24.489 0.776 1.00 65.27 57 THR C CA 1
ATOM 2081 C C . THR C 1 57 ? -13.136 24.721 0.720 1.00 65.27 57 THR C C 1
ATOM 2082 O O . THR C 1 57 ? -13.588 25.805 0.338 1.00 65.27 57 THR C O 1
ATOM 2086 N N . LEU C 1 58 ? -13.907 23.707 1.103 1.00 68.38 58 LEU C N 1
ATOM 2087 C CA . LEU C 1 58 ? -15.363 23.778 1.107 1.00 68.38 58 LEU C CA 1
ATOM 2088 C C . LEU C 1 58 ? -15.835 23.945 2.546 1.00 68.38 58 LEU C C 1
ATOM 2089 O O . LEU C 1 58 ? -15.644 23.050 3.375 1.00 68.38 58 LEU C O 1
ATOM 2094 N N . SER C 1 59 ? -16.450 25.086 2.840 1.00 74.54 59 SER C N 1
ATOM 2095 C CA . SER C 1 59 ? -16.981 25.320 4.174 1.00 74.54 59 SER C CA 1
ATOM 2096 C C . SER C 1 59 ? -18.196 24.436 4.424 1.00 74.54 59 SER C C 1
ATOM 2097 O O . SER C 1 59 ? -19.036 24.243 3.542 1.00 74.54 59 SER C O 1
ATOM 2100 N N . ALA C 1 60 ? -18.284 23.893 5.637 1.00 80.12 60 ALA C N 1
ATOM 2101 C CA . ALA C 1 60 ? -19.396 23.023 5.994 1.00 80.12 60 ALA C CA 1
ATOM 2102 C C . ALA C 1 60 ? -20.550 23.773 6.641 1.00 80.12 60 ALA C C 1
ATOM 2103 O O . ALA C 1 60 ? -21.704 23.353 6.504 1.00 80.12 60 ALA C O 1
ATOM 2105 N N . GLY C 1 61 ? -20.268 24.868 7.340 1.00 80.70 61 GLY C N 1
ATOM 2106 C CA . GLY C 1 61 ? -21.314 25.636 7.984 1.00 80.70 61 GLY C CA 1
ATOM 2107 C C . GLY C 1 61 ? -22.191 26.374 6.997 1.00 80.70 61 GLY C C 1
ATOM 2108 O O . GLY C 1 61 ? -23.390 26.102 6.895 1.00 80.70 61 GLY C O 1
ATOM 2109 N N . THR C 1 62 ? -21.600 27.313 6.258 1.00 78.08 62 THR C N 1
ATOM 2110 C CA . THR C 1 62 ? -22.358 28.058 5.260 1.00 78.08 62 THR C CA 1
ATOM 2111 C C . THR C 1 62 ? -22.455 27.285 3.952 1.00 78.08 62 THR C C 1
ATOM 2112 O O . THR C 1 62 ? -23.548 27.102 3.406 1.00 78.08 62 THR C O 1
ATOM 2116 N N . GLY C 1 63 ? -21.319 26.827 3.438 1.00 75.20 63 GLY C N 1
ATOM 2117 C CA . GLY C 1 63 ? -21.277 26.121 2.175 1.00 75.20 63 GLY C CA 1
ATOM 2118 C C . GLY C 1 63 ? -20.813 27.033 1.062 1.00 75.20 63 GLY C C 1
ATOM 2119 O O . GLY C 1 63 ? -21.605 27.803 0.514 1.00 75.20 63 GLY C O 1
ATOM 2120 N N . THR C 1 64 ? -19.530 26.955 0.718 1.00 67.41 64 THR C N 1
ATOM 2121 C CA . THR C 1 64 ? -18.957 27.839 -0.292 1.00 67.41 64 THR C CA 1
ATOM 2122 C C . THR C 1 64 ? -17.650 27.236 -0.771 1.00 67.41 64 THR C C 1
ATOM 2123 O O . THR C 1 64 ? -16.711 27.095 0.018 1.00 67.41 64 THR C O 1
ATOM 2127 N N . LEU C 1 65 ? -17.587 26.880 -2.049 1.00 63.50 65 LEU C N 1
ATOM 2128 C CA . LEU C 1 65 ? -16.351 26.381 -2.628 1.00 63.50 65 LEU C CA 1
ATOM 2129 C C . LEU C 1 65 ? -15.376 27.525 -2.875 1.00 63.50 65 LEU C C 1
ATOM 2130 O O . LEU C 1 65 ? -15.768 28.644 -3.214 1.00 63.50 65 LEU C O 1
ATOM 2135 N N . THR C 1 66 ? -14.092 27.231 -2.703 1.00 62.89 66 THR C N 1
ATOM 2136 C CA . THR C 1 66 ? -13.011 28.171 -2.973 1.00 62.89 66 THR C CA 1
ATOM 2137 C C . THR C 1 66 ? -12.016 27.542 -3.937 1.00 62.89 66 THR C C 1
ATOM 2138 O O . THR C 1 66 ? -10.801 27.561 -3.734 1.00 62.89 66 THR C O 1
ATOM 2142 N N . VAL C 1 67 ? -12.548 26.957 -5.011 1.00 58.88 67 VAL C N 1
ATOM 2143 C CA . VAL C 1 67 ? -11.723 26.213 -5.950 1.00 58.88 67 VAL C CA 1
ATOM 2144 C C . VAL C 1 67 ? -10.867 27.167 -6.778 1.00 58.88 67 VAL C C 1
ATOM 2145 O O . VAL C 1 67 ? -11.196 28.343 -6.975 1.00 58.88 67 VAL C O 1
ATOM 2149 N N . THR C 1 68 ? -9.740 26.648 -7.259 1.00 57.30 68 THR C N 1
ATOM 2150 C CA . THR C 1 68 ? -8.799 27.388 -8.097 1.00 57.30 68 THR C CA 1
ATOM 2151 C C . THR C 1 68 ? -8.716 26.669 -9.440 1.00 57.30 68 THR C C 1
ATOM 2152 O O . THR C 1 68 ? -7.866 25.799 -9.637 1.00 57.30 68 THR C O 1
ATOM 2156 N N . LEU C 1 69 ? -9.598 27.039 -10.363 1.00 57.15 69 LEU C N 1
ATOM 2157 C CA . LEU C 1 69 ? -9.682 26.376 -11.654 1.00 57.15 69 LEU C CA 1
ATOM 2158 C C . LEU C 1 69 ? -8.908 27.150 -12.710 1.00 57.15 69 LEU C C 1
ATOM 2159 O O . LEU C 1 69 ? -9.024 28.374 -12.812 1.00 57.15 69 LEU C O 1
ATOM 2164 N N . LYS C 1 70 ? -8.119 26.425 -13.497 1.00 61.15 70 LYS C N 1
ATOM 2165 C CA . LYS C 1 70 ? -7.377 26.988 -14.614 1.00 61.15 70 LYS C CA 1
ATOM 2166 C C . LYS C 1 70 ? -7.918 26.399 -15.906 1.00 61.15 70 LYS C C 1
ATOM 2167 O O . LYS C 1 70 ? -8.005 25.175 -16.045 1.00 61.15 70 LYS C O 1
ATOM 2173 N N . ASN C 1 71 ? -8.290 27.266 -16.844 1.00 64.45 71 ASN C N 1
ATOM 2174 C CA . ASN C 1 71 ? -8.780 26.820 -18.138 1.00 64.45 71 ASN C CA 1
ATOM 2175 C C . ASN C 1 71 ? -8.213 27.709 -19.232 1.00 64.45 71 ASN C C 1
ATOM 2176 O O . ASN C 1 71 ? -7.871 28.871 -18.999 1.00 64.45 71 ASN C O 1
ATOM 2181 N N . THR C 1 72 ? -8.101 27.139 -20.431 1.00 67.80 72 THR C N 1
ATOM 2182 C CA . THR C 1 72 ? -7.619 27.846 -21.616 1.00 67.80 72 THR C CA 1
ATOM 2183 C C . THR C 1 72 ? -8.625 27.581 -22.730 1.00 67.80 72 THR C C 1
ATOM 2184 O O . THR C 1 72 ? -8.469 26.639 -23.511 1.00 67.80 72 THR C O 1
ATOM 2188 N N . GLY C 1 73 ? -9.655 28.412 -22.798 1.00 68.66 73 GLY C N 1
ATOM 2189 C CA . GLY C 1 73 ? -10.689 28.225 -23.794 1.00 68.66 73 GLY C CA 1
ATOM 2190 C C . GLY C 1 73 ? -11.786 29.245 -23.618 1.00 68.66 73 GLY C C 1
ATOM 2191 O O . GLY C 1 73 ? -11.574 30.312 -23.039 1.00 68.66 73 GLY C O 1
ATOM 2192 N N . ALA C 1 74 ? -12.966 28.909 -24.127 1.00 66.61 74 ALA C N 1
ATOM 2193 C CA . ALA C 1 74 ? -14.105 29.800 -24.000 1.00 66.61 74 ALA C CA 1
ATOM 2194 C C . ALA C 1 74 ? -14.578 29.860 -22.551 1.00 66.61 74 ALA C C 1
ATOM 2195 O O . ALA C 1 74 ? -14.319 28.963 -21.745 1.00 66.61 74 ALA C O 1
ATOM 2197 N N . ALA C 1 75 ? -15.278 30.941 -22.223 1.00 64.68 75 ALA C N 1
ATOM 2198 C CA . ALA C 1 75 ? -15.800 31.127 -20.874 1.00 64.68 75 ALA C CA 1
ATOM 2199 C C . ALA C 1 75 ? -16.992 30.203 -20.665 1.00 64.68 75 ALA C C 1
ATOM 2200 O O . ALA C 1 75 ? -18.025 30.350 -21.324 1.00 64.68 75 ALA C O 1
ATOM 2202 N N . THR C 1 76 ? -16.849 29.245 -19.752 1.00 63.15 76 THR C N 1
ATOM 2203 C CA . THR C 1 76 ? -17.882 28.260 -19.471 1.00 63.15 76 THR C CA 1
ATOM 2204 C C . THR C 1 76 ? -18.165 28.227 -17.978 1.00 63.15 76 THR C C 1
ATOM 2205 O O . THR C 1 76 ? -17.241 28.270 -17.164 1.00 63.15 76 THR C O 1
ATOM 2209 N N . GLN C 1 77 ? -19.443 28.135 -17.625 1.00 62.21 77 GLN C N 1
ATOM 2210 C CA . GLN C 1 77 ? -19.888 28.167 -16.240 1.00 62.21 77 GLN C CA 1
ATOM 2211 C C . GLN C 1 77 ? -20.358 26.786 -15.805 1.00 62.21 77 GLN C C 1
ATOM 2212 O O . GLN C 1 77 ? -20.895 26.017 -16.605 1.00 62.21 77 GLN C O 1
ATOM 2218 N N . VAL C 1 78 ? -20.154 26.473 -14.528 1.00 61.85 78 VAL C N 1
ATOM 2219 C CA . VAL C 1 78 ? -20.548 25.169 -14.010 1.00 61.85 78 VAL C CA 1
ATOM 2220 C C . VAL C 1 78 ? -22.056 25.150 -13.804 1.00 61.85 78 VAL C C 1
ATOM 2221 O O . VAL C 1 78 ? -22.670 26.170 -13.468 1.00 61.85 78 VAL C O 1
ATOM 2225 N N . THR C 1 79 ? -22.664 23.989 -14.038 1.00 63.51 79 THR C N 1
ATOM 2226 C CA . THR C 1 79 ? -24.099 23.784 -13.840 1.00 63.51 79 THR C CA 1
ATOM 2227 C C . THR C 1 79 ? -24.265 22.522 -12.998 1.00 63.51 79 THR C C 1
ATOM 2228 O O . THR C 1 79 ? -24.440 21.426 -13.536 1.00 63.51 79 THR C O 1
ATOM 2232 N N . GLY C 1 80 ? -24.214 22.680 -11.688 1.00 63.27 80 GLY C N 1
ATOM 2233 C CA . GLY C 1 80 ? -24.405 21.563 -10.788 1.00 63.27 80 GLY C CA 1
ATOM 2234 C C . GLY C 1 80 ? -23.093 20.937 -10.354 1.00 63.27 80 GLY C C 1
ATOM 2235 O O . GLY C 1 80 ? -22.106 20.907 -11.096 1.00 63.27 80 GLY C O 1
ATOM 2236 N N . ALA C 1 81 ? -23.082 20.427 -9.126 1.00 62.45 81 ALA C N 1
ATOM 2237 C CA . ALA C 1 81 ? -21.933 19.739 -8.561 1.00 62.45 81 ALA C CA 1
ATOM 2238 C C . ALA C 1 81 ? -22.406 18.476 -7.862 1.00 62.45 81 ALA C C 1
ATOM 2239 O O . ALA C 1 81 ? -23.561 18.378 -7.440 1.00 62.45 81 ALA C O 1
ATOM 2241 N N . ILE C 1 82 ? -21.506 17.505 -7.744 1.00 64.85 82 ILE C N 1
ATOM 2242 C CA . ILE C 1 82 ? -21.816 16.203 -7.165 1.00 64.85 82 ILE C CA 1
ATOM 2243 C C . ILE C 1 82 ? -20.943 16.010 -5.934 1.00 64.85 82 ILE C C 1
ATOM 2244 O O . ILE C 1 82 ? -19.712 16.088 -6.021 1.00 64.85 82 ILE C O 1
ATOM 2249 N N . ILE C 1 83 ? -21.576 15.756 -4.793 1.00 71.15 83 ILE C N 1
ATOM 2250 C CA . ILE C 1 83 ? -20.880 15.514 -3.534 1.00 71.15 83 ILE C CA 1
ATOM 2251 C C . ILE C 1 83 ? -21.306 14.136 -3.048 1.00 71.15 83 ILE C C 1
ATOM 2252 O O . ILE C 1 83 ? -22.349 13.995 -2.399 1.00 71.15 83 ILE C O 1
ATOM 2257 N N . ASN C 1 84 ? -20.496 13.124 -3.347 1.00 75.80 84 ASN C N 1
ATOM 2258 C CA . ASN C 1 84 ? -20.750 11.739 -2.952 1.00 75.80 84 ASN C CA 1
ATOM 2259 C C . ASN C 1 84 ? -22.132 11.332 -3.482 1.00 75.80 84 ASN C C 1
ATOM 2260 O O . ASN C 1 84 ? -23.124 11.238 -2.757 1.00 75.80 84 ASN C O 1
ATOM 2265 N N . GLY C 1 85 ? -22.206 11.228 -4.806 1.00 74.93 85 GLY C N 1
ATOM 2266 C CA . GLY C 1 85 ? -23.389 10.730 -5.477 1.00 74.93 85 GLY C CA 1
ATOM 2267 C C . GLY C 1 85 ? -24.637 11.573 -5.339 1.00 74.93 85 GLY C C 1
ATOM 2268 O O . GLY C 1 85 ? -25.707 11.130 -5.771 1.00 74.93 85 GLY C O 1
ATOM 2269 N N . ASN C 1 86 ? -24.548 12.767 -4.760 1.00 73.04 86 ASN C N 1
ATOM 2270 C CA . ASN C 1 86 ? -25.704 13.627 -4.545 1.00 73.04 86 ASN C CA 1
ATOM 2271 C C . ASN C 1 86 ? -25.566 14.872 -5.409 1.00 73.04 86 ASN C C 1
ATOM 2272 O O . ASN C 1 86 ? -24.565 15.589 -5.315 1.00 73.04 86 ASN C O 1
ATOM 2277 N N . ALA C 1 87 ? -26.569 15.125 -6.245 1.00 70.42 87 ALA C N 1
ATOM 2278 C CA . ALA C 1 87 ? -26.552 16.309 -7.091 1.00 70.42 87 ALA C CA 1
ATOM 2279 C C . ALA C 1 87 ? -26.804 17.556 -6.255 1.00 70.42 87 ALA C C 1
ATOM 2280 O O . ALA C 1 87 ? -27.659 17.558 -5.365 1.00 70.42 87 ALA C O 1
ATOM 2282 N N . ALA C 1 88 ? -26.057 18.615 -6.539 1.00 68.51 88 ALA C N 1
ATOM 2283 C CA . ALA C 1 88 ? -26.192 19.892 -5.856 1.00 68.51 88 ALA C CA 1
ATOM 2284 C C . ALA C 1 88 ? -26.500 20.986 -6.873 1.00 68.51 88 ALA C C 1
ATOM 2285 O O . ALA C 1 88 ? -26.634 20.735 -8.073 1.00 68.51 88 ALA C O 1
ATOM 2287 N N . SER C 1 89 ? -26.613 22.215 -6.378 1.00 70.75 89 SER C N 1
ATOM 2288 C CA . SER C 1 89 ? -26.861 23.378 -7.215 1.00 70.75 89 SER C CA 1
ATOM 2289 C C . SER C 1 89 ? -25.771 24.409 -6.967 1.00 70.75 89 SER C C 1
ATOM 2290 O O . SER C 1 89 ? -25.206 24.485 -5.873 1.00 70.75 89 SER C O 1
ATOM 2293 N N . VAL C 1 90 ? -25.480 25.203 -7.992 1.00 66.36 90 VAL C N 1
ATOM 2294 C CA . VAL C 1 90 ? -24.392 26.170 -7.949 1.00 66.36 90 VAL C CA 1
ATOM 2295 C C . VAL C 1 90 ? -24.951 27.566 -8.178 1.00 66.36 90 VAL C C 1
ATOM 2296 O O . VAL C 1 90 ? -25.860 27.761 -8.992 1.00 66.36 90 VAL C O 1
ATOM 2300 N N . SER C 1 91 ? -24.416 28.532 -7.436 1.00 68.89 91 SER C N 1
ATOM 2301 C CA . SER C 1 91 ? -24.773 29.933 -7.590 1.00 68.89 91 SER C CA 1
ATOM 2302 C C . SER C 1 91 ? -23.687 30.773 -6.937 1.00 68.89 91 SER C C 1
ATOM 2303 O O . SER C 1 91 ? -23.144 30.388 -5.900 1.00 68.89 91 SER C O 1
ATOM 2306 N N . GLY C 1 92 ? -23.372 31.911 -7.548 1.00 69.29 92 GLY C N 1
ATOM 2307 C CA . GLY C 1 92 ? -22.356 32.781 -6.991 1.00 69.29 92 GLY C CA 1
ATOM 2308 C C . GLY C 1 92 ? -21.424 33.393 -8.015 1.00 69.29 92 GLY C C 1
ATOM 2309 O O . GLY C 1 92 ? -21.865 34.076 -8.944 1.00 69.29 92 GLY C O 1
ATOM 2310 N N . GLN C 1 93 ? -20.125 33.151 -7.852 1.00 68.00 93 GLN C N 1
ATOM 2311 C CA . GLN C 1 93 ? -19.084 33.745 -8.688 1.00 68.00 93 GLN C CA 1
ATOM 2312 C C . GLN C 1 93 ? -18.662 32.811 -9.812 1.00 68.00 93 GLN C C 1
ATOM 2313 O O . GLN C 1 93 ? -17.479 32.719 -10.147 1.00 68.00 93 GLN C O 1
ATOM 2319 N N . VAL C 1 94 ? -19.614 32.044 -10.314 1.00 63.74 94 VAL C N 1
ATOM 2320 C CA . VAL C 1 94 ? -19.346 31.017 -11.303 1.00 63.74 94 VAL C CA 1
ATOM 2321 C C . VAL C 1 94 ? -19.398 31.316 -12.796 1.00 63.74 94 VAL C C 1
ATOM 2322 O O . VAL C 1 94 ? -20.375 30.991 -13.442 1.00 63.74 94 VAL C O 1
ATOM 2326 N N . THR C 1 95 ? -18.385 31.969 -13.356 1.00 63.03 95 THR C N 1
ATOM 2327 C CA . THR C 1 95 ? -18.368 32.175 -14.801 1.00 63.03 95 THR C CA 1
ATOM 2328 C C . THR C 1 95 ? -17.126 31.607 -15.480 1.00 63.03 95 THR C C 1
ATOM 2329 O O . THR C 1 95 ? -17.100 31.451 -16.672 1.00 63.03 95 THR C O 1
ATOM 2333 N N . ILE C 1 96 ? -16.092 31.304 -14.720 1.00 62.33 96 ILE C N 1
ATOM 2334 C CA . ILE C 1 96 ? -14.877 30.702 -15.268 1.00 62.33 96 ILE C CA 1
ATOM 2335 C C . ILE C 1 96 ? -14.167 31.357 -16.464 1.00 62.33 96 ILE C C 1
ATOM 2336 O O . ILE C 1 96 ? -13.738 30.676 -17.374 1.00 62.33 96 ILE C O 1
ATOM 2341 N N . SER C 1 97 ? -13.970 32.667 -16.442 1.00 64.07 97 SER C N 1
ATOM 2342 C CA . SER C 1 97 ? -13.302 33.338 -17.549 1.00 64.07 97 SER C CA 1
ATOM 2343 C C . SER C 1 97 ? -11.876 32.835 -17.722 1.00 64.07 97 SER C C 1
ATOM 2344 O O . SER C 1 97 ? -11.203 32.549 -16.751 1.00 64.07 97 SER C O 1
ATOM 2347 N N . ALA C 1 98 ? -11.439 32.731 -18.975 1.00 63.91 98 ALA C N 1
ATOM 2348 C CA . ALA C 1 98 ? -10.104 32.273 -19.371 1.00 63.91 98 ALA C CA 1
ATOM 2349 C C . ALA C 1 98 ? -8.975 32.744 -18.484 1.00 63.91 98 ALA C C 1
ATOM 2350 O O . ALA C 1 98 ? -8.879 33.910 -18.168 1.00 63.91 98 ALA C O 1
ATOM 2352 N N . GLY C 1 99 ? -8.094 31.828 -18.125 1.00 62.87 99 GLY C N 1
ATOM 2353 C CA . GLY C 1 99 ? -6.990 32.106 -17.228 1.00 62.87 99 GLY C CA 1
ATOM 2354 C C . GLY C 1 99 ? -6.952 31.180 -16.031 1.00 62.87 99 GLY C C 1
ATOM 2355 O O . GLY C 1 99 ? -7.339 30.012 -16.132 1.00 62.87 99 GLY C O 1
ATOM 2356 N N . GLN C 1 100 ? -6.488 31.688 -14.889 1.00 63.12 100 GLN C N 1
ATOM 2357 C CA . GLN C 1 100 ? -6.413 30.905 -13.655 1.00 63.12 100 GLN C CA 1
ATOM 2358 C C . GLN C 1 100 ? -6.692 31.839 -12.482 1.00 63.12 100 GLN C C 1
ATOM 2359 O O . GLN C 1 100 ? -5.785 32.521 -11.998 1.00 63.12 100 GLN C O 1
ATOM 2365 N N . ASN C 1 101 ? -7.940 31.867 -12.030 1.00 61.13 101 ASN C N 1
ATOM 2366 C CA . ASN C 1 101 ? -8.370 32.713 -10.926 1.00 61.13 101 ASN C CA 1
ATOM 2367 C C . ASN C 1 101 ? -8.900 31.843 -9.786 1.00 61.13 101 ASN C C 1
ATOM 2368 O O . ASN C 1 101 ? -8.810 30.613 -9.818 1.00 61.13 101 ASN C O 1
ATOM 2373 N N . THR C 1 102 ? -9.454 32.498 -8.769 1.00 59.75 102 THR C N 1
ATOM 2374 C CA . THR C 1 102 ? -10.093 31.833 -7.641 1.00 59.75 102 THR C CA 1
ATOM 2375 C C . THR C 1 102 ? -11.575 32.175 -7.645 1.00 59.75 102 THR C C 1
ATOM 2376 O O . THR C 1 102 ? -11.942 33.354 -7.685 1.00 59.75 102 THR C O 1
ATOM 2380 N N . TYR C 1 103 ? -12.421 31.150 -7.597 1.00 60.47 103 TYR C N 1
ATOM 2381 C CA . TYR C 1 103 ? -13.865 31.313 -7.707 1.00 60.47 103 TYR C CA 1
ATOM 2382 C C . TYR C 1 103 ? -14.536 30.897 -6.408 1.00 60.47 103 TYR C C 1
ATOM 2383 O O . TYR C 1 103 ? -14.259 29.815 -5.879 1.00 60.47 103 TYR C O 1
ATOM 2392 N N . SER C 1 104 ? -15.419 31.753 -5.901 1.00 63.60 104 SER C N 1
ATOM 2393 C CA . SER C 1 104 ? -16.207 31.467 -4.705 1.00 63.60 104 SER C CA 1
ATOM 2394 C C . SER C 1 104 ? -17.592 31.021 -5.160 1.00 63.60 104 SER C C 1
ATOM 2395 O O . SER C 1 104 ? -18.422 31.844 -5.554 1.00 63.60 104 SER C O 1
ATOM 2398 N N . ILE C 1 105 ? -17.842 29.717 -5.099 1.00 63.93 105 ILE C N 1
ATOM 2399 C CA . ILE C 1 105 ? -19.094 29.120 -5.549 1.00 63.93 105 ILE C CA 1
ATOM 2400 C C . ILE C 1 105 ? -19.876 28.673 -4.325 1.00 63.93 105 ILE C C 1
ATOM 2401 O O . ILE C 1 105 ? -19.350 27.939 -3.480 1.00 63.93 105 ILE C O 1
ATOM 2406 N N . SER C 1 106 ? -21.129 29.113 -4.227 1.00 68.27 106 SER C N 1
ATOM 2407 C CA . SER C 1 106 ? -21.983 28.778 -3.088 1.00 68.27 106 SER C CA 1
ATOM 2408 C C . SER C 1 106 ? -22.790 27.534 -3.433 1.00 68.27 106 SER C C 1
ATOM 2409 O O . SER C 1 106 ? -23.799 27.609 -4.137 1.00 68.27 106 SER C O 1
ATOM 2412 N N . LEU C 1 107 ? -22.346 26.385 -2.932 1.00 69.47 107 LEU C N 1
ATOM 2413 C CA . LEU C 1 107 ? -23.069 25.142 -3.154 1.00 69.47 107 LEU C CA 1
ATOM 2414 C C . LEU C 1 107 ? -24.342 25.114 -2.320 1.00 69.47 107 LEU C C 1
ATOM 2415 O O . LEU C 1 107 ? -24.383 25.633 -1.201 1.00 69.47 107 LEU C O 1
ATOM 2420 N N . GLY C 1 108 ? -25.389 24.503 -2.871 1.00 75.29 108 GLY C N 1
ATOM 2421 C CA . GLY C 1 108 ? -26.654 24.406 -2.175 1.00 75.29 108 GLY C CA 1
ATOM 2422 C C . GLY C 1 108 ? -27.331 23.083 -2.465 1.00 75.29 108 GLY C C 1
ATOM 2423 O O . GLY C 1 108 ? -26.923 22.327 -3.350 1.00 75.29 108 GLY C O 1
ATOM 2424 N N . GLY C 1 109 ? -28.384 22.815 -1.697 1.00 83.77 109 GLY C N 1
ATOM 2425 C CA . GLY C 1 109 ? -29.155 21.602 -1.851 1.00 83.77 109 GLY C CA 1
ATOM 2426 C C . GLY C 1 109 ? -28.698 20.431 -1.010 1.00 83.77 109 GLY C C 1
ATOM 2427 O O . GLY C 1 109 ? -29.363 19.387 -1.021 1.00 83.77 109 GLY C O 1
ATOM 2428 N N . ILE C 1 110 ? -27.592 20.563 -0.284 1.00 87.53 110 ILE C N 1
ATOM 2429 C CA . ILE C 1 110 ? -27.079 19.502 0.574 1.00 87.53 110 ILE C CA 1
ATOM 2430 C C . ILE C 1 110 ? -27.458 19.812 2.015 1.00 87.53 110 ILE C C 1
ATOM 2431 O O . ILE C 1 110 ? -27.397 20.970 2.450 1.00 87.53 110 ILE C O 1
ATOM 2436 N N . SER C 1 111 ? -27.883 18.786 2.746 1.00 95.95 111 SER C N 1
ATOM 2437 C CA . SER C 1 111 ? -28.253 18.966 4.142 1.00 95.95 111 SER C CA 1
ATOM 2438 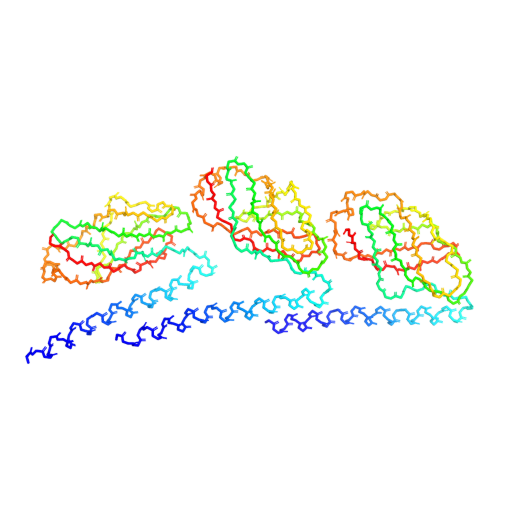C C . SER C 1 111 ? -27.025 19.294 4.981 1.00 95.95 111 SER C C 1
ATOM 2439 O O . SER C 1 111 ? -25.953 18.710 4.801 1.00 95.95 111 SER C O 1
ATOM 2442 N N . SER C 1 112 ? -27.187 20.236 5.909 1.00 96.50 112 SER C N 1
ATOM 2443 C CA . SER C 1 112 ? -26.091 20.623 6.788 1.00 96.50 112 SER C CA 1
ATOM 2444 C C . SER C 1 112 ? -25.988 19.666 7.968 1.00 96.50 112 SER C C 1
ATOM 2445 O O . SER C 1 112 ? -25.938 20.097 9.125 1.00 96.50 112 SER C O 1
ATOM 2448 N N . SER C 1 113 ? -25.957 18.365 7.683 1.00 95.75 113 SER C N 1
ATOM 2449 C CA . SER C 1 113 ? -25.803 17.355 8.721 1.00 95.75 113 SER C CA 1
ATOM 2450 C C . SER C 1 113 ? -24.815 16.258 8.363 1.00 95.75 113 SER C C 1
ATOM 2451 O O . SER C 1 113 ? -24.425 15.500 9.257 1.00 95.75 113 SER C O 1
ATOM 2454 N N . THR C 1 114 ? -24.398 16.138 7.104 1.00 92.39 114 THR C N 1
ATOM 2455 C CA . THR C 1 114 ? -23.467 15.105 6.679 1.00 92.39 114 THR C CA 1
ATOM 2456 C C . THR C 1 114 ? -22.072 15.640 6.395 1.00 92.39 114 THR C C 1
ATOM 2457 O O . THR C 1 114 ? -21.238 14.901 5.863 1.00 92.39 114 THR C O 1
ATOM 2461 N N . LEU C 1 115 ? -21.794 16.900 6.729 1.00 83.35 115 LEU C N 1
ATOM 2462 C CA . LEU C 1 115 ? -20.502 17.507 6.443 1.00 83.35 115 LEU C CA 1
ATOM 2463 C C . LEU C 1 115 ? -19.696 17.849 7.684 1.00 83.35 115 LEU C C 1
ATOM 2464 O O . LEU C 1 115 ? -18.480 17.651 7.683 1.00 83.35 115 LEU C O 1
ATOM 2469 N N . GLN C 1 116 ? -20.336 18.351 8.741 1.00 86.64 116 GLN C N 1
ATOM 2470 C CA . GLN C 1 116 ? -19.609 18.703 9.955 1.00 86.64 116 GLN C CA 1
ATOM 2471 C C . GLN C 1 116 ? -19.054 17.488 10.683 1.00 86.64 116 GLN C C 1
ATOM 2472 O O . GLN C 1 116 ? -18.201 17.653 11.562 1.00 86.64 116 GLN C O 1
ATOM 2478 N N . ASN C 1 117 ? -19.516 16.281 10.350 1.00 80.25 117 ASN C N 1
ATOM 2479 C CA . ASN C 1 117 ? -18.961 15.083 10.971 1.00 80.25 117 ASN C CA 1
ATOM 2480 C C . ASN C 1 117 ? -17.498 14.896 10.592 1.00 80.25 117 ASN C C 1
ATOM 2481 O O . ASN C 1 117 ? -16.681 14.482 11.422 1.00 80.25 117 ASN C O 1
ATOM 2486 N N . LEU C 1 118 ? -17.149 15.195 9.343 1.00 72.83 118 LEU C N 1
ATOM 2487 C CA . LEU C 1 118 ? -15.805 14.981 8.819 1.00 72.83 118 LEU C CA 1
ATOM 2488 C C . LEU C 1 118 ? -15.078 16.300 8.569 1.00 72.83 118 LEU C C 1
ATOM 2489 O O . LEU C 1 118 ? -14.330 16.443 7.600 1.00 72.83 118 LEU C O 1
ATOM 2494 N N . VAL C 1 119 ? -15.281 17.279 9.453 1.00 74.06 119 VAL C N 1
ATOM 2495 C CA . VAL C 1 119 ? -14.572 18.546 9.328 1.00 74.06 119 VAL C CA 1
ATOM 2496 C C . VAL C 1 119 ? -13.077 18.309 9.498 1.00 74.06 119 VAL C C 1
ATOM 2497 O O . VAL C 1 119 ? -12.644 17.461 10.290 1.00 74.06 119 VAL C O 1
ATOM 2501 N N . GLY C 1 120 ? -12.278 19.044 8.730 1.00 71.05 120 GLY C N 1
ATOM 2502 C CA . GLY C 1 120 ? -10.843 18.857 8.739 1.00 71.05 120 GLY C CA 1
ATOM 2503 C C . GLY C 1 120 ? -10.341 17.715 7.887 1.00 71.05 120 GLY C C 1
ATOM 2504 O O . GLY C 1 120 ? -9.144 17.410 7.933 1.00 71.05 120 GLY C O 1
ATOM 2505 N N . SER C 1 121 ? -11.211 17.073 7.115 1.00 67.60 121 SER C N 1
ATOM 2506 C CA . SER C 1 121 ? -10.848 15.975 6.233 1.00 67.60 121 SER C CA 1
ATOM 2507 C C . SER C 1 121 ? -10.959 16.426 4.780 1.00 67.60 121 SER C C 1
ATOM 2508 O O . SER C 1 121 ? -11.317 17.567 4.483 1.00 67.60 121 SER C O 1
ATOM 2511 N N . THR C 1 122 ? -10.651 15.510 3.867 1.00 65.17 122 THR C N 1
ATOM 2512 C CA . THR C 1 122 ? -10.657 15.792 2.440 1.00 65.17 122 THR C CA 1
ATOM 2513 C C . THR C 1 122 ? -11.641 14.875 1.728 1.00 65.17 122 THR C C 1
ATOM 2514 O O . THR C 1 122 ? -11.730 13.683 2.039 1.00 65.17 122 THR C O 1
ATOM 2518 N N . ILE C 1 123 ? -12.380 15.439 0.776 1.00 61.12 123 ILE C N 1
ATOM 2519 C CA . ILE C 1 123 ? -13.296 14.695 -0.070 1.00 61.12 123 ILE C CA 1
ATOM 2520 C C . ILE C 1 123 ? -13.045 15.091 -1.521 1.00 61.12 123 ILE C C 1
ATOM 2521 O O . ILE C 1 123 ? -12.272 16.003 -1.812 1.00 61.12 123 ILE C O 1
ATOM 2526 N N . SER C 1 124 ? -13.711 14.390 -2.434 1.00 59.61 124 SER C N 1
ATOM 2527 C CA . SER C 1 124 ? -13.588 14.639 -3.864 1.00 59.61 124 SER C CA 1
ATOM 2528 C C . SER C 1 124 ? -14.946 15.054 -4.410 1.00 59.61 124 SER C C 1
ATOM 2529 O O . SER C 1 124 ? -15.935 14.336 -4.234 1.00 59.61 124 SER C O 1
ATOM 2532 N N . LEU C 1 125 ? -14.988 16.206 -5.070 1.00 60.11 125 LEU C N 1
ATOM 2533 C CA . LEU C 1 125 ? -16.208 16.717 -5.673 1.00 60.11 125 LEU C CA 1
ATOM 2534 C C . LEU C 1 125 ? -16.200 16.417 -7.170 1.00 60.11 125 LEU C C 1
ATOM 2535 O O . LEU C 1 125 ? -15.312 15.733 -7.686 1.00 60.11 125 LEU C O 1
ATOM 2540 N N . THR C 1 126 ? -17.200 16.929 -7.890 1.00 61.91 126 THR C N 1
ATOM 2541 C CA . THR C 1 126 ? -17.235 16.788 -9.344 1.00 61.91 126 THR C CA 1
ATOM 2542 C C . THR C 1 126 ? -18.064 17.948 -9.893 1.00 61.91 126 THR C C 1
ATOM 2543 O O . THR C 1 126 ? -19.295 17.909 -9.837 1.00 61.91 126 THR C O 1
ATOM 2547 N N . LEU C 1 127 ? -17.384 18.966 -10.408 1.00 59.50 127 LEU C N 1
ATOM 2548 C CA . LEU C 1 127 ? -18.070 20.108 -10.991 1.00 59.50 127 LEU C CA 1
ATOM 2549 C C . LEU C 1 127 ? -18.443 19.812 -12.437 1.00 59.50 127 LEU C C 1
ATOM 2550 O O . LEU C 1 127 ? -17.669 19.208 -13.182 1.00 59.50 127 LEU C O 1
ATOM 2555 N N . GLN C 1 128 ? -19.637 20.242 -12.831 1.00 62.61 128 GLN C N 1
ATOM 2556 C CA . GLN C 1 128 ? -20.177 19.974 -14.160 1.00 62.61 128 GLN C CA 1
ATOM 2557 C C . GLN C 1 128 ? -20.177 21.275 -14.953 1.00 62.61 128 GLN C C 1
ATOM 2558 O O . GLN C 1 128 ? -21.043 22.131 -14.757 1.00 62.61 128 GLN C O 1
ATOM 2564 N N . LEU C 1 129 ? -19.215 21.412 -15.861 1.00 62.11 129 LEU C N 1
ATOM 2565 C CA . LEU C 1 129 ? -19.093 22.617 -16.664 1.00 62.11 129 LEU C CA 1
ATOM 2566 C C . LEU C 1 129 ? -20.222 22.694 -17.692 1.00 62.11 129 LEU C C 1
ATOM 2567 O O . LEU C 1 129 ? -20.970 21.739 -17.915 1.00 62.11 129 LEU C O 1
ATOM 2572 N N . SER C 1 130 ? -20.341 23.865 -18.324 1.00 62.37 130 SER C N 1
ATOM 2573 C CA . SER C 1 130 ? -21.387 24.068 -19.321 1.00 62.37 130 SER C CA 1
ATOM 2574 C C . SER C 1 130 ? -21.132 23.260 -20.585 1.00 62.37 130 SER C C 1
ATOM 2575 O O . SER C 1 130 ? -22.086 22.815 -21.233 1.00 62.37 130 SER C O 1
ATOM 2578 N N . ASN C 1 131 ? -19.867 23.060 -20.954 1.00 64.43 131 ASN C N 1
ATOM 2579 C CA . ASN C 1 131 ? -19.526 22.365 -22.188 1.00 64.43 131 ASN C CA 1
ATOM 2580 C C . ASN C 1 131 ? -19.509 20.851 -22.034 1.00 64.43 131 ASN C C 1
ATOM 2581 O O . ASN C 1 131 ? -18.896 20.163 -22.857 1.00 64.43 131 ASN C O 1
ATOM 2586 N N . GLY C 1 132 ? -20.158 20.324 -21.014 1.00 64.22 132 GLY C N 1
ATOM 2587 C CA . GLY C 1 132 ? -20.294 18.884 -20.839 1.00 64.22 132 GLY C CA 1
ATOM 2588 C C . GLY C 1 132 ? -19.323 18.184 -19.915 1.00 64.22 132 GLY C C 1
ATOM 2589 O O . GLY C 1 132 ? -19.742 17.501 -18.982 1.00 64.22 132 GLY C O 1
ATOM 2590 N N . GLN C 1 133 ? -18.024 18.339 -20.159 1.00 64.77 133 GLN C N 1
ATOM 2591 C CA . GLN C 1 133 ? -17.040 17.587 -19.394 1.00 64.77 133 GLN C CA 1
ATOM 2592 C C . GLN C 1 133 ? -17.020 18.037 -17.939 1.00 64.77 133 GLN C C 1
ATOM 2593 O O . GLN C 1 133 ? -17.295 19.195 -17.615 1.00 64.77 133 GLN C O 1
ATOM 2599 N N . THR C 1 134 ? -16.701 17.095 -17.056 1.00 64.78 134 THR C N 1
ATOM 2600 C CA . THR C 1 134 ? -16.696 17.318 -15.620 1.00 64.78 134 THR C CA 1
ATOM 2601 C C . THR C 1 134 ? -15.273 17.218 -15.090 1.00 64.78 134 THR C C 1
ATOM 2602 O O . THR C 1 134 ? -14.493 16.371 -15.535 1.00 64.78 134 THR C O 1
ATOM 2606 N N . VAL C 1 135 ? -14.943 18.085 -14.137 1.00 60.20 135 VAL C N 1
ATOM 2607 C CA . VAL C 1 135 ? -13.607 18.166 -13.561 1.00 60.20 135 VAL C CA 1
ATOM 2608 C C . VAL C 1 135 ? -13.665 17.677 -12.121 1.00 60.20 135 VAL C C 1
ATOM 2609 O O . VAL C 1 135 ? -14.525 18.108 -11.344 1.00 60.20 135 VAL C O 1
ATOM 2613 N N . THR C 1 136 ? -12.765 16.761 -11.772 1.00 59.70 136 THR C N 1
ATOM 2614 C CA . THR C 1 136 ? -12.684 16.260 -10.408 1.00 59.70 136 THR C CA 1
ATOM 2615 C C . THR C 1 136 ? -11.997 17.292 -9.525 1.00 59.70 136 THR C C 1
ATOM 2616 O O . THR C 1 136 ? -10.892 17.749 -9.833 1.00 59.70 136 THR C O 1
ATOM 2620 N N . VAL C 1 137 ? -12.649 17.653 -8.424 1.00 57.51 137 VAL C N 1
ATOM 2621 C CA . VAL C 1 137 ? -12.175 18.697 -7.526 1.00 57.51 137 VAL C CA 1
ATOM 2622 C C . VAL C 1 137 ? -11.946 18.083 -6.153 1.00 57.51 137 VAL C C 1
ATOM 2623 O O . VAL C 1 137 ? -12.825 17.397 -5.621 1.00 57.51 137 VAL C O 1
ATOM 2627 N N . SER C 1 138 ? -10.766 18.324 -5.588 1.00 58.54 138 SER C N 1
ATOM 2628 C CA . SER C 1 138 ? -10.419 17.855 -4.254 1.00 58.54 138 SER C CA 1
ATOM 2629 C C . SER C 1 138 ? -10.623 18.999 -3.269 1.00 58.54 138 SER C C 1
ATOM 2630 O O . SER C 1 138 ? -10.056 20.082 -3.445 1.00 58.54 138 SER C O 1
ATOM 2633 N N . ALA C 1 139 ? -11.430 18.760 -2.238 1.00 62.08 139 ALA C N 1
ATOM 2634 C CA . ALA C 1 139 ? -11.811 19.798 -1.295 1.00 62.08 139 ALA C CA 1
ATOM 2635 C C . ALA C 1 139 ? -11.557 19.336 0.131 1.00 62.08 139 ALA C C 1
ATOM 2636 O O . ALA C 1 139 ? -11.723 18.158 0.459 1.00 62.08 139 ALA C O 1
ATOM 2638 N N . ILE C 1 140 ? -11.156 20.281 0.979 1.00 64.88 140 ILE C N 1
ATOM 2639 C CA . ILE C 1 140 ? -10.938 20.040 2.400 1.00 64.88 140 ILE C CA 1
ATOM 2640 C C . ILE C 1 140 ? -12.045 20.741 3.173 1.00 64.88 140 ILE C C 1
ATOM 2641 O O . ILE C 1 140 ? -12.329 21.921 2.934 1.00 64.88 140 ILE C O 1
ATOM 2646 N N . ILE C 1 141 ? -12.679 20.014 4.086 1.00 68.82 141 ILE C N 1
ATOM 2647 C CA . ILE C 1 141 ? -13.818 20.542 4.827 1.00 68.82 141 ILE C CA 1
ATOM 2648 C C . ILE C 1 141 ? -13.319 21.456 5.937 1.00 68.82 141 ILE C C 1
ATOM 2649 O O . ILE C 1 141 ? -12.464 21.069 6.741 1.00 68.82 141 ILE C O 1
ATOM 2654 N N . THR C 1 142 ? -13.851 22.674 5.979 1.00 73.74 142 THR C N 1
ATOM 2655 C CA . THR C 1 142 ? -13.568 23.626 7.044 1.00 73.74 142 THR C CA 1
ATOM 2656 C C . THR C 1 142 ? -14.872 24.021 7.719 1.00 73.74 142 THR C C 1
ATOM 2657 O O . THR C 1 142 ? -15.890 24.224 7.050 1.00 73.74 142 THR C O 1
ATOM 2661 N N . SER C 1 143 ? -14.839 24.125 9.042 1.00 79.83 143 SER C N 1
ATOM 2662 C CA . SER C 1 143 ? -16.030 24.472 9.808 1.00 79.83 143 SER C CA 1
ATOM 2663 C C . SER C 1 143 ? -16.458 25.911 9.542 1.00 79.83 143 SER C C 1
ATOM 2664 O O . SER C 1 143 ? -15.659 26.739 9.108 1.00 79.83 143 SER C O 1
#

Radius of gyration: 31.93 Å; Cα contacts (8 Å, |Δi|>4): 823; chains: 3; bounding box: 55×44×106 Å

Foldseek 3Di:
DVVVVVVVVVVVVVVVVVLVVVVVVQQVVCVVVPAWDWEWDDAWAAELQFQKTKTFIAIQHAFWFWAWKADPNDIWGKDAQGRRHHGTDIGIIGTGDDDSVVLVVQAFDKDWMWIGTPVGDIYIHIYHHHD/DVVVVVVVVVVVVVVVVVVVVVVVVVQVVCVVVQAKDKEWDDAWEQELVQQKIKTFIAIAHAFWWFAWKAFPNRTWGWDAPTTRHHGTDIGTIRIDDDDSPCLVVVAPAWTWMWTGIPVDHIYIHTYHYHD/DVVVVVVVLCVVVVVVVVVQVVLQVVLVVVCPPPHWRWEFDDAWAFELPQTKIFTWIATADAFKFWAWKAFPNDTWGWDAQTTRHHGTDTGIIGIDDDDSPPQVVQAQAKGWMWTAIPVGDIYIHIYHYHD

Nearest PDB structures (foldseek):
  8tif-assembly1_A  TM=7.427E-01  e=1.393E-17  Saccharolobus islandicus REY15A
  6nav-assembly1_A  TM=7.279E-01  e=1.194E-16  Saccharolobus islandicus LAL14/1
  8fk0-assembly1_H  TM=7.056E-01  e=3.359E-14  Saccharolobus solfataricus
  8q30-assembly1_C  TM=5.632E-01  e=2.174E-07  Sulfolobus acidocaldarius
  8tif-assembly1_A  TM=7.338E-01  e=2.040E-18  Saccharolobus islandicus REY15A

Organism: Saccharolobus islandicus (strain REY15A) (NCBI:txid930945)